Protein AF-0000000068079926 (afdb_homodimer)

InterPro domains:
  IPR004012 RUN domain [PF02759] (60-182)
  IPR004012 RUN domain [PS50826] (52-184)
  IPR004012 RUN domain [SM00593] (120-182)
  IPR037213 RUN domain superfamily [G3DSA:1.20.58.900] (18-195)
  IPR037213 RUN domain superfamily [SSF140741] (26-188)
  IPR047338 RUN domain-containing protein 3A, RUN domain [cd17699] (30-180)
  IPR047340 RUN domain-containing protein 3A/B [PTHR46251] (5-224)

Solvent-accessible surface area (backbone atoms only — not comparable to full-atom values): 28903 Å² total; per-residue (Å²): 116,67,62,62,51,49,51,48,50,49,52,38,50,50,49,45,49,51,52,50,52,50,33,50,54,38,50,48,49,38,52,53,52,52,44,54,46,40,50,53,49,46,58,55,46,50,77,78,40,83,47,37,76,81,34,63,66,46,49,35,39,53,28,43,52,51,48,52,61,41,38,55,51,64,44,67,81,56,86,66,68,69,79,77,66,75,48,49,30,66,50,48,54,62,45,32,62,77,45,80,90,52,62,58,67,63,49,72,64,35,82,68,37,80,48,46,55,18,40,35,51,46,46,56,50,51,30,39,51,67,44,38,45,28,56,44,52,50,50,24,58,70,41,52,69,63,50,56,58,33,31,42,79,81,11,45,78,64,40,75,56,37,59,54,49,37,58,55,40,52,62,49,45,77,48,75,50,52,74,78,92,48,36,63,73,40,51,53,88,62,83,61,62,64,63,54,57,92,28,56,47,82,74,57,71,73,50,52,56,50,53,53,48,49,52,54,51,58,63,65,63,66,74,87,71,79,75,82,63,84,72,72,82,81,66,79,78,78,74,76,76,82,74,85,79,73,73,72,70,81,119,116,65,64,63,50,49,52,48,48,49,52,37,50,51,49,46,49,52,52,49,51,50,34,51,54,38,49,49,51,37,52,54,53,50,44,56,44,39,50,53,49,46,58,58,46,51,76,78,39,84,48,38,76,81,34,64,66,47,49,36,41,52,27,43,52,52,48,51,61,42,38,54,50,64,43,67,83,56,85,66,67,69,81,74,68,75,46,48,31,65,50,46,56,61,45,32,61,78,45,82,90,52,60,57,67,62,48,73,64,34,84,70,37,81,48,45,55,19,38,34,50,48,46,55,51,50,31,38,52,68,44,37,44,28,56,43,54,50,52,25,60,68,40,52,69,62,49,56,58,33,32,42,81,82,10,44,79,65,41,75,57,37,59,54,49,38,59,56,39,51,61,51,46,77,49,76,49,54,76,78,91,48,36,65,74,40,52,54,87,62,82,61,61,64,64,52,57,91,27,55,46,82,74,58,69,73,51,52,56,51,52,52,49,48,53,53,50,59,62,64,66,67,73,88,74,80,74,82,65,86,73,73,78,82,66,78,78,77,76,76,77,83,72,86,81,74,73,72,72,80,123

Structure (mmCIF, N/CA/C/O backbone):
data_AF-0000000068079926-model_v1
#
loop_
_entity.id
_entity.type
_entity.pdbx_description
1 polymer 'RUN domain-containing protein 3A'
#
loop_
_atom_site.group_PDB
_atom_site.id
_atom_site.type_symbol
_atom_site.label_atom_id
_atom_site.label_alt_id
_atom_site.label_comp_id
_atom_site.label_asym_id
_atom_site.label_entity_id
_atom_site.label_seq_id
_atom_site.pdbx_PDB_ins_code
_atom_site.Cartn_x
_atom_site.Cartn_y
_atom_site.Cartn_z
_atom_site.occupancy
_atom_site.B_iso_or_equiv
_atom_site.auth_seq_id
_atom_site.auth_comp_id
_atom_site.auth_asym_id
_atom_site.auth_atom_id
_atom_site.pdbx_PDB_model_num
ATOM 1 N N . MET A 1 1 ? -31.656 10.062 26.359 1 41.62 1 MET A N 1
ATOM 2 C CA . MET A 1 1 ? -30.25 9.773 26.562 1 41.62 1 MET A CA 1
ATOM 3 C C . MET A 1 1 ? -29.828 8.547 25.75 1 41.62 1 MET A C 1
ATOM 5 O O . MET A 1 1 ? -28.734 8.523 25.172 1 41.62 1 MET A O 1
ATOM 9 N N . GLU A 1 2 ? -30.734 7.645 25.688 1 47.44 2 GLU A N 1
ATOM 10 C CA . GLU A 1 2 ? -30.484 6.383 25 1 47.44 2 GLU A CA 1
ATOM 11 C C . GLU A 1 2 ? -30.547 6.566 23.484 1 47.44 2 GLU A C 1
ATOM 13 O O . GLU A 1 2 ? -29.797 5.934 22.75 1 47.44 2 GLU A O 1
ATOM 18 N N . ALA A 1 3 ? -31.422 7.449 23.062 1 52.94 3 ALA A N 1
ATOM 19 C CA . ALA A 1 3 ? -31.656 7.605 21.641 1 52.94 3 ALA A CA 1
ATOM 20 C C . ALA A 1 3 ? -30.469 8.289 20.969 1 52.94 3 ALA A C 1
ATOM 22 O O . ALA A 1 3 ? -30.094 7.938 19.844 1 52.94 3 ALA A O 1
ATOM 23 N N . SER A 1 4 ? -29.844 9.281 21.656 1 49.03 4 SER A N 1
ATOM 24 C CA . SER A 1 4 ? -28.719 10.016 21.125 1 49.03 4 SER A CA 1
ATOM 25 C C . SER A 1 4 ? -27.484 9.117 21 1 49.03 4 SER A C 1
ATOM 27 O O . SER A 1 4 ? -26.719 9.227 20.031 1 49.03 4 SER A O 1
ATOM 29 N N . PHE A 1 5 ? -27.422 8.172 21.984 1 49.78 5 PHE A N 1
ATOM 30 C CA . PHE A 1 5 ? -26.297 7.25 21.953 1 49.78 5 PHE A CA 1
ATOM 31 C C . PHE A 1 5 ? -26.438 6.266 20.797 1 49.78 5 PHE A C 1
ATOM 33 O O . PHE A 1 5 ? -25.453 5.914 20.141 1 49.78 5 PHE A O 1
ATOM 40 N N . VAL A 1 6 ? -27.719 5.906 20.578 1 49.84 6 VAL A N 1
ATOM 41 C CA . VAL A 1 6 ? -27.969 4.922 19.531 1 49.84 6 VAL A CA 1
ATOM 42 C C . VAL A 1 6 ? -27.719 5.547 18.172 1 49.84 6 VAL A C 1
ATOM 44 O O . VAL A 1 6 ? -27.156 4.898 17.281 1 49.84 6 VAL A O 1
ATOM 47 N N . GLN A 1 7 ? -28.094 6.801 18.078 1 48.34 7 GLN A N 1
ATOM 48 C CA . GLN A 1 7 ? -27.906 7.465 16.781 1 48.34 7 GLN A CA 1
ATOM 49 C C . GLN A 1 7 ? -26.422 7.699 16.5 1 48.34 7 GLN A C 1
ATOM 51 O O . GLN A 1 7 ? -25.984 7.57 15.359 1 48.34 7 GLN A O 1
ATOM 56 N N . THR A 1 8 ? -25.734 7.914 17.578 1 51.56 8 THR A N 1
ATOM 57 C CA . THR A 1 8 ? -24.297 8.141 17.438 1 51.56 8 THR A CA 1
ATOM 58 C C . THR A 1 8 ? -23.578 6.832 17.125 1 51.56 8 THR A C 1
ATOM 60 O O . THR A 1 8 ? -22.688 6.797 16.25 1 51.56 8 THR A O 1
ATOM 63 N N . THR A 1 9 ? -24.047 5.828 17.734 1 52.44 9 THR A N 1
ATOM 64 C CA . THR A 1 9 ? -23.438 4.531 17.484 1 52.44 9 THR A CA 1
ATOM 65 C C . THR A 1 9 ? -23.734 4.051 16.062 1 52.44 9 THR A C 1
ATOM 67 O O . THR A 1 9 ? -22.844 3.506 15.391 1 52.44 9 THR A O 1
ATOM 70 N N . MET A 1 10 ? -24.969 4.344 15.703 1 48.91 10 MET A N 1
ATOM 71 C CA . MET A 1 10 ? -25.344 3.947 14.344 1 48.91 10 MET A CA 1
ATOM 72 C C . MET A 1 10 ? -24.562 4.75 13.305 1 48.91 10 MET A C 1
ATOM 74 O O . MET A 1 10 ? -24.125 4.203 12.297 1 48.91 10 MET A O 1
ATOM 78 N N . ALA A 1 11 ? -24.453 6.062 13.531 1 54.19 11 ALA A N 1
ATOM 79 C CA . ALA A 1 11 ? -23.703 6.914 12.609 1 54.19 11 ALA A CA 1
ATOM 80 C C . ALA A 1 11 ? -22.234 6.523 12.578 1 54.19 11 ALA A C 1
ATOM 82 O O . ALA A 1 11 ? -21.625 6.484 11.508 1 54.19 11 ALA A O 1
ATOM 83 N N . LEU A 1 12 ? -21.703 6.156 13.727 1 58.44 12 LEU A N 1
ATOM 84 C CA . LEU A 1 12 ? -20.312 5.688 13.812 1 58.44 12 LEU A CA 1
ATOM 85 C C . LEU A 1 12 ? -20.141 4.371 13.062 1 58.44 12 LEU A C 1
ATOM 87 O O . LEU A 1 12 ? -19.141 4.176 12.359 1 58.44 12 LEU A O 1
ATOM 91 N N . GLY A 1 13 ? -21.109 3.527 13.234 1 60.81 13 GLY A N 1
ATOM 92 C CA . GLY A 1 13 ? -21.094 2.252 12.531 1 60.81 13 GLY A CA 1
ATOM 93 C C . GLY A 1 13 ? -21.172 2.4 11.023 1 60.81 13 GLY A C 1
ATOM 94 O O . GLY A 1 13 ? -20.453 1.707 10.289 1 60.81 13 GLY A O 1
ATOM 95 N N . LEU A 1 14 ? -22 3.373 10.555 1 63.78 14 LEU A N 1
ATOM 96 C CA . LEU A 1 14 ? -22.172 3.582 9.117 1 63.78 14 LEU A CA 1
ATOM 97 C C . LEU A 1 14 ? -20.922 4.168 8.5 1 63.78 14 LEU A C 1
ATOM 99 O O . LEU A 1 14 ? -20.516 3.771 7.406 1 63.78 14 LEU A O 1
ATOM 103 N N . SER A 1 15 ? -20.328 5.094 9.164 1 68.94 15 SER A N 1
ATOM 104 C CA . SER A 1 15 ? -19.094 5.711 8.672 1 68.94 15 SER A CA 1
ATOM 105 C C . SER A 1 15 ? -17.953 4.707 8.617 1 68.94 15 SER A C 1
ATOM 107 O O . SER A 1 15 ? -17.188 4.688 7.664 1 68.94 15 SER A O 1
ATOM 109 N N . SER A 1 16 ? -17.953 3.867 9.57 1 74.62 16 SER A N 1
ATOM 110 C CA . SER A 1 16 ? -16.922 2.834 9.617 1 74.62 16 SER A CA 1
ATOM 111 C C . SER A 1 16 ? -17.094 1.824 8.492 1 74.62 16 SER A C 1
ATOM 113 O O . SER A 1 16 ? -16.125 1.41 7.859 1 74.62 16 SER A O 1
ATOM 115 N N . LYS A 1 17 ? -18.359 1.562 8.258 1 78.69 17 LYS A N 1
ATOM 116 C CA . LYS A 1 17 ? -18.656 0.619 7.18 1 78.69 17 LYS A CA 1
ATOM 117 C C . LYS A 1 17 ? -18.312 1.218 5.816 1 78.69 17 LYS A C 1
ATOM 119 O O . LYS A 1 17 ? -17.781 0.528 4.941 1 78.69 17 LYS A O 1
ATOM 124 N N . LYS A 1 18 ? -18.641 2.48 5.652 1 81.19 18 LYS A N 1
ATOM 125 C CA . LYS A 1 18 ? -18.328 3.152 4.395 1 81.19 18 LYS A CA 1
ATOM 126 C C . LYS A 1 18 ? -16.812 3.207 4.16 1 81.19 18 LYS A C 1
ATOM 128 O O . LYS A 1 18 ? -16.344 2.967 3.045 1 81.19 18 LYS A O 1
ATOM 133 N N . ALA A 1 19 ? -16.156 3.471 5.152 1 82.75 19 ALA A N 1
ATOM 134 C CA . ALA A 1 19 ? -14.695 3.535 5.062 1 82.75 19 ALA A CA 1
ATOM 135 C C . ALA A 1 19 ? -14.102 2.164 4.75 1 82.75 19 ALA A C 1
ATOM 137 O O . ALA A 1 19 ? -13.156 2.053 3.969 1 82.75 19 ALA A O 1
ATOM 138 N N . SER A 1 20 ? -14.664 1.221 5.316 1 86.81 20 SER A N 1
ATOM 139 C CA . SER A 1 20 ? -14.195 -0.14 5.082 1 86.81 20 SER A CA 1
ATOM 140 C C . SER A 1 20 ? -14.477 -0.582 3.648 1 86.81 20 SER A C 1
ATOM 142 O O . SER A 1 20 ? -13.641 -1.22 3.012 1 86.81 20 SER A O 1
ATOM 144 N N . SER A 1 21 ? -15.625 -0.205 3.193 1 92 21 SER A N 1
ATOM 145 C CA . SER A 1 21 ? -15.977 -0.541 1.817 1 92 21 SER A CA 1
ATOM 146 C C . SER A 1 21 ? -15.062 0.159 0.822 1 92 21 SER A C 1
ATOM 148 O O . SER A 1 21 ? -14.633 -0.443 -0.166 1 92 21 SER A O 1
ATOM 150 N N . ARG A 1 22 ? -14.727 1.391 1.054 1 93.31 22 ARG A N 1
ATOM 151 C CA . ARG A 1 22 ? -13.805 2.129 0.197 1 93.31 22 ARG A CA 1
ATOM 152 C C . ARG A 1 22 ? -12.422 1.475 0.18 1 93.31 22 ARG A C 1
ATOM 154 O O . ARG A 1 22 ? -11.812 1.331 -0.88 1 93.31 22 ARG A O 1
ATOM 161 N N . ASN A 1 23 ? -12.031 1.13 1.326 1 94.94 23 ASN A N 1
ATOM 162 C CA . ASN A 1 23 ? -1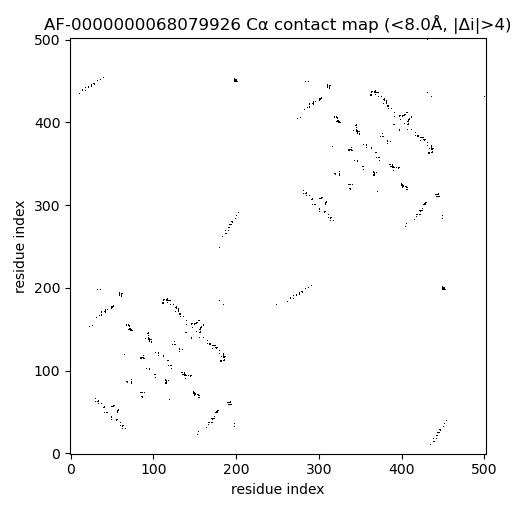0.719 0.508 1.441 1 94.94 23 ASN A CA 1
ATOM 163 C C . ASN A 1 23 ? -10.617 -0.752 0.585 1 94.94 23 ASN A C 1
ATOM 165 O O . ASN A 1 23 ? -9.656 -0.922 -0.165 1 94.94 23 ASN A O 1
ATOM 169 N N . VAL A 1 24 ? -11.617 -1.582 0.679 1 96.06 24 VAL A N 1
ATOM 170 C CA . VAL A 1 24 ? -11.609 -2.854 -0.035 1 96.06 24 VAL A CA 1
ATOM 171 C C . VAL A 1 24 ? -11.641 -2.602 -1.541 1 96.06 24 VAL A C 1
ATOM 173 O O . VAL A 1 24 ? -10.883 -3.223 -2.297 1 96.06 24 VAL A O 1
ATOM 176 N N . ALA A 1 25 ? -12.461 -1.697 -1.952 1 96.75 25 ALA A N 1
ATOM 177 C CA . ALA A 1 25 ? -12.594 -1.385 -3.371 1 96.75 25 ALA A CA 1
ATOM 178 C C . ALA A 1 25 ? -11.305 -0.795 -3.93 1 96.75 25 ALA A C 1
ATOM 180 O O . ALA A 1 25 ? -10.875 -1.157 -5.027 1 96.75 25 ALA A O 1
ATOM 181 N N . VAL A 1 26 ? -10.711 0.096 -3.189 1 97.81 26 VAL A N 1
ATOM 182 C CA . VAL A 1 26 ? -9.484 0.752 -3.623 1 97.81 26 VAL A CA 1
ATOM 183 C C . VAL A 1 26 ? -8.344 -0.262 -3.666 1 97.81 26 VAL A C 1
ATOM 185 O O . VAL A 1 26 ? -7.539 -0.259 -4.598 1 97.81 26 VAL A O 1
ATOM 188 N N . GLU A 1 27 ? -8.289 -1.098 -2.705 1 97.94 27 GLU A N 1
ATOM 189 C CA . GLU A 1 27 ? -7.262 -2.139 -2.688 1 97.94 27 GLU A CA 1
ATOM 190 C C . GLU A 1 27 ? -7.359 -3.027 -3.926 1 97.94 27 GLU A C 1
ATOM 192 O O . GLU A 1 27 ? -6.344 -3.326 -4.559 1 97.94 27 GLU A O 1
ATOM 197 N N . ARG A 1 28 ? -8.531 -3.443 -4.227 1 98.12 28 ARG A N 1
ATOM 198 C CA . ARG A 1 28 ? -8.742 -4.289 -5.398 1 98.12 28 ARG A CA 1
ATOM 199 C C . ARG A 1 28 ? -8.289 -3.588 -6.672 1 98.12 28 ARG A C 1
ATOM 201 O O . ARG A 1 28 ? -7.574 -4.172 -7.488 1 98.12 28 ARG A O 1
ATOM 208 N N . LYS A 1 29 ? -8.672 -2.346 -6.777 1 98.19 29 LYS A N 1
ATOM 209 C CA . LYS A 1 29 ? -8.32 -1.578 -7.965 1 98.19 29 LYS A CA 1
ATOM 210 C C . LYS A 1 29 ? -6.809 -1.383 -8.062 1 98.19 29 LYS A C 1
ATOM 212 O O . LYS A 1 29 ? -6.227 -1.536 -9.141 1 98.19 29 LYS A O 1
ATOM 217 N N . ASN A 1 30 ? -6.223 -1.035 -6.934 1 98.69 30 ASN A N 1
ATOM 218 C CA . ASN A 1 30 ? -4.773 -0.893 -6.906 1 98.69 30 ASN A CA 1
ATOM 219 C C . ASN A 1 30 ? -4.074 -2.164 -7.379 1 98.69 30 ASN A C 1
ATOM 221 O O . ASN A 1 30 ? -3.234 -2.117 -8.281 1 98.69 30 ASN A O 1
ATOM 225 N N . LEU A 1 31 ? -4.48 -3.262 -6.844 1 98.75 31 LEU A N 1
ATOM 226 C CA . LEU A 1 31 ? -3.781 -4.523 -7.051 1 98.75 31 LEU A CA 1
ATOM 227 C C . LEU A 1 31 ? -3.967 -5.02 -8.484 1 98.75 31 LEU A C 1
ATOM 229 O O . LEU A 1 31 ? -3.004 -5.441 -9.125 1 98.75 31 LEU A O 1
ATOM 233 N N . ILE A 1 32 ? -5.16 -4.914 -8.984 1 98.75 32 ILE A N 1
ATOM 2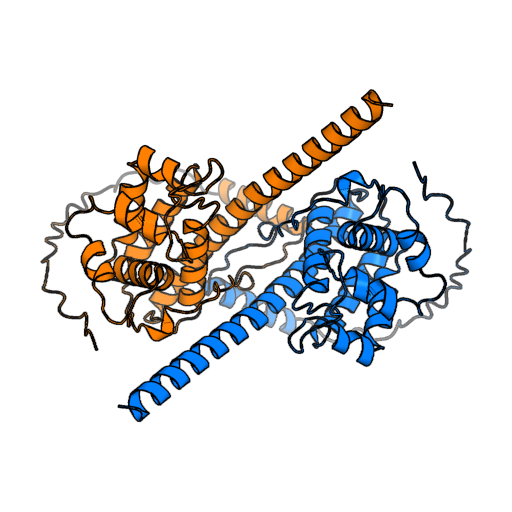34 C CA . ILE A 1 32 ? -5.434 -5.438 -10.312 1 98.75 32 ILE A CA 1
ATOM 235 C C . ILE A 1 32 ? -4.758 -4.555 -11.367 1 98.75 32 ILE A C 1
ATOM 237 O O . ILE A 1 32 ? -4.184 -5.062 -12.328 1 98.75 32 ILE A O 1
ATOM 241 N N . THR A 1 33 ? -4.77 -3.277 -11.117 1 98.69 33 THR A N 1
ATOM 242 C CA . THR A 1 33 ? -4.164 -2.359 -12.078 1 98.69 33 THR A CA 1
ATOM 243 C C . THR A 1 33 ? -2.646 -2.527 -12.102 1 98.69 33 THR A C 1
ATOM 245 O O . THR A 1 33 ? -2.047 -2.623 -13.18 1 98.69 33 THR A O 1
ATOM 248 N N . VAL A 1 34 ? -2.053 -2.574 -10.984 1 98.69 34 VAL A N 1
ATOM 249 C CA . VAL A 1 34 ? -0.599 -2.693 -10.953 1 98.69 34 VAL A CA 1
ATOM 250 C C . VAL A 1 34 ? -0.184 -4.07 -11.469 1 98.69 34 VAL A C 1
ATOM 252 O O . VAL A 1 34 ? 0.885 -4.223 -12.062 1 98.69 34 VAL A O 1
ATOM 255 N N . CYS A 1 35 ? -1.009 -5.082 -11.266 1 98.62 35 CYS A N 1
ATOM 256 C CA . CYS A 1 35 ? -0.734 -6.406 -11.805 1 98.62 35 CYS A CA 1
ATOM 257 C C . CYS A 1 35 ? -0.688 -6.371 -13.328 1 98.62 35 CYS A C 1
ATOM 259 O O . CYS A 1 35 ? 0.229 -6.922 -13.938 1 98.62 35 CYS A O 1
ATOM 261 N N . ARG A 1 36 ? -1.676 -5.695 -13.859 1 98.44 36 ARG A N 1
ATOM 262 C CA . ARG A 1 36 ? -1.729 -5.555 -15.312 1 98.44 36 ARG A CA 1
ATOM 263 C C . ARG A 1 36 ? -0.441 -4.938 -15.852 1 98.44 36 ARG A C 1
ATOM 265 O O . ARG A 1 36 ? 0.149 -5.457 -16.797 1 98.44 36 ARG A O 1
ATOM 272 N N . PHE A 1 37 ? 0.027 -3.938 -15.234 1 98.38 37 PHE A N 1
ATOM 273 C CA . PHE A 1 37 ? 1.212 -3.229 -15.711 1 98.38 37 PHE A CA 1
ATOM 274 C C . PHE A 1 37 ? 2.471 -4.047 -15.445 1 98.38 37 PHE A C 1
ATOM 276 O O . PHE A 1 37 ? 3.412 -4.016 -16.25 1 98.38 37 PHE A O 1
ATOM 283 N N . SER A 1 38 ? 2.463 -4.715 -14.359 1 98.38 38 SER A N 1
ATOM 284 C CA . SER A 1 38 ? 3.611 -5.551 -14.031 1 98.38 38 SER A CA 1
ATOM 285 C C . SER A 1 38 ? 3.77 -6.691 -15.031 1 98.38 38 SER A C 1
ATOM 287 O O . SER A 1 38 ? 4.891 -7.043 -15.406 1 98.38 38 SER A O 1
ATOM 289 N N . VAL A 1 39 ? 2.672 -7.273 -15.469 1 98.38 39 VAL A N 1
ATOM 290 C CA . VAL A 1 39 ? 2.707 -8.336 -16.469 1 98.38 39 VAL A CA 1
ATOM 291 C C . VAL A 1 39 ? 3.264 -7.793 -17.781 1 98.38 39 VAL A C 1
ATOM 293 O O . VAL A 1 39 ? 4.137 -8.414 -18.406 1 98.38 39 VAL A O 1
ATOM 296 N N . LYS A 1 40 ? 2.781 -6.66 -18.156 1 97.62 40 LYS A N 1
ATOM 297 C CA . LYS A 1 40 ? 3.289 -6.023 -19.359 1 97.62 40 LYS A CA 1
ATOM 298 C C . LYS A 1 40 ? 4.785 -5.75 -19.25 1 97.62 40 LYS A C 1
ATOM 300 O O . LYS A 1 40 ? 5.531 -5.961 -20.219 1 97.62 40 LYS A O 1
ATOM 305 N N . THR A 1 41 ? 5.195 -5.312 -18.125 1 97.75 41 THR A N 1
ATOM 306 C CA . THR A 1 41 ? 6.605 -5.023 -17.875 1 97.75 41 THR A CA 1
ATOM 307 C C . THR A 1 41 ? 7.449 -6.285 -18.016 1 97.75 41 THR A C 1
ATOM 309 O O . THR A 1 41 ? 8.539 -6.246 -18.594 1 97.75 41 THR A O 1
ATOM 312 N N . LEU A 1 42 ? 6.973 -7.379 -17.5 1 97.88 42 LEU A N 1
ATOM 313 C CA . LEU A 1 42 ? 7.707 -8.641 -17.594 1 97.88 42 LEU A CA 1
ATOM 314 C C . LEU A 1 42 ? 7.82 -9.109 -19.031 1 97.88 42 LEU A C 1
ATOM 316 O O . LEU A 1 42 ? 8.875 -9.578 -19.453 1 97.88 42 LEU A O 1
ATOM 320 N N . LEU A 1 43 ? 6.727 -9.008 -19.75 1 97.31 43 LEU A N 1
ATOM 321 C CA . LEU A 1 43 ? 6.723 -9.398 -21.156 1 97.31 43 LEU A CA 1
ATOM 322 C C . LEU A 1 43 ? 7.723 -8.57 -21.953 1 97.31 43 LEU A C 1
ATOM 324 O O . LEU A 1 43 ? 8.469 -9.109 -22.781 1 97.31 43 LEU A O 1
ATOM 328 N N . GLU A 1 44 ? 7.766 -7.293 -21.641 1 96.31 44 GLU A N 1
ATOM 329 C CA . GLU A 1 44 ? 8.727 -6.414 -22.312 1 96.31 44 GLU A CA 1
ATOM 330 C C . GLU A 1 44 ? 10.156 -6.766 -21.906 1 96.31 44 GLU A C 1
ATOM 332 O O . GLU A 1 44 ? 11.047 -6.832 -22.766 1 96.31 44 GLU A O 1
ATOM 337 N N . LYS A 1 45 ? 10.344 -6.977 -20.688 1 95.88 45 LYS A N 1
ATOM 338 C CA . LYS A 1 45 ? 11.68 -7.309 -20.203 1 95.88 45 LYS A CA 1
ATOM 339 C C . LYS A 1 45 ? 12.195 -8.602 -20.828 1 95.88 45 LYS A C 1
ATOM 341 O O . LYS A 1 45 ? 13.375 -8.703 -21.172 1 95.88 45 LYS A O 1
ATOM 346 N N . TYR A 1 46 ? 11.344 -9.555 -20.969 1 95.88 46 TYR A N 1
ATOM 347 C CA . TYR A 1 46 ? 11.703 -10.875 -21.453 1 95.88 46 TYR A CA 1
ATOM 348 C C . TYR A 1 46 ? 12.203 -10.812 -22.891 1 95.88 46 TYR A C 1
ATOM 350 O O . TYR A 1 46 ? 12.969 -11.672 -23.328 1 95.88 46 TYR A O 1
ATOM 358 N N . THR A 1 47 ? 11.703 -9.82 -23.672 1 94.81 47 THR A N 1
ATOM 359 C CA . THR A 1 47 ? 12.188 -9.664 -25.031 1 94.81 47 THR A CA 1
ATOM 360 C C . THR A 1 47 ? 13.664 -9.281 -25.047 1 94.81 47 THR A C 1
ATOM 362 O O . THR A 1 47 ? 14.375 -9.555 -26.016 1 94.81 47 THR A O 1
ATOM 365 N N . ALA A 1 48 ? 14.195 -8.758 -23.984 1 93.44 48 ALA A N 1
ATOM 366 C CA . ALA A 1 48 ? 15.562 -8.242 -23.922 1 93.44 48 ALA A CA 1
ATOM 367 C C . ALA A 1 48 ? 16.484 -9.227 -23.203 1 93.44 48 ALA A C 1
ATOM 369 O O . ALA A 1 48 ? 17.625 -9.438 -23.609 1 93.44 48 ALA A O 1
ATOM 370 N N . GLU A 1 49 ? 15.984 -9.805 -22.156 1 94.75 49 GLU A N 1
ATOM 371 C CA . GLU A 1 49 ? 16.828 -10.664 -21.328 1 94.75 49 GLU A CA 1
ATOM 372 C C . GLU A 1 49 ? 16 -11.688 -20.578 1 94.75 49 GLU A C 1
ATOM 374 O O . GLU A 1 49 ? 14.812 -11.469 -20.312 1 94.75 49 GLU A O 1
ATOM 379 N N . PRO A 1 50 ? 16.641 -12.773 -20.188 1 94.62 50 PRO A N 1
ATOM 380 C CA . PRO A 1 50 ? 15.938 -13.758 -19.359 1 94.62 50 PRO A CA 1
ATOM 381 C C . PRO A 1 50 ? 15.531 -13.195 -18 1 94.62 50 PRO A C 1
ATOM 383 O O . PRO A 1 50 ? 16.172 -12.273 -17.484 1 94.62 50 PRO A O 1
ATOM 386 N N . ILE A 1 51 ? 14.547 -13.75 -17.469 1 96.38 51 ILE A N 1
ATOM 387 C CA . ILE A 1 51 ? 14.039 -13.281 -16.188 1 96.38 51 ILE A CA 1
ATOM 388 C C . ILE A 1 51 ? 14.281 -14.359 -15.125 1 96.38 51 ILE A C 1
ATOM 390 O O . ILE A 1 51 ? 13.797 -15.484 -15.25 1 96.38 51 ILE A O 1
ATOM 394 N N . ASP A 1 52 ? 14.992 -13.977 -14.086 1 93.12 52 ASP A N 1
ATOM 395 C CA . ASP A 1 52 ? 15.227 -14.883 -12.969 1 93.12 52 ASP A CA 1
ATOM 396 C C . ASP A 1 52 ? 14.773 -14.25 -11.648 1 93.12 52 ASP A C 1
ATOM 398 O O . ASP A 1 52 ? 14.055 -13.25 -11.648 1 93.12 52 ASP A O 1
ATOM 402 N N . ASP A 1 53 ? 15.148 -14.852 -10.484 1 89.94 53 ASP A N 1
ATOM 403 C CA . ASP A 1 53 ? 14.633 -14.445 -9.18 1 89.94 53 ASP A CA 1
ATOM 404 C C . ASP A 1 53 ? 15.281 -13.141 -8.719 1 89.94 53 ASP A C 1
ATOM 406 O O . ASP A 1 53 ? 14.805 -12.508 -7.773 1 89.94 53 ASP A O 1
ATOM 410 N N . SER A 1 54 ? 16.312 -12.75 -9.391 1 89.44 54 SER A N 1
ATOM 411 C CA . SER A 1 54 ? 16.984 -11.523 -9 1 89.44 54 SER A CA 1
ATOM 412 C C . SER A 1 54 ? 16.422 -10.312 -9.727 1 89.44 54 SER A C 1
ATOM 414 O O . SER A 1 54 ? 16.703 -9.172 -9.359 1 89.44 54 SER A O 1
ATOM 416 N N . SER A 1 55 ? 15.609 -10.578 -10.742 1 94.5 55 SER A N 1
ATOM 417 C CA . SER A 1 55 ? 14.984 -9.492 -11.492 1 94.5 55 SER A CA 1
ATOM 418 C C . SER A 1 55 ? 14.016 -8.703 -10.617 1 94.5 55 SER A C 1
ATOM 420 O O . SER A 1 55 ? 13.047 -9.258 -10.094 1 94.5 55 SER A O 1
ATOM 422 N N . GLU A 1 56 ? 14.234 -7.434 -10.555 1 96.19 56 GLU A N 1
ATOM 423 C CA . GLU A 1 56 ? 13.359 -6.59 -9.75 1 96.19 56 GLU A CA 1
ATOM 424 C C . GLU A 1 56 ? 11.93 -6.605 -10.289 1 96.19 56 GLU A C 1
ATOM 426 O O . GLU A 1 56 ? 10.969 -6.523 -9.516 1 96.19 56 GLU A O 1
ATOM 431 N N . GLU A 1 57 ? 11.852 -6.711 -11.625 1 97.5 57 GLU A N 1
ATOM 432 C CA . GLU A 1 57 ? 10.531 -6.77 -12.242 1 97.5 57 GLU A CA 1
ATOM 433 C C . GLU A 1 57 ? 9.766 -8.008 -11.789 1 97.5 57 GLU A C 1
ATOM 435 O O . GLU A 1 57 ? 8.562 -7.938 -11.516 1 97.5 57 GLU A O 1
ATOM 440 N N . PHE A 1 58 ? 10.492 -9.055 -11.625 1 97.38 58 PHE A N 1
ATOM 441 C CA . PHE A 1 58 ? 9.828 -10.266 -11.156 1 97.38 58 PHE A CA 1
ATOM 442 C C . PHE A 1 58 ? 9.516 -10.172 -9.672 1 97.38 58 PHE A C 1
ATOM 444 O O . PHE A 1 58 ? 8.438 -10.57 -9.234 1 97.38 58 PHE A O 1
ATOM 451 N N . VAL A 1 59 ? 10.453 -9.68 -8.906 1 96.5 59 VAL A N 1
ATOM 452 C CA . VAL A 1 59 ? 10.234 -9.539 -7.473 1 96.5 59 VAL A CA 1
ATOM 453 C C . VAL A 1 59 ? 8.961 -8.734 -7.219 1 96.5 59 VAL A C 1
ATOM 455 O O . VAL A 1 59 ? 8.148 -9.102 -6.371 1 96.5 59 VAL A O 1
ATOM 458 N N . ASN A 1 60 ? 8.82 -7.656 -7.922 1 98.19 60 ASN A N 1
ATOM 459 C CA . ASN A 1 60 ? 7.629 -6.824 -7.777 1 98.19 60 ASN A CA 1
ATOM 460 C C . ASN A 1 60 ? 6.367 -7.578 -8.195 1 98.19 60 ASN A C 1
ATOM 462 O O . ASN A 1 60 ? 5.344 -7.508 -7.512 1 98.19 60 ASN A O 1
ATOM 466 N N . PHE A 1 61 ? 6.453 -8.328 -9.297 1 98.62 61 PHE A N 1
ATOM 467 C CA . PHE A 1 61 ? 5.309 -9.109 -9.75 1 98.62 61 PHE A CA 1
ATOM 468 C C . PHE A 1 61 ? 4.918 -10.156 -8.719 1 98.62 61 PHE A C 1
ATOM 470 O O . PHE A 1 61 ? 3.732 -10.328 -8.422 1 98.62 61 PHE A O 1
ATOM 477 N N . ALA A 1 62 ? 5.891 -10.812 -8.266 1 97.56 62 ALA A N 1
ATOM 478 C CA . ALA A 1 62 ? 5.633 -11.844 -7.262 1 97.56 62 ALA A CA 1
ATOM 479 C C . ALA A 1 62 ? 4.973 -11.25 -6.023 1 97.56 62 ALA A C 1
ATOM 481 O O . ALA A 1 62 ? 4.066 -11.859 -5.441 1 97.56 62 ALA A O 1
ATOM 482 N N . ALA A 1 63 ? 5.445 -10.062 -5.617 1 97.25 63 ALA A N 1
ATOM 483 C CA . ALA A 1 63 ? 4.832 -9.367 -4.492 1 97.25 63 ALA A CA 1
ATOM 484 C C . ALA A 1 63 ? 3.365 -9.055 -4.77 1 97.25 63 ALA A C 1
ATOM 486 O O . ALA A 1 63 ? 2.508 -9.242 -3.902 1 97.25 63 ALA A O 1
ATOM 487 N N . ILE A 1 64 ? 3.074 -8.594 -5.934 1 98.75 64 ILE A N 1
ATOM 488 C CA . ILE A 1 64 ? 1.72 -8.242 -6.34 1 98.75 64 ILE A CA 1
ATOM 489 C C . ILE A 1 64 ? 0.831 -9.484 -6.316 1 98.75 64 ILE A C 1
ATOM 491 O O . ILE A 1 64 ? -0.255 -9.461 -5.73 1 98.75 64 ILE A O 1
ATOM 495 N N . LEU A 1 65 ? 1.286 -10.547 -6.938 1 98.56 65 LEU A N 1
ATOM 496 C CA . LEU A 1 65 ? 0.494 -11.766 -7.012 1 98.56 65 LEU A CA 1
ATOM 497 C C . LEU A 1 65 ? 0.234 -12.336 -5.617 1 98.56 65 LEU A C 1
ATOM 499 O O . LEU A 1 65 ? -0.872 -12.789 -5.328 1 98.56 65 LEU A O 1
ATOM 503 N N . GLU A 1 66 ? 1.216 -12.289 -4.812 1 97.5 66 GLU A N 1
ATOM 504 C CA . GLU A 1 66 ? 1.048 -12.734 -3.434 1 97.5 66 GLU A CA 1
ATOM 505 C C . GLU A 1 66 ? -0.033 -11.922 -2.723 1 97.5 66 GLU A C 1
ATOM 507 O O . GLU A 1 66 ? -0.844 -12.484 -1.979 1 97.5 66 GLU A O 1
ATOM 512 N N . GLN A 1 67 ? 0.015 -10.664 -2.904 1 97.75 67 GLN A N 1
ATOM 513 C CA . GLN A 1 67 ? -0.98 -9.812 -2.264 1 97.75 67 GLN A CA 1
ATOM 514 C C . GLN A 1 67 ? -2.373 -10.07 -2.832 1 97.75 67 GLN A C 1
ATOM 516 O O . GLN A 1 67 ? -3.365 -10.016 -2.104 1 97.75 67 GLN A O 1
ATOM 521 N N . ILE A 1 68 ? -2.449 -10.312 -4.09 1 98.56 68 ILE A N 1
ATOM 522 C CA . ILE A 1 68 ? -3.74 -10.617 -4.699 1 98.56 68 ILE A CA 1
ATOM 523 C C . ILE A 1 68 ? -4.301 -11.906 -4.094 1 98.56 68 ILE A C 1
ATOM 525 O O . ILE A 1 68 ? -5.453 -11.945 -3.658 1 98.56 68 ILE A O 1
ATOM 529 N N . LEU A 1 69 ? -3.494 -12.914 -4.035 1 97.81 69 LEU A N 1
ATOM 530 C CA . LEU A 1 69 ? -3.93 -14.211 -3.535 1 97.81 69 LEU A CA 1
ATOM 531 C C . LEU A 1 69 ? -4.219 -14.148 -2.037 1 97.81 69 LEU A C 1
ATOM 533 O O . LEU A 1 69 ? -4.93 -15 -1.502 1 97.81 69 LEU A O 1
ATOM 537 N N . SER A 1 70 ? -3.711 -13.133 -1.376 1 96.5 70 SER A N 1
ATOM 538 C CA . SER A 1 70 ? -3.912 -12.984 0.061 1 96.5 70 SER A CA 1
ATOM 539 C C . SER A 1 70 ? -5.02 -11.977 0.361 1 96.5 70 SER A C 1
ATOM 541 O O . SER A 1 70 ? -5.398 -11.789 1.52 1 96.5 70 SER A O 1
ATOM 543 N N . HIS A 1 71 ? -5.488 -11.312 -0.591 1 97.19 71 HIS A N 1
ATOM 544 C CA . HIS A 1 71 ? -6.453 -10.234 -0.39 1 97.19 71 HIS A CA 1
ATOM 545 C C . HIS A 1 71 ? -7.742 -10.758 0.232 1 97.19 71 HIS A C 1
ATOM 547 O O . HIS A 1 71 ? -8.453 -11.555 -0.385 1 97.19 71 HIS A O 1
ATOM 553 N N . ARG A 1 72 ? -8.031 -10.281 1.464 1 95.38 72 ARG A N 1
ATOM 554 C CA . ARG A 1 72 ? -9.227 -10.641 2.217 1 95.38 72 ARG A CA 1
ATOM 555 C C . ARG A 1 72 ? -9.312 -12.156 2.416 1 95.38 72 ARG A C 1
ATOM 557 O O . ARG A 1 72 ? -10.391 -12.734 2.311 1 95.38 72 ARG A O 1
ATOM 564 N N . PHE A 1 73 ? -8.133 -12.734 2.68 1 94.31 73 PHE A N 1
ATOM 565 C CA . PHE A 1 73 ? -8.031 -14.156 2.996 1 94.31 73 PHE A CA 1
ATOM 566 C C . PHE A 1 73 ? -8.5 -14.43 4.422 1 94.31 73 PHE A C 1
ATOM 568 O O . PHE A 1 73 ? -8.016 -13.805 5.367 1 94.31 73 PHE A O 1
ATOM 575 N N . LYS A 1 74 ? -9.406 -15.078 4.766 1 88.75 74 LYS A N 1
ATOM 576 C CA . LYS A 1 74 ? -9.906 -15.359 6.109 1 88.75 74 LYS A CA 1
ATOM 577 C C . LYS A 1 74 ? -9.305 -16.641 6.664 1 88.75 74 LYS A C 1
ATOM 579 O O . LYS A 1 74 ? -9.227 -16.828 7.883 1 88.75 74 LYS A O 1
ATOM 584 N N . GLY A 1 75 ? -8.578 -17.422 5.992 1 69.44 75 GLY A N 1
ATOM 585 C CA . GLY A 1 75 ? -8.055 -18.703 6.414 1 69.44 75 GLY A CA 1
ATOM 586 C C . GLY A 1 75 ? -9.125 -19.641 6.926 1 69.44 75 GLY A C 1
ATOM 587 O O . GLY A 1 75 ? -10.258 -19.234 7.172 1 69.44 75 GLY A O 1
ATOM 588 N N . PRO A 1 76 ? -8.875 -20.891 6.785 1 61.56 76 PRO A N 1
ATOM 589 C CA . PRO A 1 76 ? -9.898 -21.781 7.34 1 61.56 76 PRO A CA 1
ATOM 590 C C . PRO A 1 76 ? -10.172 -21.516 8.82 1 61.56 76 PRO A C 1
ATOM 592 O O . PRO A 1 76 ? -9.266 -21.125 9.555 1 61.56 76 PRO A O 1
ATOM 595 N N . VAL A 1 77 ? -11.406 -21.188 9.18 1 54.5 77 VAL A N 1
ATOM 596 C CA . VAL A 1 77 ? -11.828 -21.062 10.562 1 54.5 77 VAL A CA 1
ATOM 597 C C . VAL A 1 77 ? -11.281 -22.219 11.383 1 54.5 77 VAL A C 1
ATOM 599 O O . VAL A 1 77 ? -11.773 -22.516 12.477 1 54.5 77 VAL A O 1
ATOM 602 N N . SER A 1 78 ? -10.391 -22.938 10.883 1 50.06 78 SER A N 1
ATOM 603 C CA . SER A 1 78 ? -10.055 -24.062 11.75 1 50.06 78 SER A CA 1
ATOM 604 C C . SER A 1 78 ? -9.359 -23.594 13.023 1 50.06 78 SER A C 1
ATOM 606 O O . SER A 1 78 ? -8.43 -22.781 12.969 1 50.06 78 SER A O 1
ATOM 608 N N . TRP A 1 79 ? -10.086 -23.75 14.125 1 47.53 79 TRP A N 1
ATOM 609 C CA . TRP A 1 79 ? -9.625 -23.562 15.5 1 47.53 79 TRP A CA 1
ATOM 610 C C . TRP A 1 79 ? -8.156 -23.938 15.633 1 47.53 79 TRP A C 1
ATOM 612 O O . TRP A 1 79 ? -7.488 -23.516 16.578 1 47.53 79 TRP A O 1
ATOM 622 N N . PHE A 1 80 ? -7.855 -25.125 15.055 1 42.31 80 PHE A N 1
ATOM 623 C CA . PHE A 1 80 ? -6.602 -25.797 15.367 1 42.31 80 PHE A CA 1
ATOM 624 C C . PHE A 1 80 ? -5.449 -25.203 14.562 1 42.31 80 PHE A C 1
ATOM 626 O O . PHE A 1 80 ? -4.344 -25.734 14.562 1 42.31 80 PHE A O 1
ATOM 633 N N . SER A 1 81 ? -5.812 -24.562 13.641 1 45.03 81 SER A N 1
ATOM 634 C CA . SER A 1 81 ? -4.617 -24.25 12.859 1 45.03 81 SER A CA 1
ATOM 635 C C . SER A 1 81 ? -3.539 -23.609 13.734 1 45.03 81 SER A C 1
ATOM 637 O O . SER A 1 81 ? -3.66 -22.453 14.133 1 45.03 81 SER A O 1
ATOM 639 N N . SER A 1 82 ? -3.062 -24.422 14.555 1 39.88 82 SER A N 1
ATOM 640 C CA . SER A 1 82 ? -1.94 -24.203 15.461 1 39.88 82 SER A CA 1
ATOM 641 C C . SER A 1 82 ? -0.887 -23.297 14.836 1 39.88 82 SER A C 1
ATOM 643 O O . SER A 1 82 ? -0.072 -22.703 15.539 1 39.88 82 SER A O 1
ATOM 645 N N . ASP A 1 83 ? -0.403 -23.812 13.695 1 42.53 83 ASP A N 1
ATOM 646 C CA . ASP A 1 83 ? 0.886 -23.281 13.266 1 42.53 83 ASP A CA 1
ATOM 647 C C . ASP A 1 83 ? 0.715 -21.938 12.547 1 42.53 83 ASP A C 1
ATOM 649 O O . ASP A 1 83 ? 0.231 -21.891 11.414 1 42.53 83 ASP A O 1
ATOM 653 N N . GLY A 1 84 ? 0.359 -20.891 13.32 1 48.34 84 GLY A N 1
ATOM 654 C CA . GLY A 1 84 ? 0.441 -19.438 13.164 1 48.34 84 GLY A CA 1
ATOM 655 C C . GLY A 1 84 ? 0.105 -18.969 11.758 1 48.34 84 GLY A C 1
ATOM 656 O O . GLY A 1 84 ? -0.731 -18.078 11.578 1 48.34 84 GLY A O 1
ATOM 657 N N . GLN A 1 85 ? 1.148 -19.016 10.727 1 56.97 85 GLN A N 1
ATOM 658 C CA . GLN A 1 85 ? 1.242 -18.125 9.578 1 56.97 85 GLN A CA 1
ATOM 659 C C . GLN A 1 85 ? 0.4 -18.641 8.414 1 56.97 85 GLN A C 1
ATOM 661 O O . GLN A 1 85 ? 0.928 -19.25 7.477 1 56.97 85 GLN A O 1
ATOM 666 N N . ARG A 1 86 ? -0.86 -18.734 8.453 1 72.31 86 ARG A N 1
ATOM 667 C CA . ARG A 1 86 ? -1.823 -19.062 7.402 1 72.31 86 ARG A CA 1
ATOM 668 C C . ARG A 1 86 ? -1.724 -18.078 6.242 1 72.31 86 ARG A C 1
ATOM 670 O O . ARG A 1 86 ? -1.36 -16.906 6.438 1 72.31 86 ARG A O 1
ATOM 677 N N . GLY A 1 87 ? -1.743 -18.75 5.098 1 89.06 87 GLY A N 1
ATOM 678 C CA . GLY A 1 87 ? -1.646 -17.953 3.889 1 89.06 87 GLY A CA 1
ATOM 679 C C . GLY A 1 87 ? -2.348 -18.578 2.697 1 89.06 87 GLY A C 1
ATOM 680 O O . GLY A 1 87 ? -3.049 -19.578 2.842 1 89.06 87 GLY A O 1
ATOM 681 N N . PHE A 1 88 ? -2.24 -18.031 1.655 1 95.06 88 PHE A N 1
ATOM 682 C CA . PHE A 1 88 ? -2.984 -18.438 0.467 1 95.06 88 PHE A CA 1
ATOM 683 C C . PHE A 1 88 ? -2.576 -19.828 0.019 1 95.06 88 PHE A C 1
ATOM 685 O O . PHE A 1 88 ? -3.266 -20.453 -0.791 1 95.06 88 PHE A O 1
ATOM 692 N N . TRP A 1 89 ? -1.48 -20.312 0.519 1 95.56 89 TRP A N 1
ATOM 693 C CA . TRP A 1 89 ? -1.052 -21.672 0.176 1 95.56 89 TRP A CA 1
ATOM 694 C C . TRP A 1 89 ? -2.092 -22.688 0.608 1 95.56 89 TRP A C 1
ATOM 696 O O . TRP A 1 89 ? -2.303 -23.703 -0.075 1 95.56 89 TRP A O 1
ATOM 706 N N . ASP A 1 90 ? -2.709 -22.516 1.703 1 93.69 90 ASP A N 1
ATOM 707 C CA . ASP A 1 90 ? -3.746 -23.422 2.184 1 93.69 90 ASP A CA 1
ATOM 708 C C . ASP A 1 90 ? -4.891 -23.531 1.177 1 93.69 90 ASP A C 1
ATOM 710 O O . ASP A 1 90 ? -5.469 -24.609 1 1 93.69 90 ASP A O 1
ATOM 714 N N . TYR A 1 91 ? -5.184 -22.5 0.666 1 95.75 91 TYR A N 1
ATOM 715 C CA . TYR A 1 91 ? -6.211 -22.484 -0.372 1 95.75 91 TYR A CA 1
ATOM 716 C C . TYR A 1 91 ? -5.73 -23.203 -1.627 1 95.75 91 TYR A C 1
ATOM 718 O O . TYR A 1 91 ? -6.449 -24.047 -2.178 1 95.75 91 TYR A O 1
ATOM 726 N N . ILE A 1 92 ? -4.512 -22.875 -2.066 1 96.94 92 ILE A N 1
ATOM 727 C CA . ILE A 1 92 ? -3.951 -23.422 -3.297 1 96.94 92 ILE A CA 1
ATOM 728 C C . ILE A 1 92 ? -3.826 -24.938 -3.174 1 96.94 92 ILE A C 1
ATOM 730 O O . ILE A 1 92 ? -4.176 -25.672 -4.102 1 96.94 92 ILE A O 1
ATOM 734 N N . ARG A 1 93 ? -3.387 -25.328 -2.086 1 95.25 93 ARG A N 1
ATOM 735 C CA . ARG A 1 93 ? -3.188 -26.75 -1.861 1 95.25 93 ARG A CA 1
ATOM 736 C C . ARG A 1 93 ? -4.492 -27.531 -2.041 1 95.25 93 ARG A C 1
ATOM 738 O O . ARG A 1 93 ? -4.492 -28.641 -2.562 1 95.25 93 ARG A O 1
ATOM 745 N N . LEU A 1 94 ? -5.559 -27.016 -1.645 1 95 94 LEU A N 1
ATOM 746 C CA . LEU A 1 94 ? -6.852 -27.688 -1.717 1 95 94 LEU A CA 1
ATOM 747 C C . LEU A 1 94 ? -7.504 -27.469 -3.078 1 95 94 LEU A C 1
ATOM 749 O O . LEU A 1 94 ? -7.898 -28.422 -3.742 1 95 94 LEU A O 1
ATOM 753 N N . ALA A 1 95 ? -7.535 -26.25 -3.52 1 96.62 95 ALA A N 1
ATOM 754 C CA . ALA A 1 95 ? -8.297 -25.875 -4.707 1 96.62 95 ALA A CA 1
ATOM 755 C C . ALA A 1 95 ? -7.598 -26.344 -5.98 1 96.62 95 ALA A C 1
ATOM 757 O O . ALA A 1 95 ? -8.25 -26.562 -7.004 1 96.62 95 ALA A O 1
ATOM 758 N N . CYS A 1 96 ? -6.277 -26.531 -5.926 1 97.06 96 CYS A N 1
ATOM 759 C CA . CYS A 1 96 ? -5.527 -26.875 -7.133 1 97.06 96 CYS A CA 1
ATOM 760 C C . CYS A 1 96 ? -5.156 -28.359 -7.141 1 97.06 96 CYS A C 1
ATOM 762 O O . CYS A 1 96 ? -4.418 -28.812 -8.016 1 97.06 96 CYS A O 1
ATOM 764 N N . SER A 1 97 ? -5.68 -29.094 -6.254 1 95.5 97 SER A N 1
ATOM 765 C CA . SER A 1 97 ? -5.391 -30.516 -6.188 1 95.5 97 SER A CA 1
ATOM 766 C C . SER A 1 97 ? -5.953 -31.25 -7.398 1 95.5 97 SER A C 1
ATOM 768 O O . SER A 1 97 ? -5.496 -32.344 -7.73 1 95.5 97 SER A O 1
ATOM 770 N N . LYS A 1 98 ? -6.898 -30.703 -8.031 1 94.12 98 LYS A N 1
ATOM 771 C CA . LYS A 1 98 ? -7.566 -31.359 -9.156 1 94.12 98 LYS A CA 1
ATOM 772 C C . LYS A 1 98 ? -6.844 -31.062 -10.469 1 94.12 98 LYS A C 1
ATOM 774 O O . LYS A 1 98 ? -7.152 -31.656 -11.5 1 94.12 98 LYS A O 1
ATOM 779 N N . VAL A 1 99 ? -5.898 -30.156 -10.445 1 97.12 99 VAL A N 1
ATOM 780 C CA . VAL A 1 99 ? -5.105 -29.891 -11.641 1 97.12 99 VAL A CA 1
ATOM 781 C C . VAL A 1 99 ? -4.266 -31.125 -11.984 1 97.12 99 VAL A C 1
ATOM 783 O O . VAL A 1 99 ? -3.531 -31.625 -11.141 1 97.12 99 VAL A O 1
ATOM 786 N N . PRO A 1 100 ? -4.395 -31.625 -13.25 1 96.5 100 PRO A N 1
ATOM 787 C CA . PRO A 1 100 ? -3.596 -32.781 -13.617 1 96.5 100 PRO A CA 1
ATOM 788 C C . PRO A 1 100 ? -2.094 -32.531 -13.508 1 96.5 100 PRO A C 1
ATOM 790 O O . PRO A 1 100 ? -1.604 -31.516 -13.969 1 96.5 100 PRO A O 1
ATOM 793 N N . ASN A 1 101 ? -1.373 -33.469 -12.922 1 96.56 101 ASN A N 1
ATOM 794 C CA . ASN A 1 101 ? 0.076 -33.406 -12.773 1 96.56 101 ASN A CA 1
ATOM 795 C C . ASN A 1 101 ? 0.501 -32.094 -12.086 1 96.56 101 ASN A C 1
ATOM 797 O O . ASN A 1 101 ? 1.445 -31.438 -12.523 1 96.56 101 ASN A O 1
ATOM 801 N N . ASN A 1 102 ? -0.313 -31.719 -11.156 1 96.31 102 ASN A N 1
ATOM 802 C CA . ASN A 1 102 ? 0.016 -30.5 -10.43 1 96.31 102 ASN A CA 1
ATOM 803 C C . ASN A 1 102 ? 1.282 -30.656 -9.594 1 96.31 102 ASN A C 1
ATOM 805 O O . ASN A 1 102 ? 1.754 -31.781 -9.398 1 96.31 102 ASN A O 1
ATOM 809 N N . CYS A 1 103 ? 1.797 -29.562 -9.141 1 95.38 103 CYS A N 1
ATOM 810 C CA . CYS A 1 103 ? 3.055 -29.594 -8.398 1 95.38 103 CYS A CA 1
ATOM 811 C C . CYS A 1 103 ? 2.812 -29.453 -6.902 1 95.38 103 CYS A C 1
ATOM 813 O O . CYS A 1 103 ? 3.736 -29.141 -6.145 1 95.38 103 CYS A O 1
ATOM 815 N N . VAL A 1 104 ? 1.619 -29.578 -6.406 1 96.56 104 VAL A N 1
ATOM 816 C CA . VAL A 1 104 ? 1.246 -29.297 -5.027 1 96.56 104 VAL A CA 1
ATOM 817 C C . VAL A 1 104 ? 1.982 -30.25 -4.09 1 96.56 104 VAL A C 1
ATOM 819 O O . VAL A 1 104 ? 2.631 -29.812 -3.133 1 96.56 104 VAL A O 1
ATOM 822 N N . SER A 1 105 ? 1.942 -31.531 -4.395 1 95.38 105 SER A N 1
ATOM 823 C CA . SER A 1 105 ? 2.598 -32.531 -3.553 1 95.38 105 SER A CA 1
ATOM 824 C C . SER A 1 105 ? 4.109 -32.312 -3.531 1 95.38 105 SER A C 1
ATOM 826 O O . SER A 1 105 ? 4.746 -32.5 -2.49 1 95.38 105 SER A O 1
ATOM 828 N N . SER A 1 106 ? 4.641 -32 -4.703 1 94.62 106 SER A N 1
ATOM 829 C CA . SER A 1 106 ? 6.074 -31.766 -4.801 1 94.62 106 SER A CA 1
ATOM 830 C C . SER A 1 106 ? 6.496 -30.594 -3.912 1 94.62 106 SER A C 1
ATOM 832 O O . SER A 1 106 ? 7.531 -30.672 -3.242 1 94.62 106 SER A O 1
ATOM 834 N N . ILE A 1 107 ? 5.723 -29.594 -3.838 1 94.19 107 ILE A N 1
ATOM 835 C CA . ILE A 1 107 ? 6.039 -28.422 -3.037 1 94.19 107 ILE A CA 1
ATOM 836 C C . ILE A 1 107 ? 5.879 -28.75 -1.553 1 94.19 107 ILE A C 1
ATOM 838 O O . ILE A 1 107 ? 6.723 -28.375 -0.734 1 94.19 107 ILE A O 1
ATOM 842 N N . GLU A 1 108 ? 4.844 -29.422 -1.2 1 92.5 108 GLU A N 1
ATOM 843 C CA . GLU A 1 108 ? 4.562 -29.797 0.182 1 92.5 108 GLU A CA 1
ATOM 844 C C . GLU A 1 108 ? 5.703 -30.609 0.773 1 92.5 108 GLU A C 1
ATOM 846 O O . GLU A 1 108 ? 5.98 -30.531 1.972 1 92.5 108 GLU A O 1
ATOM 851 N N . ASN A 1 109 ? 6.367 -31.328 -0.069 1 91.69 109 ASN A N 1
ATOM 852 C CA . ASN A 1 109 ? 7.371 -32.281 0.404 1 91.69 109 ASN A CA 1
ATOM 853 C C . ASN A 1 109 ? 8.781 -31.719 0.249 1 91.69 109 ASN A C 1
ATOM 855 O O . ASN A 1 109 ? 9.766 -32.438 0.463 1 91.69 109 ASN A O 1
ATOM 859 N N . MET A 1 110 ? 8.797 -30.484 -0.121 1 88.06 110 MET A N 1
ATOM 860 C CA . MET A 1 110 ? 10.125 -29.875 -0.232 1 88.06 110 MET A CA 1
ATOM 861 C C . MET A 1 110 ? 10.766 -29.734 1.142 1 88.06 110 MET A C 1
ATOM 863 O O . MET A 1 110 ? 10.18 -29.141 2.047 1 88.06 110 MET A O 1
ATOM 867 N N . GLU A 1 111 ? 11.938 -30.219 1.317 1 86.25 111 GLU A N 1
ATOM 868 C CA . GLU A 1 111 ? 12.594 -30.297 2.619 1 86.25 111 GLU A CA 1
ATOM 869 C C . GLU A 1 111 ? 13.102 -28.938 3.059 1 86.25 111 GLU A C 1
ATOM 871 O O . GLU A 1 111 ? 13.117 -28.625 4.254 1 86.25 111 GLU A O 1
ATOM 876 N N . ASN A 1 112 ? 13.531 -28.125 2.148 1 85.06 112 ASN A N 1
ATOM 877 C CA . ASN A 1 112 ? 14.172 -26.859 2.516 1 85.06 112 ASN A CA 1
ATOM 878 C C . ASN A 1 112 ? 13.156 -25.734 2.676 1 85.06 112 ASN A C 1
ATOM 880 O O . ASN A 1 112 ? 13.516 -24.609 2.994 1 85.06 112 ASN A O 1
ATOM 884 N N . ILE A 1 113 ? 11.875 -26.047 2.459 1 86.94 113 ILE A N 1
ATOM 885 C CA . ILE A 1 113 ? 10.781 -25.078 2.553 1 86.94 113 ILE A CA 1
ATOM 886 C C . ILE A 1 113 ? 9.711 -25.609 3.506 1 86.94 113 ILE A C 1
ATOM 888 O O . ILE A 1 113 ? 9.094 -26.641 3.244 1 86.94 113 ILE A O 1
ATOM 892 N N . SER A 1 114 ? 9.5 -24.859 4.594 1 84.94 114 SER A N 1
ATOM 893 C CA . SER A 1 114 ? 8.648 -25.469 5.602 1 84.94 114 SER A CA 1
ATOM 894 C C . SER A 1 114 ? 7.449 -24.594 5.93 1 84.94 114 SER A C 1
ATOM 896 O O . SER A 1 114 ? 6.375 -25.094 6.262 1 84.94 114 SER A O 1
ATOM 898 N N . THR A 1 115 ? 7.617 -23.312 5.781 1 87.88 115 THR A N 1
ATOM 899 C CA . THR A 1 115 ? 6.516 -22.438 6.156 1 87.88 115 THR A CA 1
ATOM 900 C C . THR A 1 115 ? 5.484 -22.344 5.039 1 87.88 115 THR A C 1
ATOM 902 O O . THR A 1 115 ? 5.816 -22.516 3.863 1 87.88 115 THR A O 1
ATOM 905 N N . ALA A 1 116 ? 4.254 -22.141 5.348 1 89.06 116 ALA A N 1
ATOM 906 C CA . ALA A 1 116 ? 3.188 -21.984 4.359 1 89.06 116 ALA A CA 1
ATOM 907 C C . ALA A 1 116 ? 3.5 -20.844 3.395 1 89.06 116 ALA A C 1
ATOM 909 O O . ALA A 1 116 ? 3.225 -20.938 2.197 1 89.06 116 ALA A O 1
ATOM 910 N N . ARG A 1 117 ? 4.074 -19.781 3.941 1 91.69 117 ARG A N 1
ATOM 911 C CA . ARG A 1 117 ? 4.434 -18.641 3.107 1 91.69 117 ARG A CA 1
ATOM 912 C C . ARG A 1 117 ? 5.488 -19.031 2.076 1 91.69 117 ARG A C 1
ATOM 914 O O . ARG A 1 117 ? 5.359 -18.703 0.895 1 91.69 117 ARG A O 1
ATOM 921 N N . ALA A 1 118 ? 6.465 -19.703 2.551 1 92.62 118 ALA A N 1
ATOM 922 C CA . ALA A 1 118 ? 7.535 -20.141 1.653 1 92.62 118 ALA A CA 1
ATOM 923 C C . ALA A 1 118 ? 7.008 -21.094 0.596 1 92.62 118 ALA A C 1
ATOM 925 O O . ALA A 1 118 ? 7.441 -21.062 -0.559 1 92.62 118 ALA A O 1
ATOM 926 N N . LYS A 1 119 ? 6.125 -21.953 0.964 1 94 119 LYS A N 1
ATOM 927 C CA . LYS A 1 119 ? 5.543 -22.906 0.019 1 94 119 LYS A CA 1
ATOM 928 C C . LYS A 1 119 ? 4.703 -22.188 -1.033 1 94 119 LYS A C 1
ATOM 930 O O . LYS A 1 119 ? 4.742 -22.531 -2.215 1 94 119 LYS A O 1
ATOM 935 N N . GLY A 1 120 ? 3.943 -21.219 -0.614 1 95.75 120 GLY A N 1
ATOM 936 C CA . GLY A 1 120 ? 3.211 -20.391 -1.567 1 95.75 120 GLY A CA 1
ATOM 937 C C . GLY A 1 120 ? 4.109 -19.688 -2.566 1 95.75 120 GLY A C 1
ATOM 938 O O . GLY A 1 120 ? 3.818 -19.672 -3.764 1 95.75 120 GLY A O 1
ATOM 939 N N . ARG A 1 121 ? 5.172 -19.141 -2.055 1 95.56 121 ARG A N 1
ATOM 940 C CA . ARG A 1 121 ? 6.125 -18.438 -2.918 1 95.56 121 ARG A CA 1
ATOM 941 C C . ARG A 1 121 ? 6.805 -19.422 -3.873 1 95.56 121 ARG A C 1
ATOM 943 O O . ARG A 1 121 ? 7.051 -19.078 -5.035 1 95.56 121 ARG A O 1
ATOM 950 N N . ALA A 1 122 ? 7.113 -20.562 -3.41 1 95.88 122 ALA A N 1
ATOM 951 C CA . ALA A 1 122 ? 7.66 -21.609 -4.277 1 95.88 122 ALA A CA 1
ATOM 952 C C . ALA A 1 122 ? 6.66 -22 -5.355 1 95.88 122 ALA A C 1
ATOM 954 O O . ALA A 1 122 ? 7.031 -22.172 -6.52 1 95.88 122 ALA A O 1
ATOM 955 N N . TRP A 1 123 ? 5.465 -22.125 -4.988 1 97.06 123 TRP A N 1
ATOM 956 C CA . TRP A 1 123 ? 4.418 -22.5 -5.934 1 97.06 123 TRP A CA 1
ATOM 957 C C . TRP A 1 123 ? 4.309 -21.484 -7.062 1 97.06 123 TRP A C 1
ATOM 959 O O . TRP A 1 123 ? 4.207 -21.844 -8.234 1 97.06 123 TRP A O 1
ATOM 969 N N . ILE A 1 124 ? 4.34 -20.219 -6.723 1 97.62 124 ILE A N 1
ATOM 970 C CA . ILE A 1 124 ? 4.273 -19.156 -7.73 1 97.62 124 ILE A CA 1
ATOM 971 C C . ILE A 1 124 ? 5.395 -19.344 -8.75 1 97.62 124 ILE A C 1
ATOM 973 O O . ILE A 1 124 ? 5.16 -19.281 -9.961 1 97.62 124 ILE A O 1
ATOM 977 N N . ARG A 1 125 ? 6.504 -19.641 -8.328 1 96.81 125 ARG A N 1
ATOM 978 C CA . ARG A 1 125 ? 7.664 -19.797 -9.203 1 96.81 125 ARG A CA 1
ATOM 979 C C . ARG A 1 125 ? 7.551 -21.062 -10.055 1 96.81 125 ARG A C 1
ATOM 981 O O . ARG A 1 125 ? 7.762 -21.016 -11.266 1 96.81 125 ARG A O 1
ATOM 988 N N . VAL A 1 126 ? 7.176 -22.109 -9.461 1 97.31 126 VAL A N 1
ATOM 989 C CA . VAL A 1 126 ? 7.086 -23.375 -10.188 1 97.31 126 VAL A CA 1
ATOM 990 C C . VAL A 1 126 ? 5.973 -23.297 -11.227 1 97.31 126 VAL A C 1
ATOM 992 O O . VAL A 1 126 ? 6.164 -23.688 -12.383 1 97.31 126 VAL A O 1
ATOM 995 N N . ALA A 1 127 ? 4.824 -22.75 -10.781 1 98 127 ALA A N 1
ATOM 996 C CA . ALA A 1 127 ? 3.689 -22.641 -11.695 1 98 127 ALA A CA 1
ATOM 997 C C . ALA A 1 127 ? 4.039 -21.766 -12.898 1 98 127 ALA A C 1
ATOM 999 O O . ALA A 1 127 ? 3.611 -22.047 -14.016 1 98 127 ALA A O 1
ATOM 1000 N N . LEU A 1 128 ? 4.828 -20.719 -12.664 1 98 128 LEU A N 1
ATOM 1001 C CA . LEU A 1 128 ? 5.258 -19.844 -13.742 1 98 128 LEU A CA 1
ATOM 1002 C C . LEU A 1 128 ? 6.273 -20.547 -14.641 1 98 128 LEU A C 1
ATOM 1004 O O . LEU A 1 128 ? 6.18 -20.469 -15.867 1 98 128 LEU A O 1
ATOM 1008 N N . MET A 1 129 ? 7.172 -21.203 -14.07 1 97.25 129 MET A N 1
ATOM 1009 C CA . MET A 1 129 ? 8.18 -21.922 -14.836 1 97.25 129 MET A CA 1
ATOM 1010 C C . MET A 1 129 ? 7.527 -22.984 -15.719 1 97.25 129 MET A C 1
ATOM 1012 O O . MET A 1 129 ? 7.98 -23.25 -16.828 1 97.25 129 MET A O 1
ATOM 1016 N N . GLU A 1 130 ? 6.477 -23.609 -15.227 1 97.12 130 GLU A N 1
ATOM 1017 C CA . GLU A 1 130 ? 5.754 -24.641 -15.961 1 97.12 130 GLU A CA 1
ATOM 1018 C C . GLU A 1 130 ? 4.777 -24.016 -16.969 1 97.12 130 GLU A C 1
ATOM 1020 O O . GLU A 1 130 ? 4.141 -24.734 -17.734 1 97.12 130 GLU A O 1
ATOM 1025 N N . LYS A 1 131 ? 4.688 -22.719 -16.875 1 97.69 131 LYS A N 1
ATOM 1026 C CA . LYS A 1 131 ? 3.762 -21.984 -17.75 1 97.69 131 LYS A CA 1
ATOM 1027 C C . LYS A 1 131 ? 2.324 -22.453 -17.531 1 97.69 131 LYS A C 1
ATOM 1029 O O . LYS A 1 131 ? 1.559 -22.594 -18.484 1 97.69 131 LYS A O 1
ATOM 1034 N N . ARG A 1 132 ? 1.961 -22.719 -16.25 1 98.12 132 ARG A N 1
ATOM 1035 C CA . ARG A 1 132 ? 0.651 -23.297 -15.953 1 98.12 132 ARG A CA 1
ATOM 1036 C C . ARG A 1 132 ? -0.069 -22.469 -14.891 1 98.12 132 ARG A C 1
ATOM 1038 O O . ARG A 1 132 ? -1.053 -22.922 -14.305 1 98.12 132 ARG A O 1
ATOM 1045 N N . MET A 1 133 ? 0.418 -21.297 -14.609 1 98.19 133 MET A N 1
ATOM 1046 C CA . MET A 1 133 ? -0.168 -20.453 -13.57 1 98.19 133 MET A CA 1
ATOM 1047 C C . MET A 1 133 ? -1.641 -20.188 -13.859 1 98.19 133 MET A C 1
ATOM 1049 O O . MET A 1 133 ? -2.48 -20.281 -12.961 1 98.19 133 MET A O 1
ATOM 1053 N N . SER A 1 134 ? -1.958 -19.844 -15.086 1 97.94 134 SER A N 1
ATOM 1054 C CA . SER A 1 134 ? -3.344 -19.547 -15.445 1 97.94 134 SER A CA 1
ATOM 1055 C C . SER A 1 134 ? -4.23 -20.781 -15.258 1 97.94 134 SER A C 1
ATOM 1057 O O . SER A 1 134 ? -5.383 -20.656 -14.828 1 97.94 134 SER A O 1
ATOM 1059 N N . GLU A 1 135 ? -3.723 -21.953 -15.539 1 98 135 GLU A N 1
ATOM 1060 C CA . GLU A 1 135 ? -4.469 -23.188 -15.367 1 98 135 GLU A CA 1
ATOM 1061 C C . GLU A 1 135 ? -4.805 -23.438 -13.898 1 98 135 GLU A C 1
ATOM 1063 O O . GLU A 1 135 ? -5.934 -23.797 -13.57 1 98 135 GLU A O 1
ATOM 1068 N N . TYR A 1 136 ? -3.826 -23.234 -13.094 1 98.19 136 TYR A N 1
ATOM 1069 C CA . TYR A 1 136 ? -4.035 -23.406 -11.656 1 98.19 136 TYR A CA 1
ATOM 1070 C C . TYR A 1 136 ? -5.137 -22.484 -11.148 1 98.19 136 TYR A C 1
ATOM 1072 O O . TYR A 1 136 ? -6.086 -22.938 -10.5 1 98.19 136 TYR A O 1
ATOM 1080 N N . ILE A 1 137 ? -5.051 -21.234 -11.5 1 98.19 137 ILE A N 1
ATOM 1081 C CA . ILE A 1 137 ? -5.992 -20.25 -10.984 1 98.19 137 ILE A CA 1
ATOM 1082 C C . ILE A 1 137 ? -7.379 -20.5 -11.562 1 98.19 137 ILE A C 1
ATOM 1084 O O . ILE A 1 137 ? -8.383 -20.406 -10.859 1 98.19 137 ILE A O 1
ATOM 1088 N N . THR A 1 138 ? -7.426 -20.844 -12.797 1 97.75 138 THR A N 1
ATOM 1089 C CA . THR A 1 138 ? -8.703 -21.125 -13.438 1 97.75 138 THR A CA 1
ATOM 1090 C C . THR A 1 138 ? -9.391 -22.312 -12.75 1 97.75 138 THR A C 1
ATOM 1092 O O . THR A 1 138 ? -10.586 -22.25 -12.453 1 97.75 138 THR A O 1
ATOM 1095 N N . THR A 1 139 ? -8.648 -23.344 -12.539 1 97.88 139 THR A N 1
ATOM 1096 C CA . THR A 1 139 ? -9.195 -24.516 -11.883 1 97.88 139 THR A CA 1
ATOM 1097 C C . THR A 1 139 ? -9.664 -24.188 -10.469 1 97.88 139 THR A C 1
ATOM 1099 O O . THR A 1 139 ? -10.75 -24.594 -10.055 1 97.88 139 THR A O 1
ATOM 1102 N N . ALA A 1 140 ? -8.859 -23.484 -9.734 1 97.56 140 ALA A N 1
ATOM 1103 C CA . ALA A 1 140 ? -9.211 -23.094 -8.375 1 97.56 140 ALA A CA 1
ATOM 1104 C C . ALA A 1 140 ? -10.516 -22.297 -8.344 1 97.56 140 ALA A C 1
ATOM 1106 O O . ALA A 1 140 ? -11.359 -22.531 -7.473 1 97.56 140 ALA A O 1
ATOM 1107 N N . LEU A 1 141 ? -10.703 -21.406 -9.305 1 97 141 LEU A N 1
ATOM 1108 C CA . LEU A 1 141 ? -11.852 -20.5 -9.32 1 97 141 LEU A CA 1
ATOM 1109 C C . LEU A 1 141 ? -13.117 -21.25 -9.711 1 97 141 LEU A C 1
ATOM 1111 O O . LEU A 1 141 ? -14.227 -20.781 -9.438 1 97 141 LEU A O 1
ATOM 1115 N N . ARG A 1 142 ? -12.961 -22.344 -10.352 1 96.06 142 ARG A N 1
ATOM 1116 C CA . ARG A 1 142 ? -14.117 -23.156 -10.719 1 96.06 142 ARG A CA 1
ATOM 1117 C C . ARG A 1 142 ? -14.758 -23.781 -9.484 1 96.06 142 ARG A C 1
ATOM 1119 O O . ARG A 1 142 ? -15.961 -24.031 -9.469 1 96.06 142 ARG A O 1
ATOM 1126 N N . ASP A 1 143 ? -13.961 -24.062 -8.539 1 94.81 143 ASP A N 1
ATOM 1127 C CA . ASP A 1 143 ? -14.477 -24.562 -7.27 1 94.81 143 ASP A CA 1
ATOM 1128 C C . ASP A 1 143 ? -14.875 -23.422 -6.34 1 94.81 143 ASP A C 1
ATOM 1130 O O . ASP A 1 143 ? -14.188 -23.156 -5.352 1 94.81 143 ASP A O 1
ATOM 1134 N N . THR A 1 144 ? -16.016 -22.906 -6.484 1 94.81 144 THR A N 1
ATOM 1135 C CA . THR A 1 144 ? -16.469 -21.719 -5.777 1 94.81 144 THR A CA 1
ATOM 1136 C C . THR A 1 144 ? -16.703 -22.016 -4.301 1 94.81 144 THR A C 1
ATOM 1138 O O . THR A 1 144 ? -16.484 -21.156 -3.445 1 94.81 144 THR A O 1
ATOM 1141 N N . ARG A 1 145 ? -17.125 -23.203 -4.094 1 94.94 145 ARG A N 1
ATOM 1142 C CA . ARG A 1 145 ? -17.375 -23.578 -2.707 1 94.94 145 ARG A CA 1
ATOM 1143 C C . ARG A 1 145 ? -16.094 -23.5 -1.882 1 94.94 145 ARG A C 1
ATOM 1145 O O . ARG A 1 145 ? -16.094 -22.906 -0.798 1 94.94 145 ARG A O 1
ATOM 1152 N N . THR A 1 146 ? -15.102 -24.078 -2.436 1 95.25 146 THR A N 1
ATOM 1153 C CA . THR A 1 146 ? -13.82 -24.031 -1.744 1 95.25 146 THR A CA 1
ATOM 1154 C C . THR A 1 146 ? -13.328 -22.594 -1.619 1 95.25 146 THR A C 1
ATOM 1156 O O . THR A 1 146 ? -12.844 -22.188 -0.561 1 95.25 146 THR A O 1
ATOM 1159 N N . THR A 1 147 ? -13.414 -21.781 -2.682 1 96.81 147 THR A N 1
ATOM 1160 C CA . THR A 1 147 ? -12.953 -20.406 -2.666 1 96.81 147 THR A CA 1
ATOM 1161 C C . THR A 1 147 ? -13.688 -19.594 -1.599 1 96.81 147 THR A C 1
ATOM 1163 O O . THR A 1 147 ? -13.078 -18.797 -0.883 1 96.81 147 THR A O 1
ATOM 1166 N N . ARG A 1 148 ? -14.914 -19.844 -1.388 1 96.5 148 ARG A N 1
ATOM 1167 C CA . ARG A 1 148 ? -15.727 -19.125 -0.421 1 96.5 148 ARG A CA 1
ATOM 1168 C C . ARG A 1 148 ? -15.336 -19.484 1.008 1 96.5 148 ARG A C 1
ATOM 1170 O O . ARG A 1 148 ? -15.547 -18.703 1.933 1 96.5 148 ARG A O 1
ATOM 1177 N N . ARG A 1 149 ? -14.812 -20.625 1.155 1 94.25 149 ARG A N 1
ATOM 1178 C CA . ARG A 1 149 ? -14.359 -21.062 2.475 1 94.25 149 ARG A CA 1
ATOM 1179 C C . ARG A 1 149 ? -13.125 -20.281 2.912 1 94.25 149 ARG A C 1
ATOM 1181 O O . ARG A 1 149 ? -12.922 -20.047 4.105 1 94.25 149 ARG A O 1
ATOM 1188 N N . PHE A 1 150 ? -12.359 -19.828 1.98 1 95.31 150 PHE A N 1
ATOM 1189 C CA . PHE A 1 150 ? -11.047 -19.281 2.32 1 95.31 150 PHE A CA 1
ATOM 1190 C C . PHE A 1 150 ? -11.039 -17.766 2.178 1 95.31 150 PHE A C 1
ATOM 1192 O O . PHE A 1 150 ? -10.141 -17.094 2.689 1 95.31 150 PHE A O 1
ATOM 1199 N N . TYR A 1 151 ? -12.023 -17.188 1.543 1 95.94 151 TYR A N 1
ATOM 1200 C CA . TYR A 1 151 ? -11.984 -15.75 1.253 1 95.94 151 TYR A CA 1
ATOM 1201 C C . TYR A 1 151 ? -13.281 -15.07 1.672 1 95.94 151 TYR A C 1
ATOM 1203 O O . TYR A 1 151 ? -14.352 -15.672 1.594 1 95.94 151 TYR A O 1
ATOM 1211 N N . ASP A 1 152 ? -13.133 -13.797 2.059 1 95.44 152 ASP A N 1
ATOM 1212 C CA . ASP A 1 152 ? -14.297 -12.953 2.289 1 95.44 152 ASP A CA 1
ATOM 1213 C C . ASP A 1 152 ? -14.992 -12.602 0.973 1 95.44 152 ASP A C 1
ATOM 1215 O O . ASP A 1 152 ? -14.375 -12.656 -0.093 1 95.44 152 ASP A O 1
ATOM 1219 N N . SER A 1 153 ? -16.156 -12.164 1.05 1 94.62 153 SER A N 1
ATOM 1220 C CA . SER A 1 153 ? -16.969 -11.891 -0.128 1 94.62 153 SER A CA 1
ATOM 1221 C C . SER A 1 153 ? -16.375 -10.766 -0.965 1 94.62 153 SER A C 1
ATOM 1223 O O . SER A 1 153 ? -16.578 -10.711 -2.18 1 94.62 153 SER A O 1
ATOM 1225 N N . GLY A 1 154 ? -15.633 -9.867 -0.369 1 95.44 154 GLY A N 1
ATOM 1226 C CA . GLY A 1 154 ? -15.055 -8.742 -1.091 1 95.44 154 GLY A CA 1
ATOM 1227 C C . GLY A 1 154 ? -13.695 -9.055 -1.684 1 95.44 154 GLY A C 1
ATOM 1228 O O . GLY A 1 154 ? -13.062 -8.18 -2.287 1 95.44 154 GLY A O 1
ATOM 1229 N N . ALA A 1 155 ? -13.32 -10.266 -1.633 1 97.44 155 ALA A N 1
ATOM 1230 C CA . ALA A 1 155 ? -11.984 -10.656 -2.092 1 97.44 155 ALA A CA 1
ATOM 1231 C C . ALA A 1 155 ? -11.906 -10.641 -3.617 1 97.44 155 ALA A C 1
ATOM 1233 O O . ALA A 1 155 ? -12.883 -10.961 -4.297 1 97.44 155 ALA A O 1
ATOM 1234 N N . ILE A 1 156 ? -10.742 -10.336 -4.078 1 98.31 156 ILE A N 1
ATOM 1235 C CA . ILE A 1 156 ? -10.469 -10.359 -5.512 1 98.31 156 ILE A CA 1
ATOM 1236 C C . ILE A 1 156 ? -10.844 -11.719 -6.086 1 98.31 156 ILE A C 1
ATOM 1238 O O . ILE A 1 156 ? -11.453 -11.805 -7.152 1 98.31 156 ILE A O 1
ATOM 1242 N N . MET A 1 157 ? -10.586 -12.82 -5.336 1 97.75 157 MET A N 1
ATOM 1243 C CA . MET A 1 157 ? -10.766 -14.195 -5.801 1 97.75 157 MET A CA 1
ATOM 1244 C C . MET A 1 157 ? -12.25 -14.539 -5.918 1 97.75 157 MET A C 1
ATOM 1246 O O . MET A 1 157 ? -12.609 -15.562 -6.5 1 97.75 157 MET A O 1
ATOM 1250 N N . LEU A 1 158 ? -13.086 -13.672 -5.395 1 97.5 158 LEU A N 1
ATOM 1251 C CA . LEU A 1 158 ? -14.516 -13.953 -5.414 1 97.5 158 LEU A CA 1
ATOM 1252 C C . LEU A 1 158 ? -15.266 -12.906 -6.23 1 97.5 158 LEU A C 1
ATOM 1254 O O . LEU A 1 158 ? -16.5 -12.852 -6.188 1 97.5 158 LEU A O 1
ATOM 1258 N N . ARG A 1 159 ? -14.539 -12.047 -6.922 1 97 159 ARG A N 1
ATOM 1259 C CA . ARG A 1 159 ? -15.148 -10.977 -7.703 1 97 159 ARG A CA 1
ATOM 1260 C C . ARG A 1 159 ? -14.773 -11.086 -9.18 1 97 159 ARG A C 1
ATOM 1262 O O . ARG A 1 159 ? -14.031 -11.992 -9.57 1 97 159 ARG A O 1
ATOM 1269 N N . ASP A 1 160 ? -15.227 -10.195 -9.984 1 95.69 160 ASP A N 1
ATOM 1270 C CA . ASP A 1 160 ? -15.008 -10.211 -11.422 1 95.69 160 ASP A CA 1
ATOM 1271 C C . ASP A 1 160 ? -13.523 -10.062 -11.75 1 95.69 160 ASP A C 1
ATOM 1273 O O . ASP A 1 160 ? -13.062 -10.539 -12.789 1 95.69 160 ASP A O 1
ATOM 1277 N N . GLU A 1 161 ? -12.844 -9.492 -10.844 1 97.31 161 GLU A N 1
ATOM 1278 C CA . GLU A 1 161 ? -11.414 -9.266 -11.039 1 97.31 161 GLU A CA 1
ATOM 1279 C C . GLU A 1 161 ? -10.656 -10.586 -11.172 1 97.31 161 GLU A C 1
ATOM 1281 O O . GLU A 1 161 ? -9.586 -10.633 -11.773 1 97.31 161 GLU A O 1
ATOM 1286 N N . ALA A 1 162 ? -11.227 -11.625 -10.641 1 97.25 162 ALA A N 1
ATOM 1287 C CA . ALA A 1 162 ? -10.578 -12.922 -10.727 1 97.25 162 ALA A CA 1
ATOM 1288 C C . ALA A 1 162 ? -10.438 -13.375 -12.18 1 97.25 162 ALA A C 1
ATOM 1290 O O . ALA A 1 162 ? -9.422 -13.961 -12.562 1 97.25 162 ALA A O 1
ATOM 1291 N N . THR A 1 163 ? -11.422 -13.109 -12.93 1 95.56 163 THR A N 1
ATOM 1292 C CA . THR A 1 163 ? -11.391 -13.453 -14.344 1 95.56 163 THR A CA 1
ATOM 1293 C C . THR A 1 163 ? -10.344 -12.617 -15.078 1 95.56 163 THR A C 1
ATOM 1295 O O . THR A 1 163 ? -9.633 -13.125 -15.953 1 95.56 163 THR A O 1
ATOM 1298 N N . ILE A 1 164 ? -10.258 -11.398 -14.773 1 97 164 ILE A N 1
ATOM 1299 C CA . ILE A 1 164 ? -9.258 -10.508 -15.352 1 97 164 ILE A CA 1
ATOM 1300 C C . ILE A 1 164 ? -7.855 -11.016 -15.016 1 97 164 ILE A C 1
ATOM 1302 O O . ILE A 1 164 ? -6.98 -11.055 -15.883 1 97 164 ILE A O 1
ATOM 1306 N N . LEU A 1 165 ? -7.711 -11.406 -13.812 1 98.06 165 LEU A N 1
ATOM 1307 C CA . LEU A 1 165 ? -6.438 -11.953 -13.352 1 98.06 165 LEU A CA 1
ATOM 1308 C C . LEU A 1 165 ? -6.023 -13.148 -14.203 1 98.06 165 LEU A C 1
ATOM 1310 O O . LEU A 1 165 ? -4.863 -13.25 -14.609 1 98.06 165 LEU A O 1
ATOM 1314 N N . THR A 1 166 ? -6.926 -14.047 -14.461 1 97.38 166 THR A N 1
ATOM 1315 C CA . THR A 1 166 ? -6.633 -15.227 -15.258 1 97.38 166 THR A CA 1
ATOM 1316 C C . THR A 1 166 ? -6.129 -14.828 -16.641 1 97.38 166 THR A C 1
ATOM 1318 O O . THR A 1 166 ? -5.164 -15.414 -17.141 1 97.38 166 THR A O 1
ATOM 1321 N N . GLY A 1 167 ? -6.82 -13.836 -17.219 1 96.75 167 GLY A N 1
ATOM 1322 C CA . GLY A 1 167 ? -6.375 -13.344 -18.516 1 96.75 167 GLY A CA 1
ATOM 1323 C C . GLY A 1 167 ? -4.953 -12.82 -18.484 1 96.75 167 GLY A C 1
ATOM 1324 O O . GLY A 1 167 ? -4.18 -13.078 -19.422 1 96.75 167 GLY A O 1
ATOM 1325 N N . MET A 1 168 ? -4.609 -12.141 -17.5 1 97.62 168 MET A N 1
ATOM 1326 C CA . MET A 1 168 ? -3.262 -11.602 -17.359 1 97.62 168 MET A CA 1
ATOM 1327 C C . MET A 1 168 ? -2.236 -12.719 -17.203 1 97.62 168 MET A C 1
ATOM 1329 O O . MET A 1 168 ? -1.156 -12.664 -17.797 1 97.62 168 MET A O 1
ATOM 1333 N N . LEU A 1 169 ? -2.605 -13.695 -16.5 1 98 169 LEU A N 1
ATOM 1334 C CA . LEU A 1 169 ? -1.686 -14.789 -16.188 1 98 169 LEU A CA 1
ATOM 1335 C C . LEU A 1 169 ? -1.448 -15.656 -17.422 1 98 169 LEU A C 1
ATOM 1337 O O . LEU A 1 169 ? -0.395 -16.281 -17.547 1 98 169 LEU A O 1
ATOM 1341 N N . ILE A 1 170 ? -2.404 -15.703 -18.344 1 97.88 170 ILE A N 1
ATOM 1342 C CA . ILE A 1 170 ? -2.219 -16.406 -19.609 1 97.88 170 ILE A CA 1
ATOM 1343 C C . ILE A 1 170 ? -1.053 -15.781 -20.375 1 97.88 170 ILE A C 1
ATOM 1345 O O . ILE A 1 170 ? -0.231 -16.5 -20.953 1 97.88 170 ILE A O 1
ATOM 1349 N N . GLY A 1 171 ? -0.96 -14.477 -20.328 1 96.5 171 GLY A N 1
ATOM 1350 C CA . GLY A 1 171 ? 0.123 -13.781 -21 1 96.5 171 GLY A CA 1
ATOM 1351 C C . GLY A 1 171 ? 1.497 -14.188 -20.5 1 96.5 171 GLY A C 1
ATOM 1352 O O . GLY A 1 171 ? 2.463 -14.203 -21.266 1 96.5 171 GLY A O 1
ATOM 1353 N N . LEU A 1 172 ? 1.632 -14.578 -19.344 1 97.69 172 LEU A N 1
ATOM 1354 C CA . LEU A 1 172 ? 2.914 -14.914 -18.734 1 97.69 172 LEU A CA 1
ATOM 1355 C C . LEU A 1 172 ? 3.406 -16.281 -19.219 1 97.69 172 LEU A C 1
ATOM 1357 O O . LEU A 1 172 ? 4.578 -16.609 -19.047 1 97.69 172 LEU A O 1
ATOM 1361 N N . SER A 1 173 ? 2.562 -17.047 -19.828 1 96.75 173 SER A N 1
ATOM 1362 C CA . SER A 1 173 ? 2.949 -18.359 -20.328 1 96.75 173 SER A CA 1
ATOM 1363 C C . SER A 1 173 ? 3.918 -18.234 -21.5 1 96.75 173 SER A C 1
ATOM 1365 O O . SER A 1 173 ? 4.562 -19.219 -21.875 1 96.75 173 SER A O 1
ATOM 1367 N N . ALA A 1 174 ? 4.055 -17.078 -22.016 1 96.62 174 ALA A N 1
ATOM 1368 C CA . ALA A 1 174 ? 4.996 -16.844 -23.109 1 96.62 174 ALA A CA 1
ATOM 1369 C C . ALA A 1 174 ? 6.426 -16.719 -22.578 1 96.62 174 ALA A C 1
ATOM 1371 O O . ALA A 1 174 ? 7.383 -16.781 -23.359 1 96.62 174 ALA A O 1
ATOM 1372 N N . ILE A 1 175 ? 6.598 -16.531 -21.312 1 97.94 175 ILE A N 1
ATOM 1373 C CA . ILE A 1 175 ? 7.902 -16.234 -20.734 1 97.94 175 ILE A CA 1
ATOM 1374 C C . ILE A 1 175 ? 8.539 -17.516 -20.219 1 97.94 175 ILE A C 1
ATOM 1376 O O . ILE A 1 175 ? 7.883 -18.328 -19.562 1 97.94 175 ILE A O 1
ATOM 1380 N N . ASP A 1 176 ? 9.797 -17.719 -20.547 1 97.19 176 ASP A N 1
ATOM 1381 C CA . ASP A 1 176 ? 10.602 -18.797 -19.969 1 97.19 176 ASP A CA 1
ATOM 1382 C C . ASP A 1 176 ? 11.336 -18.328 -18.719 1 97.19 176 ASP A C 1
ATOM 1384 O O . ASP A 1 176 ? 12.461 -17.828 -18.797 1 97.19 176 ASP A O 1
ATOM 1388 N N . PHE A 1 177 ? 10.695 -18.547 -17.594 1 96.19 177 PHE A N 1
ATOM 1389 C CA . PHE A 1 177 ? 11.32 -18.172 -16.328 1 96.19 177 PHE A CA 1
ATOM 1390 C C . PHE A 1 177 ? 12.344 -19.203 -15.906 1 96.19 177 PHE A C 1
ATOM 1392 O O . PHE A 1 177 ? 12.203 -20.391 -16.219 1 96.19 177 PHE A O 1
ATOM 1399 N N . SER A 1 178 ? 13.32 -18.75 -15.227 1 93.44 178 SER A N 1
ATOM 1400 C CA . SER A 1 178 ? 14.312 -19.625 -14.609 1 93.44 178 SER A CA 1
ATOM 1401 C C . SER A 1 178 ? 14.57 -19.234 -13.156 1 93.44 178 SER A C 1
ATOM 1403 O O . SER A 1 178 ? 15.266 -18.25 -12.891 1 93.44 178 SER A O 1
ATOM 1405 N N . PHE A 1 179 ? 13.984 -20.078 -12.266 1 92.56 179 PHE A N 1
ATOM 1406 C CA . PHE A 1 179 ? 14.094 -19.734 -10.852 1 92.56 179 PHE A CA 1
ATOM 1407 C C . PHE A 1 179 ? 14.867 -20.812 -10.102 1 92.56 179 PHE A C 1
ATOM 1409 O O . PHE A 1 179 ? 14.859 -21.984 -10.5 1 92.56 179 PHE A O 1
ATOM 1416 N N . CYS A 1 180 ? 15.469 -20.312 -9.094 1 85.44 180 CYS A N 1
ATOM 1417 C CA . CYS A 1 180 ? 16.062 -21.234 -8.125 1 85.44 180 CYS A CA 1
ATOM 1418 C C . CYS A 1 180 ? 15.273 -21.219 -6.816 1 85.44 180 CYS A C 1
ATOM 1420 O O . CYS A 1 180 ? 15.07 -20.156 -6.223 1 85.44 180 CYS A O 1
ATOM 1422 N N . LEU A 1 181 ? 14.781 -22.406 -6.418 1 86.31 181 LEU A N 1
ATOM 1423 C CA . LEU A 1 181 ? 13.953 -22.484 -5.219 1 86.31 181 LEU A CA 1
ATOM 1424 C C . LEU A 1 181 ? 14.805 -22.734 -3.982 1 86.31 181 LEU A C 1
ATOM 1426 O O . LEU A 1 181 ? 15.102 -23.875 -3.641 1 86.31 181 LEU A O 1
ATOM 1430 N N . LYS A 1 182 ? 15.367 -21.719 -3.553 1 78.69 182 LYS A N 1
ATOM 1431 C CA . LYS A 1 182 ? 16.125 -21.812 -2.309 1 78.69 182 LYS A CA 1
ATOM 1432 C C . LYS A 1 182 ? 15.273 -21.391 -1.114 1 78.69 182 LYS A C 1
ATOM 1434 O O . LYS A 1 182 ? 14.68 -20.312 -1.113 1 78.69 182 LYS A O 1
ATOM 1439 N N . GLY A 1 183 ? 15.289 -22.172 -0.161 1 71.38 183 GLY A N 1
ATOM 1440 C CA . GLY A 1 183 ? 14.438 -21.969 1 1 71.38 183 GLY A CA 1
ATOM 1441 C C . GLY A 1 183 ? 14.68 -20.641 1.7 1 71.38 183 GLY A C 1
ATOM 1442 O O . GLY A 1 183 ? 13.734 -19.953 2.072 1 71.38 183 GLY A O 1
ATOM 1443 N N . GLU A 1 184 ? 15.875 -20.297 1.758 1 69.31 184 GLU A N 1
ATOM 1444 C CA . GLU A 1 184 ? 16.25 -19.109 2.514 1 69.31 184 GLU A CA 1
ATOM 1445 C C . GLU A 1 184 ? 15.664 -17.844 1.883 1 69.31 184 GLU A C 1
ATOM 1447 O O . GLU A 1 184 ? 15.266 -16.922 2.59 1 69.31 184 GLU A O 1
ATOM 1452 N N . VAL A 1 185 ? 15.477 -17.828 0.71 1 73.94 185 VAL A N 1
ATOM 1453 C CA . VAL A 1 185 ? 15 -16.672 -0.024 1 73.94 185 VAL A CA 1
ATOM 1454 C C . VAL A 1 185 ? 13.477 -16.594 0.047 1 73.94 185 VAL A C 1
ATOM 1456 O O . VAL A 1 185 ? 12.906 -15.516 0.172 1 73.94 185 VAL A O 1
ATOM 1459 N N . LEU A 1 186 ? 12.906 -17.688 0.185 1 83.44 186 LEU A N 1
ATOM 1460 C CA . LEU A 1 186 ? 11.445 -17.781 0.098 1 83.44 186 LEU A CA 1
ATOM 1461 C C . LEU A 1 186 ? 10.812 -17.594 1.472 1 83.44 186 LEU A C 1
ATOM 1463 O O . LEU A 1 186 ? 9.617 -17.312 1.573 1 83.44 186 LEU A O 1
ATOM 1467 N N . ASP A 1 187 ? 11.609 -17.672 2.48 1 78.44 187 ASP A N 1
ATOM 1468 C CA . ASP A 1 187 ? 11.062 -17.719 3.832 1 78.44 187 ASP A CA 1
ATOM 1469 C C . ASP A 1 187 ? 11.023 -16.328 4.465 1 78.44 187 ASP A C 1
ATOM 1471 O O . ASP A 1 187 ? 10.867 -16.203 5.68 1 78.44 187 ASP A O 1
ATOM 1475 N N . GLY A 1 188 ? 11.164 -15.438 3.74 1 80.25 188 GLY A N 1
ATOM 1476 C CA . GLY A 1 188 ? 11.039 -14.109 4.32 1 80.25 188 GLY A CA 1
ATOM 1477 C C . GLY A 1 188 ? 9.773 -13.93 5.137 1 80.25 188 GLY A C 1
ATOM 1478 O O . GLY A 1 188 ? 8.688 -14.305 4.695 1 80.25 188 GLY A O 1
ATOM 1479 N N . LYS A 1 189 ? 9.883 -13.344 6.258 1 79.06 189 LYS A N 1
ATOM 1480 C CA . LYS A 1 189 ? 8.797 -13.273 7.23 1 79.06 189 LYS A CA 1
ATOM 1481 C C . LYS A 1 189 ? 7.848 -12.117 6.91 1 79.06 189 LYS A C 1
ATOM 1483 O O . LYS A 1 189 ? 6.676 -12.148 7.297 1 79.06 189 LYS A O 1
ATOM 1488 N N . THR A 1 190 ? 8.367 -11.172 6.172 1 84.56 190 THR A N 1
ATOM 1489 C CA . THR A 1 190 ? 7.547 -10 5.898 1 84.56 190 THR A CA 1
ATOM 1490 C C . THR A 1 190 ? 7.121 -9.961 4.434 1 84.56 190 THR A C 1
ATOM 1492 O O . THR A 1 190 ? 7.887 -10.352 3.551 1 84.56 190 THR A O 1
ATOM 1495 N N . PRO A 1 191 ? 5.918 -9.555 4.273 1 88 191 PRO A N 1
ATOM 1496 C CA . PRO A 1 191 ? 5.496 -9.383 2.881 1 88 191 PRO A CA 1
ATOM 1497 C C . PRO A 1 191 ? 6.367 -8.375 2.127 1 88 191 PRO A C 1
ATOM 1499 O O . PRO A 1 191 ? 6.848 -7.406 2.715 1 88 191 PRO A O 1
ATOM 1502 N N . VAL A 1 192 ? 6.547 -8.695 0.938 1 93.25 192 VAL A N 1
ATOM 1503 C CA . VAL A 1 192 ? 7.309 -7.793 0.075 1 93.25 192 VAL A CA 1
ATOM 1504 C C . VAL A 1 192 ? 6.426 -6.625 -0.359 1 93.25 192 VAL A C 1
ATOM 1506 O O . VAL A 1 192 ? 5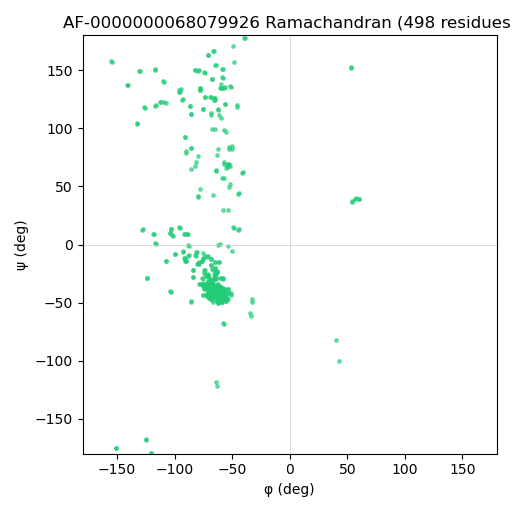.293 -6.824 -0.801 1 93.25 192 VAL A O 1
ATOM 1509 N N . VAL A 1 193 ? 6.965 -5.406 -0.243 1 97.12 193 VAL A N 1
ATOM 1510 C CA . VAL A 1 193 ? 6.207 -4.207 -0.59 1 97.12 193 VAL A CA 1
ATOM 1511 C C . VAL A 1 193 ? 6.168 -4.043 -2.107 1 97.12 193 VAL A C 1
ATOM 1513 O O . VAL A 1 193 ? 7.184 -4.219 -2.783 1 97.12 193 VAL A O 1
ATOM 1516 N N . ILE A 1 194 ? 4.992 -3.738 -2.615 1 98.5 194 ILE A N 1
ATOM 1517 C CA . ILE A 1 194 ? 4.812 -3.48 -4.039 1 98.5 194 ILE A CA 1
ATOM 1518 C C . ILE A 1 194 ? 5.398 -2.117 -4.398 1 98.5 194 ILE A C 1
ATOM 1520 O O . ILE A 1 194 ? 5.152 -1.128 -3.703 1 98.5 194 ILE A O 1
ATOM 1524 N N . ASP A 1 195 ? 6.227 -2.137 -5.355 1 98.56 195 ASP A N 1
ATOM 1525 C CA . ASP A 1 195 ? 6.738 -0.887 -5.91 1 98.56 195 ASP A CA 1
ATOM 1526 C C . ASP A 1 195 ? 5.793 -0.334 -6.977 1 98.56 195 ASP A C 1
ATOM 1528 O O . ASP A 1 195 ? 5.707 -0.874 -8.078 1 98.56 195 ASP A O 1
ATOM 1532 N N . TYR A 1 196 ? 5.156 0.763 -6.715 1 98.5 196 TYR A N 1
ATOM 1533 C CA . TYR A 1 196 ? 4.223 1.395 -7.641 1 98.5 196 TYR A CA 1
ATOM 1534 C C . TYR A 1 196 ? 4.941 2.395 -8.539 1 98.5 196 TYR A C 1
ATOM 1536 O O . TYR A 1 196 ? 4.402 2.82 -9.562 1 98.5 196 TYR A O 1
ATOM 1544 N N . THR A 1 197 ? 6.109 2.75 -8.227 1 98 197 THR A N 1
ATOM 1545 C CA . THR A 1 197 ? 6.773 3.939 -8.758 1 98 197 THR A CA 1
ATOM 1546 C C . THR A 1 197 ? 7.051 3.785 -10.25 1 98 197 THR A C 1
ATOM 1548 O O . THR A 1 197 ? 6.992 4.762 -11 1 98 197 THR A O 1
ATOM 1551 N N . PRO A 1 198 ? 7.352 2.551 -10.711 1 96.94 198 PRO A N 1
ATOM 1552 C CA . PRO A 1 198 ? 7.566 2.459 -12.156 1 96.94 198 PRO A CA 1
ATOM 1553 C C . PRO A 1 198 ? 6.328 2.852 -12.961 1 96.94 198 PRO A C 1
ATOM 1555 O O . PRO A 1 198 ? 6.438 3.172 -14.148 1 96.94 198 PRO A O 1
ATOM 1558 N N . TYR A 1 199 ? 5.242 2.895 -12.273 1 98 199 TYR A N 1
ATOM 1559 C CA . TYR A 1 199 ? 4 3.092 -13.008 1 98 199 TYR A CA 1
ATOM 1560 C C . TYR A 1 199 ? 3.334 4.406 -12.617 1 98 199 TYR A C 1
ATOM 1562 O O . TYR A 1 199 ? 2.211 4.688 -13.031 1 98 199 TYR A O 1
ATOM 1570 N N . LEU A 1 200 ? 3.871 5.137 -11.781 1 97.44 200 LEU A N 1
ATOM 1571 C CA . LEU A 1 200 ? 3.279 6.379 -11.297 1 97.44 200 LEU A CA 1
ATOM 1572 C C . LEU A 1 200 ? 3.631 7.543 -12.211 1 97.44 200 LEU A C 1
ATOM 1574 O O . LEU A 1 200 ? 4.809 7.844 -12.422 1 97.44 200 LEU A O 1
ATOM 1578 N N . LYS A 1 201 ? 2.625 8.102 -12.734 1 95.38 201 LYS A N 1
ATOM 1579 C CA . LYS A 1 201 ? 2.754 9.273 -13.602 1 95.38 201 LYS A CA 1
ATOM 1580 C C . LYS A 1 201 ? 1.627 10.266 -13.344 1 95.38 201 LYS A C 1
ATOM 1582 O O . LYS A 1 201 ? 0.473 9.875 -13.164 1 95.38 201 LYS A O 1
ATOM 1587 N N . PHE A 1 202 ? 2.031 11.539 -13.305 1 94.25 202 PHE A N 1
ATOM 1588 C CA . PHE A 1 202 ? 1.009 12.57 -13.164 1 94.25 202 PHE A CA 1
ATOM 1589 C C . PHE A 1 202 ? 0.578 13.094 -14.523 1 94.25 202 PHE A C 1
ATOM 1591 O O . PHE A 1 202 ? 1.42 13.445 -15.359 1 94.25 202 PHE A O 1
ATOM 1598 N N . THR A 1 203 ? -0.679 13.008 -14.711 1 88.12 203 THR A N 1
ATOM 1599 C CA . THR A 1 203 ? -1.247 13.586 -15.922 1 88.12 203 THR A CA 1
ATOM 1600 C C . THR A 1 203 ? -2.203 14.727 -15.578 1 88.12 203 THR A C 1
ATOM 1602 O O . THR A 1 203 ? -3.162 14.539 -14.828 1 88.12 203 THR A O 1
ATOM 1605 N N . GLN A 1 204 ? -1.812 15.953 -16.125 1 83.12 204 GLN A N 1
ATOM 1606 C CA . GLN A 1 204 ? -2.635 17.125 -15.852 1 83.12 204 GLN A CA 1
ATOM 1607 C C . GLN A 1 204 ? -4 17.016 -16.516 1 83.12 204 GLN A C 1
ATOM 1609 O O . GLN A 1 204 ? -4.117 16.469 -17.609 1 83.12 204 GLN A O 1
ATOM 1614 N N . SER A 1 205 ? -5 17.484 -15.836 1 69 205 SER A N 1
ATOM 1615 C CA . SER A 1 205 ? -6.363 17.422 -16.344 1 69 205 SER A CA 1
ATOM 1616 C C . SER A 1 205 ? -6.449 17.984 -17.766 1 69 205 SER A C 1
ATOM 1618 O O . SER A 1 205 ? -7.176 17.438 -18.609 1 69 205 SER A O 1
ATOM 1620 N N . TYR A 1 206 ? -5.805 19.047 -18.047 1 56.72 206 TYR A N 1
ATOM 1621 C CA . TYR A 1 206 ? -5.922 19.609 -19.375 1 56.72 206 TYR A CA 1
ATOM 1622 C C . TYR A 1 206 ? -5.32 18.672 -20.422 1 56.72 206 TYR A C 1
ATOM 1624 O O . TYR A 1 206 ? -5.711 18.703 -21.594 1 56.72 206 TYR A O 1
ATOM 1632 N N . ASP A 1 207 ? -4.496 17.953 -20.031 1 54.97 207 ASP A N 1
ATOM 1633 C CA . ASP A 1 207 ? -3.906 17 -20.953 1 54.97 207 ASP A CA 1
ATOM 1634 C C . ASP A 1 207 ? -4.867 15.836 -21.219 1 54.97 207 ASP A C 1
ATOM 1636 O O . ASP A 1 207 ? -4.824 15.227 -22.297 1 54.97 207 ASP A O 1
ATOM 1640 N N . TYR A 1 208 ? -5.578 15.484 -20.266 1 48.44 208 TYR A N 1
ATOM 1641 C CA . TYR A 1 208 ? -6.617 14.477 -20.469 1 48.44 208 TYR A CA 1
ATOM 1642 C C . TYR A 1 208 ? -7.539 14.875 -21.625 1 48.44 208 TYR A C 1
ATOM 1644 O O . TYR A 1 208 ? -8 14.016 -22.375 1 48.44 208 TYR A O 1
ATOM 1652 N N . LEU A 1 209 ? -7.895 16.125 -21.703 1 46.72 209 LEU A N 1
ATOM 1653 C CA . LEU A 1 209 ? -8.734 16.594 -22.797 1 46.72 209 LEU A CA 1
ATOM 1654 C C . LEU A 1 209 ? -8.039 16.375 -24.141 1 46.72 209 LEU A C 1
ATOM 1656 O O . LEU A 1 209 ? -8.672 15.992 -25.125 1 46.72 209 LEU A O 1
ATOM 1660 N N . THR A 1 210 ? -6.898 16.594 -24.125 1 46.06 210 THR A N 1
ATOM 1661 C CA . THR A 1 210 ? -6.223 16.484 -25.422 1 46.06 210 THR A CA 1
ATOM 1662 C C . THR A 1 210 ? -5.961 15.023 -25.766 1 46.06 210 THR A C 1
ATOM 1664 O O . THR A 1 210 ? -6.059 14.633 -26.938 1 46.06 210 THR A O 1
ATOM 1667 N N . ASP A 1 211 ? -5.727 14.273 -24.922 1 46.81 211 ASP A N 1
ATOM 1668 C CA . ASP A 1 211 ? -5.477 12.867 -25.219 1 46.81 211 ASP A CA 1
ATOM 1669 C C . ASP A 1 211 ? -6.77 12.133 -25.562 1 46.81 211 ASP A C 1
ATOM 1671 O O . ASP A 1 211 ? -6.797 11.297 -26.469 1 46.81 211 ASP A O 1
ATOM 1675 N N . GLU A 1 212 ? -7.836 12.422 -25 1 47 212 GLU A N 1
ATOM 1676 C CA . GLU A 1 212 ? -9.148 11.906 -25.375 1 47 212 GLU A CA 1
ATOM 1677 C C . GLU A 1 212 ? -9.562 12.414 -26.766 1 47 212 GLU A C 1
ATOM 1679 O O . GLU A 1 212 ? -10.133 11.672 -27.562 1 47 212 GLU A O 1
ATOM 1684 N N . GLU A 1 213 ? -9.297 13.539 -27.062 1 47.28 213 GLU A N 1
ATOM 1685 C CA . GLU A 1 213 ? -9.578 14.094 -28.391 1 47.28 213 GLU A CA 1
ATOM 1686 C C . GLU A 1 213 ? -8.703 13.445 -29.453 1 47.28 213 GLU A C 1
ATOM 1688 O O . GLU A 1 213 ? -9.156 13.195 -30.578 1 47.28 213 GLU A O 1
ATOM 1693 N N . GLU A 1 214 ? -7.598 13.25 -29.125 1 46.03 214 GLU A N 1
ATOM 1694 C CA . GLU A 1 214 ? -6.707 12.602 -30.078 1 46.03 214 GLU A CA 1
ATOM 1695 C C . GLU A 1 214 ? -7.059 11.125 -30.25 1 46.03 214 GLU A C 1
ATOM 1697 O O . GLU A 1 214 ? -6.973 10.586 -31.359 1 46.03 214 GLU A O 1
ATOM 1702 N N . ARG A 1 215 ? -7.504 10.539 -29.25 1 46.59 215 ARG A N 1
ATOM 1703 C CA . ARG A 1 215 ? -7.996 9.172 -29.375 1 46.59 215 ARG A CA 1
ATOM 1704 C C . ARG A 1 215 ? -9.305 9.125 -30.156 1 46.59 215 ARG A C 1
ATOM 1706 O O . ARG A 1 215 ? -9.508 8.234 -30.984 1 46.59 215 ARG A O 1
ATOM 1713 N N . HIS A 1 216 ? -10.164 10.031 -30 1 48.66 216 HIS A N 1
ATOM 1714 C CA . HIS A 1 216 ? -11.383 10.148 -30.781 1 48.66 216 HIS A CA 1
ATOM 1715 C C . HIS A 1 216 ? -11.07 10.547 -32.219 1 48.66 216 HIS A C 1
ATOM 1717 O O . HIS A 1 216 ? -11.742 10.109 -33.156 1 48.66 216 HIS A O 1
ATOM 1723 N N . SER A 1 217 ? -10.219 11.359 -32.406 1 43.19 217 SER A N 1
ATOM 1724 C CA . SER A 1 217 ? -9.891 11.758 -33.75 1 43.19 217 SER A CA 1
ATOM 1725 C C . SER A 1 217 ? -9.148 10.648 -34.5 1 43.19 217 SER A C 1
ATOM 1727 O O . SER A 1 217 ? -9.281 10.508 -35.719 1 43.19 217 SER A O 1
ATOM 1729 N N . ALA A 1 218 ? -8.305 9.969 -33.875 1 45.56 218 ALA A N 1
ATOM 1730 C CA . ALA A 1 218 ? -7.598 8.867 -34.531 1 45.56 218 ALA A CA 1
ATOM 1731 C C . ALA A 1 218 ? -8.555 7.73 -34.875 1 45.56 218 ALA A C 1
ATOM 1733 O O . ALA A 1 218 ? -8.383 7.062 -35.906 1 45.56 218 ALA A O 1
ATOM 1734 N N . GLU A 1 219 ? -9.609 7.492 -34.125 1 43.41 219 GLU A N 1
ATOM 1735 C CA . GLU A 1 219 ? -10.656 6.539 -34.5 1 43.41 219 GLU A CA 1
ATOM 1736 C C . GLU A 1 219 ? -11.461 7.023 -35.688 1 43.41 219 GLU A C 1
ATOM 1738 O O . GLU A 1 219 ? -12.055 6.223 -36.406 1 43.41 219 GLU A O 1
ATOM 1743 N N . SER A 1 220 ? -11.609 8.305 -35.781 1 39.38 220 SER A N 1
ATOM 1744 C CA . SER A 1 220 ? -12.469 8.734 -36.875 1 39.38 220 SER A CA 1
ATOM 1745 C C . SER A 1 220 ? -11.758 8.633 -38.219 1 39.38 220 SER A C 1
ATOM 1747 O O . SER A 1 220 ? -12.383 8.773 -39.281 1 39.38 220 SER A O 1
ATOM 1749 N N . SER A 1 221 ? -10.477 8.758 -38.281 1 33.69 221 SER A N 1
ATOM 1750 C CA . SER A 1 221 ? -9.922 8.828 -39.625 1 33.69 221 SER A CA 1
ATOM 1751 C C . SER A 1 221 ? -9.758 7.438 -40.25 1 33.69 221 SER A C 1
ATOM 1753 O O . SER A 1 221 ? -9.117 7.277 -41.281 1 33.69 221 SER A O 1
ATOM 1755 N N . THR A 1 222 ? -9.922 6.316 -39.469 1 31.66 222 THR A N 1
ATOM 1756 C CA . THR A 1 222 ? -9.656 5.035 -40.094 1 31.66 222 THR A CA 1
ATOM 1757 C C . THR A 1 222 ? -10.664 4.762 -41.219 1 31.66 222 THR A C 1
ATOM 1759 O O . THR A 1 222 ? -11.867 4.727 -40.969 1 31.66 222 THR A O 1
ATOM 1762 N N . SER A 1 223 ? -10.188 5.035 -42.438 1 29.81 223 SER A N 1
ATOM 1763 C CA . SER A 1 223 ? -10.727 4.762 -43.781 1 29.81 223 SER A CA 1
ATOM 1764 C C . SER A 1 223 ? -11.367 3.377 -43.844 1 29.81 223 SER A C 1
ATOM 1766 O O . SER A 1 223 ? -11.039 2.5 -43.031 1 29.81 223 SER A O 1
ATOM 1768 N N . PRO A 1 224 ? -11.977 3.012 -45.094 1 30.47 224 PRO A N 1
ATOM 1769 C CA . PRO A 1 224 ? -13 2.045 -45.531 1 30.47 224 PRO A CA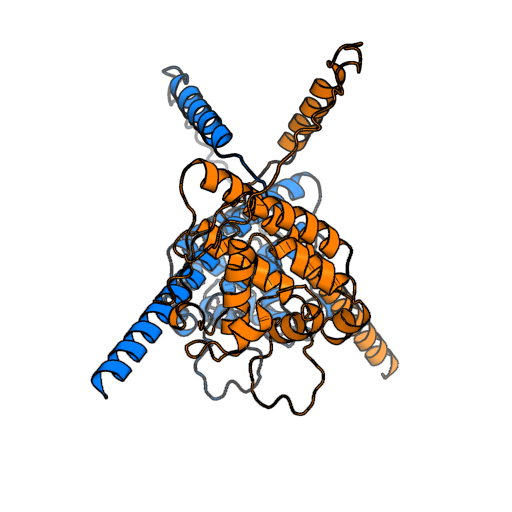 1
ATOM 1770 C C . PRO A 1 224 ? -12.578 0.599 -45.281 1 30.47 224 PRO A C 1
ATOM 1772 O O . PRO A 1 224 ? -11.445 0.345 -44.875 1 30.47 224 PRO A O 1
ATOM 1775 N N . GLY A 1 225 ? -12.547 -0.243 -46.5 1 26.05 225 GLY A N 1
ATOM 1776 C CA . GLY A 1 225 ? -12.977 -1.512 -47.062 1 26.05 225 GLY A CA 1
ATOM 1777 C C . GLY A 1 225 ? -11.953 -2.619 -46.875 1 26.05 225 GLY A C 1
ATOM 1778 O O . GLY A 1 225 ? -12.031 -3.652 -47.562 1 26.05 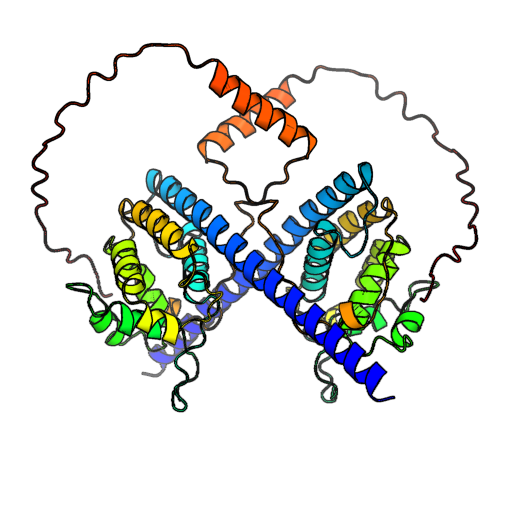225 GLY A O 1
ATOM 1779 N N . VAL A 1 226 ? -10.93 -2.58 -46.188 1 27.03 226 VAL A N 1
ATOM 1780 C CA . VAL A 1 226 ? -10.016 -3.656 -46.531 1 27.03 226 VAL A CA 1
ATOM 1781 C C . VAL A 1 226 ? -10.695 -5.008 -46.312 1 27.03 226 VAL A C 1
ATOM 1783 O O . VAL A 1 226 ? -11.336 -5.227 -45.281 1 27.03 226 VAL A O 1
ATOM 1786 N N . PRO A 1 227 ? -11.008 -5.688 -47.469 1 25.97 227 PRO A N 1
ATOM 1787 C CA . PRO A 1 227 ? -11.727 -6.965 -47.5 1 25.97 227 PRO A CA 1
ATOM 1788 C C . PRO A 1 227 ? -11.203 -7.973 -46.5 1 25.97 227 PRO A C 1
ATOM 1790 O O . PRO A 1 227 ? -10.008 -7.977 -46.156 1 25.97 227 PRO A O 1
ATOM 1793 N N . LEU A 1 228 ? -12.062 -8.398 -45.594 1 22.94 228 LEU A N 1
ATOM 1794 C CA . LEU A 1 228 ? -11.969 -9.367 -44.531 1 22.94 228 LEU A CA 1
ATOM 1795 C C . LEU A 1 228 ? -11.359 -10.68 -45.031 1 22.94 228 LEU A C 1
ATOM 1797 O O . LEU A 1 228 ? -11.547 -11.727 -44.406 1 22.94 228 LEU A O 1
ATOM 1801 N N . GLU A 1 229 ? -10.75 -10.625 -46.25 1 21.89 229 GLU A N 1
ATOM 1802 C CA . GLU A 1 229 ? -10.57 -11.977 -46.75 1 21.89 229 GLU A CA 1
ATOM 1803 C C . GLU A 1 229 ? -9.758 -12.828 -45.781 1 21.89 229 GLU A C 1
ATOM 1805 O O . GLU A 1 229 ? -10.094 -13.984 -45.531 1 21.89 229 GLU A O 1
ATOM 1810 N N . ALA A 1 230 ? -8.461 -12.523 -45.625 1 22.44 230 ALA A N 1
ATOM 1811 C CA . ALA A 1 230 ? -7.516 -13.633 -45.625 1 22.44 230 ALA A CA 1
ATOM 1812 C C . ALA A 1 230 ? -7.504 -14.367 -44.281 1 22.44 230 ALA A C 1
ATOM 1814 O O . ALA A 1 230 ? -6.883 -13.906 -43.344 1 22.44 230 ALA A O 1
ATOM 1815 N N . GLN A 1 231 ? -8.664 -14.742 -43.688 1 19.55 231 GLN A N 1
ATOM 1816 C CA . GLN A 1 231 ? -8.688 -15.594 -42.5 1 19.55 231 GLN A CA 1
ATOM 1817 C C . GLN A 1 231 ? -7.891 -16.875 -42.719 1 19.55 231 GLN A C 1
ATOM 1819 O O . GLN A 1 231 ? -8.461 -17.922 -43.031 1 19.55 231 GLN A O 1
ATOM 1824 N N . SER A 1 232 ? -6.848 -16.828 -43.562 1 19.89 232 SER A N 1
ATOM 1825 C CA . SER A 1 232 ? -6.309 -18.141 -43.875 1 19.89 232 SER A CA 1
ATOM 1826 C C . SER A 1 232 ? -6.074 -18.969 -42.625 1 19.89 232 SER A C 1
ATOM 1828 O O . SER A 1 232 ? -5.984 -18.438 -41.531 1 19.89 232 SER A O 1
ATOM 1830 N N . GLN A 1 233 ? -6.035 -20.406 -42.781 1 20.39 233 GLN A N 1
ATOM 1831 C CA . GLN A 1 233 ? -6.062 -21.781 -42.281 1 20.39 233 GLN A CA 1
ATOM 1832 C C . GLN A 1 233 ? -4.82 -22.078 -41.438 1 20.39 233 GLN A C 1
ATOM 1834 O O . GLN A 1 233 ? -3.775 -22.438 -42 1 20.39 233 GLN A O 1
ATOM 1839 N N . ILE A 1 234 ? -4.332 -21.219 -40.562 1 19.55 234 ILE A N 1
ATOM 1840 C CA . ILE A 1 234 ? -3.105 -21.656 -39.906 1 19.55 234 ILE A CA 1
ATOM 1841 C C . ILE A 1 234 ? -3.35 -23 -39.219 1 19.55 234 ILE A C 1
ATOM 1843 O O . ILE A 1 234 ? -4.027 -23.047 -38.188 1 19.55 234 ILE A O 1
ATOM 1847 N N . SER A 1 235 ? -3.773 -24.047 -39.875 1 20.8 235 SER A N 1
ATOM 1848 C CA . SER A 1 235 ? -3.891 -25.422 -39.406 1 20.8 235 SER A CA 1
ATOM 1849 C C . SER A 1 235 ? -2.592 -25.891 -38.75 1 20.8 235 SER A C 1
ATOM 1851 O O . SER A 1 235 ? -2.428 -27.078 -38.469 1 20.8 235 SER A O 1
ATOM 1853 N N . GLY A 1 236 ? -1.481 -25.109 -38.75 1 19.73 236 GLY A N 1
ATOM 1854 C CA . GLY A 1 236 ? -0.306 -25.953 -38.625 1 19.73 236 GLY A CA 1
ATOM 1855 C C . GLY A 1 236 ? -0.334 -26.828 -37.375 1 19.73 236 GLY A C 1
ATOM 1856 O O . GLY A 1 236 ? -1.062 -26.531 -36.406 1 19.73 236 GLY A O 1
ATOM 1857 N N . SER A 1 237 ? 0.013 -28.156 -37.469 1 20.77 237 SER A N 1
ATOM 1858 C CA . SER A 1 237 ? 0.235 -29.406 -36.75 1 20.77 237 SER A CA 1
ATOM 1859 C C . SER A 1 237 ? 1.195 -29.203 -35.594 1 20.77 237 SER A C 1
ATOM 1861 O O . SER A 1 237 ? 2.4 -29.031 -35.781 1 20.77 237 SER A O 1
ATOM 1863 N N . LEU A 1 238 ? 0.968 -28.25 -34.719 1 20.47 238 LEU A N 1
ATOM 1864 C CA . LEU A 1 238 ? 1.933 -28.109 -33.656 1 20.47 238 LEU A CA 1
ATOM 1865 C C . LEU A 1 238 ? 2.084 -29.422 -32.875 1 20.47 238 LEU A C 1
ATOM 1867 O O . LEU A 1 238 ? 1.147 -29.875 -32.219 1 20.47 238 LEU A O 1
ATOM 1871 N N . ARG A 1 239 ? 2.66 -30.453 -33.469 1 20.83 239 ARG A N 1
ATOM 1872 C CA . ARG A 1 239 ? 3.113 -31.656 -32.781 1 20.83 239 ARG A CA 1
ATOM 1873 C C . ARG A 1 239 ? 4.039 -31.312 -31.625 1 20.83 239 ARG A C 1
ATOM 1875 O O . ARG A 1 239 ? 5.145 -30.812 -31.828 1 20.83 239 ARG A O 1
ATOM 1882 N N . ALA A 1 240 ? 3.557 -30.719 -30.562 1 21.25 240 ALA A N 1
ATOM 1883 C CA . ALA A 1 240 ? 4.27 -30.438 -29.328 1 21.25 240 ALA A CA 1
ATOM 1884 C C . ALA A 1 240 ? 4.98 -31.688 -28.797 1 21.25 240 ALA A C 1
ATOM 1886 O O . ALA A 1 240 ? 4.336 -32.688 -28.5 1 21.25 240 ALA A O 1
ATOM 1887 N N . ASN A 1 241 ? 6.164 -31.922 -29.391 1 20.39 241 ASN A N 1
ATOM 1888 C CA . ASN A 1 241 ? 7.023 -32.938 -28.797 1 20.39 241 ASN A CA 1
ATOM 1889 C C . ASN A 1 241 ? 7.32 -32.625 -27.344 1 20.39 241 ASN A C 1
ATOM 1891 O O . ASN A 1 241 ? 7.738 -31.531 -27 1 20.39 241 ASN A O 1
ATOM 1895 N N . ALA A 1 242 ? 6.691 -33.156 -26.297 1 22.81 242 ALA A N 1
ATOM 1896 C CA . ALA A 1 242 ? 6.785 -33.25 -24.828 1 22.81 242 ALA A CA 1
ATOM 1897 C C . ALA A 1 242 ? 8.211 -33.562 -24.391 1 22.81 242 ALA A C 1
ATOM 1899 O O . ALA A 1 242 ? 8.609 -34.719 -24.344 1 22.81 242 ALA A O 1
ATOM 1900 N N . GLN A 1 243 ? 9.273 -32.938 -24.953 1 22.5 243 GLN A N 1
ATOM 1901 C CA . GLN A 1 243 ? 10.539 -33.375 -24.406 1 22.5 243 GLN A CA 1
ATOM 1902 C C . GLN A 1 243 ? 10.602 -33.125 -22.891 1 22.5 243 GLN A C 1
ATOM 1904 O O . GLN A 1 243 ? 9.891 -32.281 -22.375 1 22.5 243 GLN A O 1
ATOM 1909 N N . ASP A 1 244 ? 11.438 -34.031 -22.031 1 25.28 244 ASP A N 1
ATOM 1910 C CA . ASP A 1 244 ? 11.781 -34.375 -20.656 1 25.28 244 ASP A CA 1
ATOM 1911 C C . ASP A 1 244 ? 12.43 -33.188 -19.938 1 25.28 244 ASP A C 1
ATOM 1913 O O . ASP A 1 244 ? 13.461 -32.688 -20.375 1 25.28 244 ASP A O 1
ATOM 1917 N N . PHE A 1 245 ? 11.781 -32.25 -19.422 1 26.48 245 PHE A N 1
ATOM 1918 C CA . PHE A 1 245 ? 12.195 -31.078 -18.688 1 26.48 245 PHE A CA 1
ATOM 1919 C C . PHE A 1 245 ? 13.047 -31.453 -17.484 1 26.48 245 PHE A C 1
ATOM 1921 O O . PHE A 1 245 ? 12.516 -31.891 -16.453 1 26.48 245 PHE A O 1
ATOM 1928 N N . ASN A 1 246 ? 14.242 -32 -17.547 1 27.17 246 ASN A N 1
ATOM 1929 C CA . ASN A 1 246 ? 15.203 -32.25 -16.469 1 27.17 246 ASN A CA 1
ATOM 1930 C C . ASN A 1 246 ? 15.656 -30.953 -15.812 1 27.17 246 ASN A C 1
ATOM 1932 O O . ASN A 1 246 ? 16.672 -30.938 -15.109 1 27.17 246 ASN A O 1
ATOM 1936 N N . ALA A 1 247 ? 15.211 -29.766 -16.219 1 27.89 247 ALA A N 1
ATOM 1937 C CA . ALA A 1 247 ? 15.992 -28.594 -15.859 1 27.89 247 ALA A CA 1
ATOM 1938 C C . ALA A 1 247 ? 15.828 -28.25 -14.375 1 27.89 247 ALA A C 1
ATOM 1940 O O . ALA A 1 247 ? 16.25 -27.172 -13.93 1 27.89 247 ALA A O 1
ATOM 1941 N N . CYS A 1 248 ? 14.961 -28.812 -13.641 1 32.62 248 CYS A N 1
ATOM 1942 C CA . CYS A 1 248 ? 14.867 -28.391 -12.25 1 32.62 248 CYS A CA 1
ATOM 1943 C C . CYS A 1 248 ? 16.141 -28.719 -11.492 1 32.62 248 CYS A C 1
ATOM 1945 O O . CYS A 1 248 ? 16.453 -29.891 -11.281 1 32.62 248 CYS A O 1
ATOM 1947 N N . THR A 1 249 ? 17.312 -28.188 -11.789 1 27.34 249 THR A N 1
ATOM 1948 C CA . THR A 1 249 ? 18.406 -28.547 -10.891 1 27.34 249 THR A CA 1
ATOM 1949 C C . THR A 1 249 ? 18.016 -28.266 -9.438 1 27.34 249 THR A C 1
ATOM 1951 O O . THR A 1 249 ? 17.672 -27.141 -9.086 1 27.34 249 THR A O 1
ATOM 1954 N N . LEU A 1 250 ? 17.344 -29.172 -8.836 1 28.33 250 LEU A N 1
ATOM 1955 C CA . LEU A 1 250 ? 17.297 -29.188 -7.375 1 28.33 250 LEU A CA 1
ATOM 1956 C C . LEU A 1 250 ? 18.688 -28.891 -6.789 1 28.33 250 LEU A C 1
ATOM 1958 O O . LEU A 1 250 ? 19.609 -29.703 -6.93 1 28.33 250 LEU A O 1
ATOM 1962 N N . CYS A 1 251 ? 19.312 -27.812 -6.973 1 25.91 251 CYS A N 1
ATOM 1963 C CA . CYS A 1 251 ? 20.594 -27.656 -6.297 1 25.91 251 CYS A CA 1
ATOM 1964 C C . CYS A 1 251 ? 20.422 -27.734 -4.785 1 25.91 251 CYS A C 1
ATOM 1966 O O . CYS A 1 251 ? 19.391 -27.328 -4.25 1 25.91 251 CYS A O 1
ATOM 1968 N N . MET B 1 1 ? 28.922 -29.469 12.094 1 41.22 1 MET B N 1
ATOM 1969 C CA . MET B 1 1 ? 27.469 -29.359 12.234 1 41.22 1 MET B CA 1
ATOM 1970 C C . MET B 1 1 ? 27.078 -27.938 12.641 1 41.22 1 MET B C 1
ATOM 1972 O O . MET B 1 1 ? 26.078 -27.406 12.148 1 41.22 1 MET B O 1
ATOM 1976 N N . GLU B 1 2 ? 27.922 -27.391 13.445 1 47.56 2 GLU B N 1
ATOM 1977 C CA . GLU B 1 2 ? 27.672 -26.047 13.969 1 47.56 2 GLU B CA 1
ATOM 1978 C C . GLU B 1 2 ? 27.953 -24.984 12.922 1 47.56 2 GLU B C 1
ATOM 1980 O O . GLU B 1 2 ? 27.266 -23.953 12.859 1 47.56 2 GLU B O 1
ATOM 1985 N N . ALA B 1 3 ? 28.938 -25.25 12.086 1 53.06 3 ALA B N 1
ATOM 1986 C CA . ALA B 1 3 ? 29.359 -24.25 11.117 1 53.06 3 ALA B CA 1
ATOM 1987 C C . ALA B 1 3 ? 28.312 -24.078 10.016 1 53.06 3 ALA B C 1
ATOM 1989 O O . ALA B 1 3 ? 28.078 -22.953 9.547 1 53.06 3 ALA B O 1
ATOM 1990 N N . SER B 1 4 ? 27.688 -25.203 9.594 1 48.59 4 SER B N 1
ATOM 19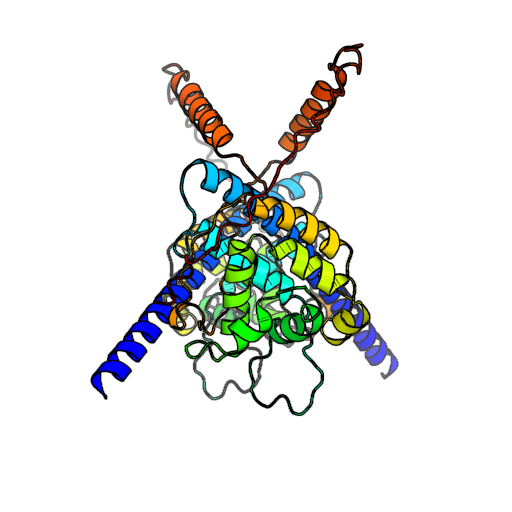91 C CA . SER B 1 4 ? 26.688 -25.172 8.531 1 48.59 4 SER B CA 1
ATOM 1992 C C . SER B 1 4 ? 25.422 -24.438 8.984 1 48.59 4 SER B C 1
ATOM 1994 O O . SER B 1 4 ? 24.812 -23.703 8.211 1 48.59 4 SER B O 1
ATOM 1996 N N . PHE B 1 5 ? 25.156 -24.625 10.297 1 49.88 5 PHE B N 1
ATOM 1997 C CA . PHE B 1 5 ? 23.984 -23.953 10.852 1 49.88 5 PHE B CA 1
ATOM 1998 C C . PHE B 1 5 ? 24.219 -22.438 10.93 1 49.88 5 PHE B C 1
ATOM 2000 O O . PHE B 1 5 ? 23.312 -21.656 10.68 1 49.88 5 PHE B O 1
ATOM 2007 N N . VAL B 1 6 ? 25.484 -22.156 11.25 1 50.5 6 VAL B N 1
ATOM 2008 C CA . VAL B 1 6 ? 25.812 -20.75 11.422 1 50.5 6 VAL B CA 1
ATOM 2009 C C . VAL B 1 6 ? 25.781 -20.047 10.062 1 50.5 6 VAL B C 1
ATOM 2011 O O . VAL B 1 6 ? 25.312 -18.906 9.961 1 50.5 6 VAL B O 1
ATOM 2014 N N . GLN B 1 7 ? 26.234 -20.766 9.078 1 48.75 7 GLN B N 1
ATOM 2015 C CA . GLN B 1 7 ? 26.266 -20.156 7.754 1 48.75 7 GLN B CA 1
ATOM 2016 C C . GLN B 1 7 ? 24.859 -19.984 7.199 1 48.75 7 GLN B C 1
ATOM 2018 O O . GLN B 1 7 ? 24.562 -18.969 6.547 1 48.75 7 GLN B O 1
ATOM 2023 N N . THR B 1 8 ? 24.047 -20.906 7.602 1 51.72 8 THR B N 1
ATOM 2024 C CA . THR B 1 8 ? 22.656 -20.844 7.145 1 51.72 8 THR B CA 1
ATOM 2025 C C . THR B 1 8 ? 21.906 -19.734 7.879 1 51.72 8 THR B C 1
ATOM 2027 O O . THR B 1 8 ? 21.141 -18.984 7.266 1 51.72 8 THR B O 1
ATOM 2030 N N . THR B 1 9 ? 22.219 -19.625 9.094 1 52.03 9 THR B N 1
ATOM 2031 C CA . THR B 1 9 ? 21.562 -18.594 9.875 1 52.03 9 THR B CA 1
ATOM 2032 C C . THR B 1 9 ? 22.016 -17.203 9.43 1 52.03 9 THR B C 1
ATOM 2034 O O . THR B 1 9 ? 21.203 -16.281 9.336 1 52.03 9 THR B O 1
ATOM 2037 N N . MET B 1 10 ? 23.297 -17.188 9.141 1 48.78 10 MET B N 1
ATOM 2038 C CA . MET B 1 10 ? 23.828 -15.906 8.68 1 48.78 10 MET B CA 1
ATOM 2039 C C . MET B 1 10 ? 23.25 -15.539 7.32 1 48.78 10 MET B C 1
ATOM 2041 O O . MET B 1 10 ? 22.906 -14.375 7.078 1 48.78 10 MET B O 1
ATOM 2045 N N . ALA B 1 11 ? 23.172 -16.531 6.398 1 53.28 11 ALA B N 1
ATOM 2046 C CA . ALA B 1 11 ? 22.594 -16.281 5.074 1 53.28 11 ALA B CA 1
ATOM 2047 C C . ALA B 1 11 ? 21.125 -15.922 5.172 1 53.28 11 ALA B C 1
ATOM 2049 O O . ALA B 1 11 ? 20.656 -15.016 4.48 1 53.28 11 ALA B O 1
ATOM 2050 N N . LEU B 1 12 ? 20.438 -16.547 6.098 1 58.59 12 LEU B N 1
ATOM 2051 C CA . LEU B 1 12 ? 19.031 -16.234 6.344 1 58.59 12 LEU B CA 1
ATOM 2052 C C . LEU B 1 12 ? 18.875 -14.812 6.895 1 58.59 12 LEU B C 1
ATOM 2054 O O . LEU B 1 12 ? 17.969 -14.078 6.496 1 58.59 12 LEU B O 1
ATOM 2058 N N . GLY B 1 13 ? 19.781 -14.477 7.789 1 61.12 13 GLY B N 1
ATOM 2059 C CA . GLY B 1 13 ? 19.781 -13.141 8.359 1 61.12 13 GLY B CA 1
ATOM 2060 C C . GLY B 1 13 ? 20.047 -12.055 7.328 1 61.12 13 GLY B C 1
ATOM 2061 O O . GLY B 1 13 ? 19.406 -11.008 7.34 1 61.12 13 GLY B O 1
ATOM 2062 N N . LEU B 1 14 ? 21 -12.336 6.387 1 63.69 14 LEU B N 1
ATOM 2063 C CA . LEU B 1 14 ? 21.375 -11.359 5.375 1 63.69 14 LEU B CA 1
ATOM 2064 C C . LEU B 1 14 ? 20.234 -11.156 4.375 1 63.69 14 LEU B C 1
ATOM 2066 O O . LEU B 1 14 ? 19.953 -10.023 3.963 1 63.69 14 LEU B O 1
ATOM 2070 N N . SER B 1 15 ? 19.625 -12.219 3.967 1 68.62 15 SER B N 1
ATOM 2071 C CA . SER B 1 15 ? 18.516 -12.133 3.021 1 68.62 15 SER B CA 1
ATOM 2072 C C . SER B 1 15 ? 17.328 -11.398 3.631 1 68.62 15 SER B C 1
ATOM 2074 O O . SER B 1 15 ? 16.672 -10.594 2.963 1 68.62 15 SER B O 1
ATOM 2076 N N . SER B 1 16 ? 17.141 -11.625 4.863 1 74.62 16 SER B N 1
ATOM 2077 C CA . SER B 1 16 ? 16.047 -10.953 5.566 1 74.62 16 SER B CA 1
ATOM 2078 C C . SER B 1 16 ? 16.312 -9.453 5.695 1 74.62 16 SER B C 1
ATOM 2080 O O . SER B 1 16 ? 15.406 -8.641 5.508 1 74.62 16 SER B O 1
ATOM 2082 N N . LYS B 1 17 ? 17.578 -9.188 5.926 1 78.75 17 LYS B N 1
ATOM 2083 C CA . LYS B 1 17 ? 17.953 -7.781 6.051 1 78.75 17 LYS B CA 1
ATOM 2084 C C . LYS B 1 17 ? 17.828 -7.062 4.707 1 78.75 17 LYS B C 1
ATOM 2086 O O . LYS B 1 17 ? 17.375 -5.918 4.648 1 78.75 17 LYS B O 1
ATOM 2091 N N . LYS B 1 18 ? 18.25 -7.738 3.66 1 80.94 18 LYS B N 1
ATOM 2092 C CA . LYS B 1 18 ? 18.156 -7.148 2.328 1 80.94 18 LYS B CA 1
ATOM 2093 C C . LYS B 1 18 ? 16.703 -6.902 1.945 1 80.94 18 LYS B C 1
ATOM 2095 O O . LYS B 1 18 ? 16.359 -5.852 1.396 1 80.94 18 LYS B O 1
ATOM 2100 N N . ALA B 1 19 ? 15.922 -7.793 2.25 1 82.69 19 ALA B N 1
ATOM 2101 C CA . ALA B 1 19 ? 14.5 -7.672 1.954 1 82.69 19 ALA B CA 1
ATOM 2102 C C . ALA B 1 19 ? 13.867 -6.543 2.762 1 82.69 19 ALA B C 1
ATOM 2104 O O . ALA B 1 19 ? 13.023 -5.801 2.252 1 82.69 19 ALA B O 1
ATOM 2105 N N . SER B 1 20 ? 14.297 -6.438 3.922 1 86.88 20 SER B N 1
ATOM 2106 C CA . SER B 1 20 ? 13.781 -5.383 4.785 1 86.88 20 SER B CA 1
ATOM 2107 C C . SER B 1 20 ? 14.219 -4.004 4.297 1 86.88 20 SER B C 1
ATOM 2109 O O . SER B 1 20 ? 13.43 -3.059 4.297 1 86.88 20 SER B O 1
ATOM 2111 N N . SER B 1 21 ? 15.43 -3.959 3.865 1 92.06 21 SER B N 1
ATOM 2112 C CA . SER B 1 21 ? 15.938 -2.695 3.34 1 92.06 21 SER B CA 1
ATOM 2113 C C . SER B 1 21 ? 15.203 -2.287 2.068 1 92.06 21 SER B C 1
ATOM 2115 O O . SER B 1 21 ? 14.867 -1.115 1.886 1 92.06 21 SER B O 1
ATOM 2117 N N . ARG B 1 22 ? 14.914 -3.205 1.199 1 93.38 22 ARG B N 1
ATOM 2118 C CA . ARG B 1 22 ? 14.164 -2.93 -0.02 1 93.38 22 ARG B CA 1
ATOM 2119 C C . ARG B 1 22 ? 12.758 -2.424 0.304 1 93.38 22 ARG B C 1
ATOM 2121 O O . ARG B 1 22 ? 12.289 -1.463 -0.306 1 93.38 22 ARG B O 1
ATOM 2128 N N . ASN B 1 23 ? 12.203 -3.088 1.219 1 95 23 ASN B N 1
ATOM 2129 C CA . ASN B 1 23 ? 10.852 -2.709 1.604 1 95 23 ASN B CA 1
ATOM 2130 C C . ASN B 1 23 ? 10.781 -1.256 2.062 1 95 23 ASN B C 1
ATOM 2132 O O . ASN B 1 23 ? 9.914 -0.499 1.619 1 95 23 ASN B O 1
ATOM 2136 N N . VAL B 1 24 ? 11.703 -0.876 2.904 1 96.06 24 VAL B N 1
ATOM 2137 C CA . VAL B 1 24 ? 11.703 0.469 3.469 1 96.06 24 VAL B CA 1
ATOM 2138 C C . VAL B 1 24 ? 11.945 1.493 2.363 1 96.06 24 VAL B C 1
ATOM 2140 O O . VAL B 1 24 ? 11.258 2.516 2.293 1 96.06 24 VAL B O 1
ATOM 2143 N N . ALA B 1 25 ? 12.875 1.196 1.508 1 96.75 25 ALA B N 1
ATOM 2144 C CA . ALA B 1 25 ? 13.211 2.109 0.419 1 96.75 25 ALA B CA 1
ATOM 2145 C C . ALA B 1 25 ? 12.039 2.266 -0.549 1 96.75 25 ALA B C 1
ATOM 2147 O O . ALA B 1 25 ? 11.727 3.377 -0.983 1 96.75 25 ALA B O 1
ATOM 2148 N N . VAL B 1 26 ? 11.414 1.177 -0.878 1 97.81 26 VAL B N 1
ATOM 2149 C CA . VAL B 1 26 ? 10.297 1.19 -1.816 1 97.81 26 VAL B CA 1
ATOM 2150 C C . VAL B 1 26 ? 9.109 1.923 -1.194 1 97.81 26 VAL B C 1
ATOM 2152 O O . VAL B 1 26 ? 8.438 2.703 -1.867 1 97.81 26 VAL B O 1
ATOM 2155 N N . GLU B 1 27 ? 8.875 1.684 0.04 1 97.94 27 GLU B N 1
ATOM 2156 C CA . GLU B 1 27 ? 7.797 2.377 0.735 1 97.94 27 GLU B CA 1
ATOM 2157 C C . GLU B 1 27 ? 7.996 3.889 0.694 1 97.94 27 GLU B C 1
ATOM 2159 O O . GLU B 1 27 ? 7.055 4.637 0.414 1 97.94 27 GLU B O 1
ATOM 2164 N N . ARG B 1 28 ? 9.18 4.316 0.989 1 98.12 28 ARG B N 1
ATOM 2165 C CA . ARG B 1 28 ? 9.477 5.746 0.972 1 98.12 28 ARG B CA 1
ATOM 2166 C C . ARG B 1 28 ? 9.234 6.34 -0.412 1 98.12 28 ARG B C 1
ATOM 2168 O O . ARG B 1 28 ? 8.602 7.391 -0.539 1 98.12 28 ARG B O 1
ATOM 2175 N N . LYS B 1 29 ? 9.703 5.625 -1.404 1 98.19 29 LYS B N 1
ATOM 2176 C CA . LYS B 1 29 ? 9.555 6.109 -2.773 1 98.19 29 LYS B CA 1
ATOM 2177 C C . LYS B 1 29 ? 8.086 6.16 -3.182 1 98.19 29 LYS B C 1
ATOM 2179 O O . LYS B 1 29 ? 7.641 7.133 -3.789 1 98.19 29 LYS B O 1
ATOM 2184 N N . ASN B 1 30 ? 7.387 5.098 -2.842 1 98.69 30 ASN B N 1
ATOM 2185 C CA . ASN B 1 30 ? 5.953 5.074 -3.125 1 98.69 30 ASN B CA 1
ATOM 2186 C C . ASN B 1 30 ? 5.242 6.277 -2.508 1 98.69 30 ASN B C 1
ATOM 2188 O O . ASN B 1 30 ? 4.531 7.004 -3.199 1 98.69 30 ASN B O 1
ATOM 2192 N N . LEU B 1 31 ? 5.512 6.508 -1.265 1 98.75 31 LEU B N 1
ATOM 2193 C CA . LEU B 1 31 ? 4.766 7.492 -0.49 1 98.75 31 LEU B CA 1
ATOM 2194 C C . LEU B 1 31 ? 5.102 8.906 -0.948 1 98.75 31 LEU B C 1
ATOM 2196 O O . LEU B 1 31 ? 4.207 9.734 -1.129 1 98.75 31 LEU B O 1
ATOM 2200 N N . ILE B 1 32 ? 6.352 9.156 -1.18 1 98.75 32 ILE B N 1
ATOM 2201 C CA . ILE B 1 32 ? 6.766 10.508 -1.545 1 98.75 32 ILE B CA 1
ATOM 2202 C C . ILE B 1 32 ? 6.289 10.828 -2.959 1 98.75 32 ILE B C 1
ATOM 2204 O O . ILE B 1 32 ? 5.812 11.938 -3.225 1 98.75 32 ILE B O 1
ATOM 2208 N N . THR B 1 33 ? 6.348 9.852 -3.818 1 98.69 33 THR B N 1
ATOM 2209 C CA . THR B 1 33 ? 5.934 10.07 -5.199 1 98.69 33 THR B CA 1
ATOM 2210 C C . THR B 1 33 ? 4.426 10.289 -5.281 1 98.69 33 THR B C 1
ATOM 2212 O O . THR B 1 33 ? 3.963 11.227 -5.938 1 98.69 33 THR B O 1
ATOM 2215 N N . VAL B 1 34 ? 3.686 9.477 -4.641 1 98.69 34 VAL B N 1
ATOM 2216 C CA . VAL B 1 34 ? 2.236 9.617 -4.719 1 98.69 34 VAL B CA 1
ATOM 2217 C C . VAL B 1 34 ? 1.803 10.898 -4.004 1 98.69 34 VAL B C 1
ATOM 2219 O O . VAL B 1 34 ? 0.813 11.523 -4.391 1 98.69 34 VAL B O 1
ATOM 2222 N N . CYS B 1 35 ? 2.535 11.312 -2.98 1 98.62 35 CYS B N 1
ATOM 2223 C CA . CYS B 1 35 ? 2.248 12.57 -2.311 1 98.62 35 CYS B CA 1
ATOM 2224 C C . CYS B 1 35 ? 2.402 13.75 -3.268 1 98.62 35 CYS B C 1
ATOM 2226 O O . CYS B 1 35 ? 1.542 14.625 -3.322 1 98.62 35 CYS B O 1
ATOM 2228 N N . ARG B 1 36 ? 3.488 13.688 -3.99 1 98.5 36 ARG B N 1
ATOM 2229 C CA . ARG B 1 36 ? 3.74 14.734 -4.977 1 98.5 36 ARG B CA 1
ATOM 2230 C C . ARG B 1 36 ? 2.574 14.859 -5.953 1 98.5 36 ARG B C 1
ATOM 2232 O O . ARG B 1 36 ? 2.084 15.961 -6.203 1 98.5 36 ARG B O 1
ATOM 2239 N N . PHE B 1 37 ? 2.092 13.789 -6.43 1 98.44 37 PHE B N 1
ATOM 2240 C CA . PHE B 1 37 ? 1.024 13.797 -7.426 1 98.44 37 PHE B CA 1
ATOM 2241 C C . PHE B 1 37 ? -0.306 14.18 -6.789 1 98.44 37 PHE B C 1
ATOM 2243 O O . PHE B 1 37 ? -1.133 14.844 -7.418 1 98.44 37 PHE B O 1
ATOM 2250 N N . SER B 1 38 ? -0.475 13.727 -5.609 1 98.38 38 SER B N 1
ATOM 2251 C CA . SER B 1 38 ? -1.707 14.062 -4.898 1 98.38 38 SER B CA 1
ATOM 2252 C C . SER B 1 38 ? -1.807 15.562 -4.637 1 98.38 38 SER B C 1
ATOM 2254 O O . SER B 1 38 ? -2.891 16.141 -4.734 1 98.38 38 SER B O 1
ATOM 2256 N N . VAL B 1 39 ? -0.705 16.203 -4.293 1 98.38 39 VAL B N 1
ATOM 2257 C CA . VAL B 1 39 ? -0.678 17.641 -4.07 1 98.38 39 VAL B CA 1
ATOM 2258 C C . VAL B 1 39 ? -1.022 18.375 -5.367 1 98.38 39 VAL B C 1
ATOM 2260 O O . VAL B 1 39 ? -1.843 19.297 -5.367 1 98.38 39 VAL B O 1
ATOM 2263 N N . LYS B 1 40 ? -0.432 17.922 -6.418 1 97.69 40 LYS B N 1
ATOM 2264 C CA . LYS B 1 40 ? -0.736 18.516 -7.719 1 97.69 40 LYS B CA 1
ATOM 2265 C C . LYS B 1 40 ? -2.215 18.359 -8.062 1 97.69 40 LYS B C 1
ATOM 2267 O O . LYS B 1 40 ? -2.84 19.281 -8.578 1 97.69 40 LYS B O 1
ATOM 2272 N N . THR B 1 41 ? -2.74 17.219 -7.77 1 97.75 41 THR B N 1
ATOM 2273 C CA . THR B 1 41 ? -4.148 16.938 -8.031 1 97.75 41 THR B CA 1
ATOM 2274 C C . THR B 1 41 ? -5.047 17.875 -7.234 1 97.75 41 THR B C 1
ATOM 2276 O O . THR B 1 41 ? -6.043 18.391 -7.758 1 97.75 41 THR B O 1
ATOM 2279 N N . LEU B 1 42 ? -4.707 18.141 -6 1 97.88 42 LEU B N 1
ATOM 2280 C CA . LEU B 1 42 ? -5.5 19.016 -5.156 1 97.88 42 LEU B CA 1
ATOM 2281 C C . LEU B 1 42 ? -5.453 20.453 -5.684 1 97.88 42 LEU B C 1
ATOM 2283 O O . LEU B 1 42 ? -6.473 21.141 -5.707 1 97.88 42 LEU B O 1
ATOM 2287 N N . LEU B 1 43 ? -4.273 20.875 -6.066 1 97.38 43 LEU B N 1
ATOM 2288 C CA . LEU B 1 43 ? -4.113 22.219 -6.613 1 97.38 43 LEU B CA 1
ATOM 2289 C C . LEU B 1 43 ? -4.949 22.406 -7.875 1 97.38 43 LEU B C 1
ATOM 2291 O O . LEU B 1 43 ? -5.617 23.422 -8.047 1 97.38 43 LEU B O 1
ATOM 2295 N N . GLU B 1 44 ? -4.949 21.375 -8.688 1 96.31 44 GLU B N 1
ATOM 2296 C CA . GLU B 1 44 ? -5.758 21.406 -9.906 1 96.31 44 GLU B CA 1
ATOM 2297 C C . GLU B 1 44 ? -7.25 21.406 -9.57 1 96.31 44 GLU B C 1
ATOM 2299 O O . GLU B 1 44 ? -8.016 22.172 -10.148 1 96.31 44 GLU B O 1
ATOM 2304 N N . LYS B 1 45 ? -7.605 20.594 -8.703 1 95.94 45 LYS B N 1
ATOM 2305 C CA . LYS B 1 45 ? -9.008 20.5 -8.312 1 95.94 45 LYS B CA 1
ATOM 2306 C C . LYS B 1 45 ? -9.516 21.828 -7.746 1 95.94 45 LYS B C 1
ATOM 2308 O O . LYS B 1 45 ? -10.648 22.234 -8.023 1 95.94 45 LYS B O 1
ATOM 2313 N N . TYR B 1 46 ? -8.703 22.453 -6.977 1 95.94 46 TYR B N 1
ATOM 2314 C CA . TYR B 1 46 ? -9.086 23.688 -6.281 1 95.94 46 TYR B CA 1
ATOM 2315 C C . TYR B 1 46 ? -9.391 24.797 -7.273 1 95.94 46 TYR B C 1
ATOM 2317 O O . TYR B 1 46 ? -10.141 25.734 -6.965 1 95.94 46 TYR B O 1
ATOM 2325 N N . THR B 1 47 ? -8.75 24.766 -8.469 1 94.81 47 THR B N 1
ATOM 2326 C CA . THR B 1 47 ? -9.039 25.766 -9.484 1 94.81 47 THR B CA 1
ATOM 2327 C C . THR B 1 47 ? -10.477 25.641 -9.984 1 94.81 47 THR B C 1
ATOM 2329 O O . THR B 1 47 ? -11.07 26.609 -10.453 1 94.81 47 THR B O 1
ATOM 2332 N N . ALA B 1 48 ? -11.109 24.516 -9.797 1 93.56 48 ALA B N 1
ATOM 2333 C CA . ALA B 1 48 ? -12.438 24.234 -10.336 1 93.56 48 ALA B CA 1
ATOM 2334 C C . ALA B 1 48 ? -13.5 24.328 -9.25 1 93.56 48 ALA B C 1
ATOM 2336 O O . ALA B 1 48 ? -14.594 24.859 -9.477 1 93.56 48 ALA B O 1
ATOM 2337 N N . GLU B 1 49 ? -13.18 23.844 -8.094 1 94.75 49 GLU B N 1
ATOM 2338 C CA . GLU B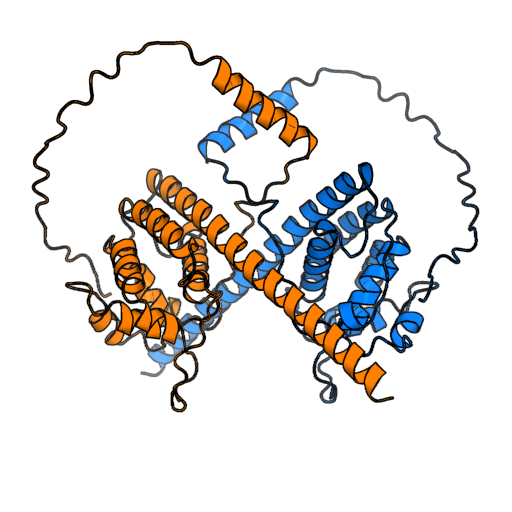 1 49 ? -14.18 23.781 -7.031 1 94.75 49 GLU B CA 1
ATOM 2339 C C . GLU B 1 49 ? -13.516 23.781 -5.656 1 94.75 49 GLU B C 1
ATOM 2341 O O . GLU B 1 49 ? -12.359 23.375 -5.52 1 94.75 49 GLU B O 1
ATOM 2346 N N . PRO B 1 50 ? -14.281 24.172 -4.664 1 94.69 50 PRO B N 1
ATOM 2347 C CA . PRO B 1 50 ? -13.75 24.094 -3.301 1 94.69 50 PRO B CA 1
ATOM 2348 C C . PRO B 1 50 ? -13.484 22.656 -2.857 1 94.69 50 PRO B C 1
ATOM 2350 O O . PRO B 1 50 ? -14.117 21.719 -3.352 1 94.69 50 PRO B O 1
ATOM 2353 N N . ILE B 1 51 ? -12.602 22.531 -1.975 1 96.44 51 ILE B N 1
ATOM 2354 C CA . ILE B 1 51 ? -12.242 21.203 -1.485 1 96.44 51 ILE B CA 1
ATOM 2355 C C . ILE B 1 51 ? -12.68 21.047 -0.031 1 96.44 51 ILE B C 1
ATOM 2357 O O . ILE B 1 51 ? -12.25 21.812 0.835 1 96.44 51 ILE B O 1
ATOM 2361 N N . ASP B 1 52 ? -13.484 20.047 0.215 1 93.19 52 ASP B N 1
ATOM 2362 C CA . ASP B 1 52 ? -13.914 19.734 1.575 1 93.19 52 ASP B CA 1
ATOM 2363 C C . ASP B 1 52 ? -13.602 18.281 1.94 1 93.19 52 ASP B C 1
ATOM 2365 O O . ASP B 1 52 ? -12.82 17.625 1.252 1 93.19 52 ASP B O 1
ATOM 2369 N N . ASP B 1 53 ? -14.164 17.766 3.059 1 90 53 ASP B N 1
ATOM 2370 C CA . ASP B 1 53 ? -13.812 16.453 3.602 1 90 53 ASP B CA 1
ATOM 2371 C C . ASP B 1 53 ? -14.438 15.336 2.779 1 90 53 ASP B C 1
ATOM 2373 O O . ASP B 1 53 ? -14.055 14.172 2.914 1 90 53 ASP B O 1
ATOM 2377 N N . SER B 1 54 ? -15.328 15.695 1.92 1 89.38 54 SER B N 1
ATOM 2378 C CA . SER B 1 54 ? -15.977 14.68 1.109 1 89.38 54 SER B CA 1
ATOM 2379 C C . SER B 1 54 ? -15.242 14.469 -0.211 1 89.38 54 SER B C 1
ATOM 2381 O O . SER B 1 54 ? -15.5 13.492 -0.921 1 89.38 54 SER B O 1
ATOM 2383 N N . SER B 1 55 ? -14.328 15.359 -0.509 1 94.5 55 SER B N 1
ATOM 2384 C CA . SER B 1 55 ? -13.547 15.242 -1.733 1 94.5 55 SER B CA 1
ATOM 2385 C C . SER B 1 55 ? -12.648 14.008 -1.697 1 94.5 55 SER B C 1
ATOM 2387 O O . SER B 1 55 ? -11.805 13.875 -0.812 1 94.5 55 SER B O 1
ATOM 2389 N N . GLU B 1 56 ? -12.797 13.18 -2.682 1 96.12 56 GLU B N 1
ATOM 2390 C CA . GLU B 1 56 ? -11.984 11.969 -2.744 1 96.12 56 GLU B CA 1
ATOM 2391 C C . GLU B 1 56 ? -10.5 12.312 -2.869 1 96.12 56 GLU B C 1
ATOM 2393 O O . GLU B 1 56 ? -9.648 11.594 -2.348 1 96.12 56 GLU B O 1
ATOM 2398 N N . GLU B 1 57 ? -10.25 13.422 -3.588 1 97.5 57 GLU B N 1
ATOM 2399 C CA . GLU B 1 57 ? -8.867 13.859 -3.742 1 97.5 57 GLU B CA 1
ATOM 2400 C C . GLU B 1 57 ? -8.242 14.211 -2.395 1 97.5 57 GLU B C 1
ATOM 2402 O O . GLU B 1 57 ? -7.09 13.875 -2.129 1 97.5 57 GLU B O 1
ATOM 2407 N N . PHE B 1 58 ? -9.055 14.789 -1.573 1 97.38 58 PHE B N 1
ATOM 2408 C CA . PHE B 1 58 ? -8.531 15.125 -0.255 1 97.38 58 PHE B CA 1
ATOM 2409 C C . PHE B 1 58 ? -8.414 13.875 0.614 1 97.38 58 PHE B C 1
ATOM 2411 O O . PHE B 1 58 ? -7.43 13.711 1.336 1 97.38 58 PHE B O 1
ATOM 2418 N N . VAL B 1 59 ? -9.406 13.047 0.578 1 96.5 59 VAL B N 1
ATOM 2419 C CA . VAL B 1 59 ? -9.375 11.812 1.361 1 96.5 59 VAL B CA 1
ATOM 2420 C C . VAL B 1 59 ? -8.102 11.039 1.051 1 96.5 59 VAL B C 1
ATOM 2422 O O . VAL B 1 59 ? -7.426 10.547 1.962 1 96.5 59 VAL B O 1
ATOM 2425 N N . ASN B 1 60 ? -7.797 10.906 -0.204 1 98.19 60 ASN B N 1
ATOM 2426 C CA . ASN B 1 60 ? -6.586 10.203 -0.612 1 98.19 60 ASN B CA 1
ATOM 2427 C C . ASN B 1 60 ? -5.332 10.914 -0.113 1 98.19 60 ASN B C 1
ATOM 2429 O O . ASN B 1 60 ? -4.402 10.273 0.38 1 98.19 60 ASN B O 1
ATOM 2433 N N . PHE B 1 61 ? -5.316 12.258 -0.199 1 98.62 61 PHE B N 1
ATOM 2434 C CA . PHE B 1 61 ? -4.172 13.023 0.283 1 98.62 61 PHE B CA 1
ATOM 2435 C C . PHE B 1 61 ? -3.986 12.828 1.783 1 98.62 61 PHE B C 1
ATOM 2437 O O . PHE B 1 61 ? -2.865 12.633 2.254 1 98.62 61 PHE B O 1
ATOM 2444 N N . ALA B 1 62 ? -5.055 12.938 2.449 1 97.56 62 ALA B N 1
ATOM 2445 C CA . ALA B 1 62 ? -4.992 12.773 3.9 1 97.56 62 ALA B CA 1
ATOM 2446 C C . ALA B 1 62 ? -4.461 11.391 4.273 1 97.56 62 ALA B C 1
ATOM 2448 O O . ALA B 1 62 ? -3.68 11.258 5.219 1 97.56 62 ALA B O 1
ATOM 2449 N N . ALA B 1 63 ? -4.91 10.375 3.523 1 97.25 63 ALA B N 1
ATOM 2450 C CA . ALA B 1 63 ? -4.402 9.023 3.738 1 97.25 63 ALA B CA 1
ATOM 2451 C C . ALA B 1 63 ? -2.895 8.953 3.518 1 97.25 63 ALA B C 1
ATOM 2453 O O . ALA B 1 63 ? -2.174 8.336 4.305 1 97.25 63 ALA B O 1
ATOM 2454 N N . ILE B 1 64 ? -2.426 9.562 2.486 1 98.75 64 ILE B N 1
ATOM 2455 C CA . ILE B 1 64 ? -1.01 9.578 2.139 1 98.75 64 ILE B CA 1
ATOM 2456 C C . ILE B 1 64 ? -0.214 10.266 3.242 1 98.75 64 ILE B C 1
ATOM 2458 O O . ILE B 1 64 ? 0.786 9.727 3.725 1 98.75 64 ILE B O 1
ATOM 2462 N N . LEU B 1 65 ? -0.652 11.445 3.645 1 98.62 65 LEU B N 1
ATOM 2463 C CA . LEU B 1 65 ? 0.064 12.203 4.664 1 98.62 65 LEU B CA 1
ATOM 2464 C C . LEU B 1 65 ? 0.104 11.445 5.984 1 98.62 65 LEU B C 1
ATOM 2466 O O . LEU B 1 65 ? 1.131 11.43 6.668 1 98.62 65 LEU B O 1
ATOM 2470 N N . GLU B 1 66 ? -0.97 10.852 6.301 1 97.5 66 GLU B N 1
ATOM 2471 C CA . GLU B 1 66 ? -1.012 10.031 7.508 1 97.5 66 GLU B CA 1
ATOM 2472 C C . GLU B 1 66 ? 0.015 8.906 7.445 1 97.5 66 GLU B C 1
ATOM 2474 O O . GLU B 1 66 ? 0.686 8.617 8.438 1 97.5 66 GLU B O 1
ATOM 2479 N N . GLN B 1 67 ? 0.07 8.273 6.348 1 97.75 67 GLN B N 1
ATOM 2480 C CA . GLN B 1 67 ? 1.025 7.18 6.195 1 97.75 67 GLN B CA 1
ATOM 2481 C C . GLN B 1 67 ? 2.461 7.695 6.234 1 97.75 67 GLN B C 1
ATOM 2483 O O . GLN B 1 67 ? 3.352 7.031 6.766 1 97.75 67 GLN B O 1
ATOM 2488 N N . ILE B 1 68 ? 2.689 8.82 5.664 1 98.56 68 ILE B N 1
ATOM 2489 C CA . ILE B 1 68 ? 4.023 9.406 5.707 1 98.56 68 ILE B CA 1
ATOM 2490 C C . ILE B 1 68 ? 4.418 9.695 7.152 1 98.56 68 ILE B C 1
ATOM 2492 O O . ILE B 1 68 ? 5.5 9.305 7.598 1 98.56 68 ILE B O 1
ATOM 2496 N N . LEU B 1 69 ? 3.547 10.328 7.875 1 97.88 69 LEU B N 1
ATOM 2497 C CA . LEU B 1 69 ? 3.83 10.703 9.25 1 97.88 69 LEU B CA 1
ATOM 2498 C C . LEU B 1 69 ? 3.922 9.477 10.148 1 97.88 69 LEU B C 1
ATOM 2500 O O . LEU B 1 69 ? 4.5 9.539 11.234 1 97.88 69 LEU B O 1
ATOM 2504 N N . SER B 1 70 ? 3.402 8.367 9.688 1 96.5 70 SER B N 1
ATOM 2505 C CA . SER B 1 70 ? 3.422 7.133 10.469 1 96.5 70 SER B CA 1
ATOM 2506 C C . SER B 1 70 ? 4.543 6.207 10.016 1 96.5 70 SER B C 1
ATOM 2508 O O . SER B 1 70 ? 4.773 5.156 10.617 1 96.5 70 SER B O 1
ATOM 2510 N N . HIS B 1 71 ? 5.176 6.512 8.984 1 97.25 71 HIS B N 1
ATOM 2511 C CA . HIS B 1 71 ? 6.172 5.625 8.383 1 97.25 71 HIS B CA 1
ATOM 2512 C C . HIS B 1 71 ? 7.332 5.379 9.344 1 97.25 71 HIS B C 1
ATOM 2514 O O . HIS B 1 71 ? 8.07 6.309 9.68 1 97.25 71 HIS B O 1
ATOM 2520 N N . ARG B 1 72 ? 7.492 4.105 9.75 1 95.38 72 ARG B N 1
ATOM 2521 C CA . ARG B 1 72 ? 8.555 3.662 10.648 1 95.38 72 ARG B CA 1
ATOM 2522 C C . ARG B 1 72 ? 8.523 4.434 11.961 1 95.38 72 ARG B C 1
ATOM 2524 O O . ARG B 1 72 ? 9.57 4.809 12.492 1 95.38 72 ARG B O 1
ATOM 2531 N N . PHE B 1 73 ? 7.281 4.668 12.422 1 94.38 73 PHE B N 1
ATOM 2532 C CA . PHE B 1 73 ? 7.047 5.305 13.711 1 94.38 73 PHE B CA 1
ATOM 2533 C C . PHE B 1 73 ? 7.309 4.328 14.852 1 94.38 73 PHE B C 1
ATOM 2535 O O . PHE B 1 73 ? 6.738 3.234 14.883 1 94.38 73 PHE B O 1
ATOM 2542 N N . LYS B 1 74 ? 8.133 4.402 15.695 1 88.69 74 LYS B N 1
ATOM 2543 C CA . LYS B 1 74 ? 8.438 3.488 16.797 1 88.69 74 LYS B CA 1
ATOM 2544 C C . LYS B 1 74 ? 7.688 3.885 18.062 1 88.69 74 LYS B C 1
ATOM 2546 O O . LYS B 1 74 ? 7.43 3.043 18.922 1 88.69 74 LYS B O 1
ATOM 2551 N N . GLY B 1 75 ? 7 4.934 18.156 1 69.56 75 GLY B N 1
ATOM 2552 C CA . GLY B 1 75 ? 6.352 5.434 19.359 1 69.56 75 GLY B CA 1
ATOM 2553 C C . GLY B 1 75 ? 7.297 5.566 20.531 1 69.56 75 GLY B C 1
ATOM 2554 O O . GLY B 1 75 ? 8.422 5.062 20.5 1 69.56 75 GLY B O 1
ATOM 2555 N N . PRO B 1 76 ? 6.977 6.445 21.391 1 61.25 76 PRO B N 1
ATOM 2556 C CA . PRO B 1 76 ? 7.871 6.516 22.547 1 61.25 76 PRO B CA 1
ATOM 2557 C C . PRO B 1 76 ? 8 5.176 23.281 1 61.25 76 PRO B C 1
ATOM 2559 O O . PRO B 1 76 ? 7.043 4.398 23.328 1 61.25 76 PRO B O 1
ATOM 2562 N N . VAL B 1 77 ? 9.203 4.637 23.391 1 54.16 77 VAL B N 1
ATOM 2563 C CA . VAL B 1 77 ? 9.492 3.443 24.172 1 54.16 77 VAL B CA 1
ATOM 2564 C C . VAL B 1 77 ? 8.789 3.537 25.531 1 54.16 77 VAL B C 1
ATOM 2566 O O . VAL B 1 77 ? 9.117 2.799 26.453 1 54.16 77 VAL B O 1
ATOM 2569 N N . SER B 1 78 ? 7.922 4.422 25.703 1 49.94 78 SER B N 1
ATOM 2570 C CA . SER B 1 78 ? 7.426 4.43 27.078 1 49.94 78 SER B CA 1
ATOM 2571 C C . SER B 1 78 ? 6.605 3.18 27.375 1 49.94 78 SER B C 1
ATOM 2573 O O . SER B 1 78 ? 5.734 2.799 26.594 1 49.94 78 SER B O 1
ATOM 2575 N N . TRP B 1 79 ? 7.164 2.359 28.266 1 47.72 79 TRP B N 1
ATOM 2576 C CA . TRP B 1 79 ? 6.559 1.189 28.891 1 47.72 79 TRP B CA 1
ATOM 2577 C C . TRP B 1 79 ? 5.062 1.39 29.094 1 47.72 79 TRP B C 1
ATOM 2579 O O . TRP B 1 79 ? 4.316 0.422 29.25 1 47.72 79 TRP B O 1
ATOM 2589 N N . PHE B 1 80 ? 4.77 2.582 29.688 1 42.38 80 PHE B N 1
ATOM 2590 C CA . PHE B 1 80 ? 3.451 2.801 30.266 1 42.38 80 PHE B CA 1
ATOM 2591 C C . PHE B 1 80 ? 2.438 3.154 29.188 1 42.38 80 PHE B C 1
ATOM 2593 O O . PHE B 1 80 ? 1.307 3.541 29.484 1 42.38 80 PHE B O 1
ATOM 2600 N N . SER B 1 81 ? 2.941 3.475 28.156 1 44.84 81 SER B N 1
ATOM 2601 C CA . SER B 1 81 ? 1.877 3.982 27.297 1 44.84 81 SER B CA 1
ATOM 2602 C C . SER B 1 81 ? 0.727 2.986 27.203 1 44.84 81 SER B C 1
ATOM 2604 O O . SER B 1 81 ? 0.845 1.961 26.531 1 44.84 81 SER B O 1
ATOM 2606 N N . SER B 1 82 ? 0.124 2.857 28.281 1 39.78 82 SER B N 1
ATOM 2607 C CA . SER B 1 82 ? -1.098 2.098 28.531 1 39.78 82 SER B CA 1
ATOM 2608 C C . SER B 1 82 ? -2.025 2.139 27.312 1 39.78 82 SER B C 1
ATOM 2610 O O . SER B 1 82 ? -2.898 1.28 27.172 1 39.78 82 SER B O 1
ATOM 2612 N N . ASP B 1 83 ? -2.402 3.416 27.031 1 41.72 83 ASP B N 1
ATOM 2613 C CA . ASP B 1 83 ? -3.609 3.566 26.219 1 41.72 83 ASP B CA 1
ATOM 2614 C C . ASP B 1 83 ? -3.309 3.342 24.734 1 41.72 83 ASP B C 1
ATOM 2616 O O . ASP B 1 83 ? -2.666 4.176 24.094 1 41.72 83 ASP B O 1
ATOM 2620 N N . GLY B 1 84 ? -3.145 2.045 24.328 1 48.25 84 GLY B N 1
ATOM 2621 C CA . GLY B 1 84 ? -3.217 1.345 23.047 1 48.25 84 GLY B CA 1
ATOM 2622 C C . GLY B 1 84 ? -2.551 2.102 21.922 1 48.25 84 GLY B C 1
ATOM 2623 O O . GLY B 1 84 ? -1.338 2.002 21.719 1 48.25 84 GLY B O 1
ATOM 2624 N N . GLN B 1 85 ? -3.404 2.883 20.984 1 56.66 85 GLN B N 1
ATOM 2625 C CA . GLN B 1 85 ? -3.201 3.172 19.578 1 56.66 85 GLN B CA 1
ATOM 2626 C C . GLN B 1 85 ? -2.264 4.359 19.391 1 56.66 85 GLN B C 1
ATOM 2628 O O . GLN B 1 85 ? -2.717 5.492 19.188 1 56.66 85 GLN B O 1
ATOM 2633 N N . ARG B 1 86 ? -1.028 4.336 19.688 1 72.56 86 ARG B N 1
ATOM 2634 C CA . ARG B 1 86 ? 0.036 5.301 19.438 1 72.56 86 ARG B CA 1
ATOM 2635 C C . ARG B 1 86 ? 0.158 5.602 17.953 1 72.56 86 ARG B C 1
ATOM 2637 O O . ARG B 1 86 ? -0.152 4.754 17.109 1 72.56 86 ARG B O 1
ATOM 2644 N N . GLY B 1 87 ? 0.283 6.906 17.797 1 89.12 87 GLY B N 1
ATOM 2645 C CA . GLY B 1 87 ? 0.398 7.355 16.422 1 89.12 87 GLY B CA 1
ATOM 2646 C C . GLY B 1 87 ? 1.205 8.633 16.281 1 89.12 87 GLY B C 1
ATOM 2647 O O . GLY B 1 87 ? 1.815 9.102 17.234 1 89.12 87 GLY B O 1
ATOM 2648 N N . PHE B 1 88 ? 1.267 9.117 15.203 1 95.06 88 PHE B N 1
ATOM 2649 C CA . PHE B 1 88 ? 2.129 10.25 14.891 1 95.06 88 PHE B CA 1
ATOM 2650 C C . PHE B 1 88 ? 1.694 11.492 15.656 1 95.06 88 PHE B C 1
ATOM 2652 O O . PHE B 1 88 ? 2.439 12.469 15.742 1 95.06 88 PHE B O 1
ATOM 2659 N N . TRP B 1 89 ? 0.515 11.469 16.203 1 95.62 89 TRP B N 1
ATOM 2660 C CA . TRP B 1 89 ? 0.047 12.602 17 1 95.62 89 TRP B CA 1
ATOM 2661 C C . TRP B 1 89 ? 0.955 12.836 18.203 1 95.62 89 TRP B C 1
ATOM 2663 O O . TRP B 1 89 ? 1.185 13.977 18.594 1 95.62 89 TRP B O 1
ATOM 2673 N N . ASP B 1 90 ? 1.431 11.828 18.797 1 93.75 90 ASP B N 1
ATOM 2674 C CA . ASP B 1 90 ? 2.338 11.953 19.938 1 93.75 90 ASP B CA 1
ATOM 2675 C C . ASP B 1 90 ? 3.592 12.734 19.562 1 93.75 90 ASP B C 1
ATOM 2677 O O . ASP B 1 90 ? 4.121 13.5 20.375 1 93.75 90 ASP B O 1
ATOM 2681 N N . TYR B 1 91 ? 4.02 12.477 18.484 1 95.75 91 TYR B N 1
ATOM 2682 C CA . TYR B 1 91 ? 5.168 13.211 17.953 1 95.75 91 TYR B CA 1
ATOM 2683 C C . TYR B 1 91 ? 4.812 14.672 17.703 1 95.75 91 TYR B C 1
ATOM 2685 O O . TYR B 1 91 ? 5.543 15.57 18.109 1 95.75 91 TYR B O 1
ATOM 2693 N N . ILE B 1 92 ? 3.682 14.883 17.016 1 97 92 ILE B N 1
ATOM 2694 C CA . ILE B 1 92 ? 3.254 16.219 16.625 1 97 92 ILE B CA 1
ATOM 2695 C C . ILE B 1 92 ? 3.021 17.078 17.875 1 97 92 ILE B C 1
ATOM 2697 O O . ILE B 1 92 ? 3.439 18.234 17.938 1 97 92 ILE B O 1
ATOM 2701 N N . ARG B 1 93 ? 2.428 16.5 18.797 1 95.25 93 ARG B N 1
ATOM 2702 C CA . ARG B 1 93 ? 2.113 17.219 20.016 1 95.25 93 ARG B CA 1
ATOM 2703 C C . ARG B 1 93 ? 3.379 17.75 20.688 1 95.25 93 ARG B C 1
ATOM 2705 O O . ARG B 1 93 ? 3.379 18.859 21.234 1 95.25 93 ARG B O 1
ATOM 2712 N N . LEU B 1 94 ? 4.414 17.047 20.656 1 95 94 LEU B N 1
ATOM 2713 C CA . LEU B 1 94 ? 5.66 17.438 21.297 1 95 94 LEU B CA 1
ATOM 2714 C C . LEU B 1 94 ? 6.496 18.328 20.375 1 95 94 LEU B C 1
ATOM 2716 O O . LEU B 1 94 ? 6.922 19.422 20.781 1 95 94 LEU B O 1
ATOM 2720 N N . ALA B 1 95 ? 6.664 17.906 19.172 1 96.62 95 ALA B N 1
ATOM 2721 C CA . ALA B 1 95 ? 7.594 18.562 18.25 1 96.62 95 ALA B CA 1
ATOM 2722 C C . ALA B 1 95 ? 7.043 19.891 17.766 1 96.62 95 ALA B C 1
ATOM 2724 O O . ALA B 1 95 ? 7.805 20.797 17.391 1 96.62 95 ALA B O 1
ATOM 2725 N N . CYS B 1 96 ? 5.707 20.047 17.766 1 97.06 96 CYS B N 1
ATOM 2726 C CA . CYS B 1 96 ? 5.102 21.25 17.203 1 97.06 96 CYS B CA 1
ATOM 2727 C C . CYS B 1 96 ? 4.641 22.188 18.312 1 97.06 96 CYS B C 1
ATOM 2729 O O . CYS B 1 96 ? 4.004 23.203 18.031 1 97.06 96 CYS B O 1
ATOM 2731 N N . SER B 1 97 ? 5 21.922 19.5 1 95.56 97 SER B N 1
ATOM 2732 C CA . SER B 1 97 ? 4.613 22.766 20.625 1 95.56 97 SER B CA 1
ATOM 2733 C C . SER B 1 97 ? 5.277 24.141 20.547 1 95.56 97 SER B C 1
ATOM 2735 O O . SER B 1 97 ? 4.797 25.094 21.141 1 95.56 97 SER B O 1
ATOM 2737 N N . LYS B 1 98 ? 6.32 24.234 19.844 1 94.12 98 LYS B N 1
ATOM 2738 C CA . LYS B 1 98 ? 7.082 25.469 19.766 1 94.12 98 LYS B CA 1
ATOM 2739 C C . LYS B 1 98 ? 6.559 26.359 18.641 1 94.12 98 LYS B C 1
ATOM 2741 O O . LYS B 1 98 ? 6.953 27.531 18.531 1 94.12 98 LYS B O 1
ATOM 2746 N N . VAL B 1 99 ? 5.688 25.844 17.812 1 97.19 99 VAL B N 1
ATOM 2747 C CA . VAL B 1 99 ? 5.074 26.672 16.781 1 97.19 99 VAL B CA 1
ATOM 2748 C C . VAL B 1 99 ? 4.215 27.766 17.438 1 97.19 99 VAL B C 1
ATOM 2750 O O . VAL B 1 99 ? 3.348 27.469 18.25 1 97.19 99 VAL B O 1
ATOM 2753 N N . PRO B 1 100 ? 4.473 29.047 17.078 1 96.56 100 PRO B N 1
ATOM 2754 C CA . PRO B 1 100 ? 3.656 30.109 17.672 1 96.56 100 PRO B CA 1
ATOM 2755 C C . PRO B 1 100 ? 2.172 29.969 17.344 1 96.56 100 PRO B C 1
ATOM 2757 O O . PRO B 1 100 ? 1.809 29.719 16.188 1 96.56 100 PRO B O 1
ATOM 2760 N N . ASN B 1 101 ? 1.314 30.125 18.344 1 96.62 101 ASN B N 1
ATOM 2761 C CA . ASN B 1 101 ? -0.134 30.047 18.188 1 96.62 101 ASN B CA 1
ATOM 2762 C C . ASN B 1 101 ? -0.562 28.734 17.531 1 96.62 101 ASN B C 1
ATOM 2764 O O . ASN B 1 101 ? -1.396 28.734 16.625 1 96.62 101 ASN B O 1
ATOM 2768 N N . ASN B 1 102 ? 0.15 27.719 17.891 1 96.38 102 ASN B N 1
ATOM 2769 C CA . ASN B 1 102 ? -0.194 26.422 17.328 1 96.38 102 ASN B CA 1
ATOM 2770 C C . ASN B 1 102 ? -1.566 25.953 17.812 1 96.38 102 ASN B C 1
ATOM 2772 O O . ASN B 1 102 ? -2.129 26.516 18.75 1 96.38 102 ASN B O 1
ATOM 2776 N N . CYS B 1 103 ? -2.064 24.953 17.156 1 95.44 103 CYS B N 1
ATOM 2777 C CA . CYS B 1 103 ? -3.406 24.469 17.469 1 95.44 103 CYS B CA 1
ATOM 2778 C C . CYS B 1 103 ? -3.352 23.188 18.297 1 95.44 103 CYS B C 1
ATOM 2780 O O . CYS B 1 103 ? -4.34 22.469 18.391 1 95.44 103 CYS B O 1
ATOM 2782 N N . VAL B 1 104 ? -2.244 22.812 18.844 1 96.62 104 VAL B N 1
ATOM 2783 C CA . VAL B 1 104 ? -2.035 21.531 19.516 1 96.62 104 VAL B CA 1
ATOM 2784 C C . VAL B 1 104 ? -2.947 21.422 20.734 1 96.62 104 VAL B C 1
ATOM 2786 O O . VAL B 1 104 ? -3.68 20.453 20.891 1 96.62 104 VAL B O 1
ATOM 2789 N N . SER B 1 105 ? -2.957 22.453 21.547 1 95.44 105 SER B N 1
ATOM 2790 C CA . SER B 1 105 ? -3.777 22.453 22.75 1 95.44 105 SER B CA 1
ATOM 2791 C C . SER B 1 105 ? -5.262 22.406 22.422 1 95.44 105 SER B C 1
ATOM 2793 O O . SER B 1 105 ? -6.043 21.734 23.094 1 95.44 105 SER B O 1
ATOM 2795 N N . SER B 1 106 ? -5.605 23.172 21.391 1 94.69 106 SER B N 1
ATOM 2796 C CA . SER B 1 106 ? -6.996 23.172 20.953 1 94.69 106 SER B CA 1
ATOM 2797 C C . SER B 1 106 ? -7.457 21.797 20.531 1 94.69 106 SER B C 1
ATOM 2799 O O . SER B 1 106 ? -8.57 21.375 20.844 1 94.69 106 SER B O 1
ATOM 2801 N N . ILE B 1 107 ? -6.648 21.062 19.875 1 94.25 107 ILE B N 1
ATOM 2802 C CA . ILE B 1 107 ? -6.988 19.734 19.406 1 94.25 107 ILE B CA 1
ATOM 2803 C C . ILE B 1 107 ? -7.043 18.766 20.578 1 94.25 107 ILE B C 1
ATOM 2805 O O . ILE B 1 107 ? -7.957 17.938 20.672 1 94.25 107 ILE B O 1
ATOM 2809 N N . GLU B 1 108 ? -6.094 18.828 21.453 1 92.56 108 GLU B N 1
ATOM 2810 C CA . GLU B 1 108 ? -6.016 17.953 22.625 1 92.56 108 GLU B CA 1
ATOM 2811 C C . GLU B 1 108 ? -7.273 18.078 23.484 1 92.56 108 GLU B C 1
ATOM 2813 O O . GLU B 1 108 ? -7.699 17.094 24.109 1 92.56 108 GLU B O 1
ATOM 2818 N N . ASN B 1 109 ? -7.875 19.219 23.438 1 91.75 109 ASN B N 1
ATOM 2819 C CA . ASN B 1 109 ? -8.984 19.5 24.344 1 91.75 109 ASN B CA 1
ATOM 2820 C C . ASN B 1 109 ? -10.328 19.375 23.641 1 91.75 109 ASN B C 1
ATOM 2822 O O . ASN B 1 109 ? -11.375 19.719 24.203 1 91.75 109 ASN B O 1
ATOM 2826 N N . MET B 1 110 ? -10.219 18.891 22.438 1 88.19 110 MET B N 1
ATOM 2827 C CA . MET B 1 110 ? -11.477 18.703 21.734 1 88.19 110 MET B CA 1
ATOM 2828 C C . MET B 1 110 ? -12.289 17.562 22.359 1 88.19 110 MET B C 1
ATOM 2830 O O . MET B 1 110 ? -11.781 16.453 22.531 1 88.19 110 MET B O 1
ATOM 2834 N N . GLU B 1 111 ? -13.5 17.812 22.703 1 86.31 111 GLU B N 1
ATOM 2835 C CA . GLU B 1 111 ? -14.32 16.891 23.469 1 86.31 111 GLU B CA 1
ATOM 2836 C C . GLU B 1 111 ? -14.805 15.727 22.594 1 86.31 111 GLU B C 1
ATOM 2838 O O . GLU B 1 111 ? -14.953 14.602 23.078 1 86.31 111 GLU B O 1
ATOM 2843 N N . ASN B 1 112 ? -15.062 15.977 21.359 1 85.06 112 ASN B N 1
ATOM 2844 C CA . ASN B 1 112 ? -15.664 14.953 20.5 1 85.06 112 ASN B CA 1
ATOM 2845 C C . ASN B 1 112 ? -14.602 14.07 19.859 1 85.06 112 ASN B C 1
ATOM 2847 O O . ASN B 1 112 ? -14.93 13.148 19.109 1 85.06 112 ASN B O 1
ATOM 2851 N N . ILE B 1 113 ? -13.328 14.336 20.125 1 86.88 113 ILE B N 1
ATOM 2852 C CA . ILE B 1 113 ? -12.195 13.602 19.578 1 86.88 113 ILE B CA 1
ATOM 2853 C C . ILE B 1 113 ? -11.297 13.109 20.703 1 86.88 113 ILE B C 1
ATOM 2855 O O . ILE B 1 113 ? -10.711 13.914 21.438 1 86.88 113 ILE B O 1
ATOM 2859 N N . SER B 1 114 ? -11.18 11.781 20.797 1 85.06 114 SER B N 1
ATOM 2860 C CA . SER B 1 114 ? -10.508 11.32 22.016 1 85.06 114 SER B CA 1
ATOM 2861 C C . SER B 1 114 ? -9.305 10.438 21.672 1 85.06 114 SER B C 1
ATOM 2863 O O . SER B 1 114 ? -8.32 10.414 22.422 1 85.06 114 SER B O 1
ATOM 2865 N N . THR B 1 115 ? -9.375 9.773 20.547 1 87.94 115 THR B N 1
ATOM 2866 C CA . THR B 1 115 ? -8.281 8.859 20.234 1 87.94 115 THR B CA 1
ATOM 2867 C C . THR B 1 115 ? -7.105 9.625 19.625 1 87.94 115 THR B C 1
ATOM 2869 O O . THR B 1 115 ? -7.297 10.664 19 1 87.94 115 THR B O 1
ATOM 2872 N N . ALA B 1 116 ? -5.906 9.164 19.812 1 89.06 116 ALA B N 1
ATOM 2873 C CA . ALA B 1 116 ? -4.715 9.773 19.219 1 89.06 116 ALA B CA 1
ATOM 2874 C C . ALA B 1 116 ? -4.828 9.844 17.703 1 89.06 116 ALA B C 1
ATOM 2876 O O . ALA B 1 116 ? -4.402 10.828 17.094 1 89.06 116 ALA B O 1
ATOM 2877 N N . ARG B 1 117 ? -5.398 8.797 17.141 1 91.69 117 ARG B N 1
ATOM 2878 C CA . ARG B 1 117 ? -5.578 8.773 15.688 1 91.69 117 ARG B CA 1
ATOM 2879 C C . ARG B 1 117 ? -6.512 9.883 15.227 1 91.69 117 ARG B C 1
ATOM 2881 O O . ARG B 1 117 ? -6.211 10.602 14.266 1 91.69 117 ARG B O 1
ATOM 2888 N N . ALA B 1 118 ? -7.582 9.992 15.914 1 92.62 118 ALA B N 1
ATOM 2889 C CA . ALA B 1 118 ? -8.555 11.031 15.57 1 92.62 118 ALA B CA 1
ATOM 2890 C C . ALA B 1 118 ? -7.957 12.422 15.75 1 92.62 118 ALA B C 1
ATOM 2892 O O . ALA B 1 118 ? -8.234 13.328 14.961 1 92.62 118 ALA B O 1
ATOM 2893 N N . LYS B 1 119 ? -7.18 12.609 16.75 1 94.06 119 LYS B N 1
ATOM 2894 C CA . LYS B 1 119 ? -6.543 13.898 17 1 94.06 119 LYS B CA 1
ATOM 2895 C C . LYS B 1 119 ? -5.531 14.227 15.906 1 94.06 119 LYS B C 1
ATOM 2897 O O . LYS B 1 119 ? -5.438 15.375 15.461 1 94.06 119 LYS B O 1
ATOM 2902 N N . GLY B 1 120 ? -4.77 13.258 15.5 1 95.75 120 GLY B N 1
ATOM 2903 C CA . GLY B 1 120 ? -3.869 13.453 14.375 1 95.75 120 GLY B CA 1
ATOM 2904 C C . GLY B 1 120 ? -4.586 13.859 13.102 1 95.75 120 GLY B C 1
ATOM 2905 O O . GLY B 1 120 ? -4.137 14.766 12.391 1 95.75 120 GLY B O 1
ATOM 2906 N N . ARG B 1 121 ? -5.66 13.172 12.836 1 95.5 121 ARG B N 1
ATOM 2907 C CA . ARG B 1 121 ? -6.449 13.477 11.648 1 95.5 121 ARG B CA 1
ATOM 2908 C C . ARG B 1 121 ? -7.059 14.875 11.742 1 95.5 121 ARG B C 1
ATOM 2910 O O . ARG B 1 121 ? -7.133 15.594 10.742 1 95.5 121 ARG B O 1
ATOM 2917 N N . ALA B 1 122 ? -7.496 15.242 12.883 1 95.88 122 ALA B N 1
ATOM 2918 C CA . ALA B 1 122 ? -7.992 16.594 13.102 1 95.88 122 ALA B CA 1
ATOM 2919 C C . ALA B 1 122 ? -6.887 17.625 12.891 1 95.88 122 ALA B C 1
ATOM 2921 O O . ALA B 1 122 ? -7.113 18.672 12.266 1 95.88 122 ALA B O 1
ATOM 2922 N N . TRP B 1 123 ? -5.758 17.344 13.359 1 97.12 123 TRP B N 1
ATOM 2923 C CA . TRP B 1 123 ? -4.625 18.25 13.219 1 97.12 123 TRP B CA 1
ATOM 2924 C C . TRP B 1 123 ? -4.309 18.5 11.742 1 97.12 123 TRP B C 1
ATOM 2926 O O . TRP B 1 123 ? -4.074 19.641 11.336 1 97.12 123 TRP B O 1
ATOM 2936 N N . ILE B 1 124 ? -4.301 17.453 10.953 1 97.62 124 ILE B N 1
ATOM 2937 C CA . ILE B 1 124 ? -4.035 17.578 9.523 1 97.62 124 ILE B CA 1
ATOM 2938 C C . ILE B 1 124 ? -5.023 18.562 8.906 1 97.62 124 ILE B C 1
ATOM 2940 O O . ILE B 1 124 ? -4.633 19.453 8.148 1 97.62 124 ILE B O 1
ATOM 2944 N N . ARG B 1 125 ? -6.191 18.484 9.25 1 96.88 125 ARG B N 1
ATOM 2945 C CA . ARG B 1 125 ? -7.238 19.344 8.688 1 96.88 125 ARG B CA 1
ATOM 2946 C C . ARG B 1 125 ? -7.09 20.781 9.172 1 96.88 125 ARG B C 1
ATOM 2948 O O . ARG B 1 125 ? -7.141 21.719 8.375 1 96.88 125 ARG B O 1
ATOM 2955 N N . VAL B 1 126 ? -6.871 20.953 10.414 1 97.31 126 VAL B N 1
ATOM 2956 C CA . VAL B 1 126 ? -6.77 22.297 10.969 1 97.31 126 VAL B CA 1
ATOM 2957 C C . VAL B 1 126 ? -5.527 22.984 10.422 1 97.31 126 VAL B C 1
ATOM 2959 O O . VAL B 1 126 ? -5.59 24.141 10 1 97.31 126 VAL B O 1
ATOM 2962 N N . ALA B 1 127 ? -4.418 22.234 10.414 1 98 127 ALA B N 1
ATOM 2963 C CA . ALA B 1 127 ? -3.17 22.797 9.922 1 98 127 ALA B CA 1
ATOM 2964 C C . ALA B 1 127 ? -3.303 23.219 8.461 1 98 127 ALA B C 1
ATOM 2966 O O . ALA B 1 127 ? -2.75 24.25 8.047 1 98 127 ALA B O 1
ATOM 2967 N N . LEU B 1 128 ? -4.051 22.438 7.688 1 98 128 LEU B N 1
ATOM 2968 C CA . LEU B 1 128 ? -4.281 22.781 6.285 1 98 128 LEU B CA 1
ATOM 2969 C C . LEU B 1 128 ? -5.211 23.969 6.156 1 98 128 LEU B C 1
ATOM 2971 O O . LEU B 1 128 ? -4.953 24.875 5.359 1 98 128 LEU B O 1
ATOM 2975 N N . MET B 1 129 ? -6.215 24 6.91 1 97.25 129 MET B N 1
ATOM 2976 C CA . MET B 1 129 ? -7.156 25.109 6.883 1 97.25 129 MET B CA 1
ATOM 2977 C C . MET B 1 129 ? -6.465 26.406 7.266 1 97.25 129 MET B C 1
ATOM 2979 O O . MET B 1 129 ? -6.789 27.469 6.727 1 97.25 129 MET B O 1
ATOM 2983 N N . GLU B 1 130 ? -5.535 26.344 8.172 1 97.12 130 GLU B N 1
ATOM 2984 C CA . GLU B 1 130 ? -4.789 27.516 8.625 1 97.12 130 GLU B CA 1
ATOM 2985 C C . GLU B 1 130 ? -3.658 27.859 7.664 1 97.12 130 GLU B C 1
ATOM 2987 O O . GLU B 1 130 ? -2.977 28.859 7.832 1 97.12 130 GLU B O 1
ATOM 2992 N N . LYS B 1 131 ? -3.488 26.969 6.699 1 97.69 131 LYS B N 1
ATOM 2993 C CA . LYS B 1 131 ? -2.418 27.141 5.723 1 97.69 131 LYS B CA 1
ATOM 2994 C C . LYS B 1 131 ? -1.052 27.172 6.402 1 97.69 131 LYS B C 1
ATOM 2996 O O . LYS B 1 131 ? -0.179 27.953 6.031 1 97.69 131 LYS B O 1
ATOM 3001 N N . ARG B 1 132 ? -0.878 26.312 7.438 1 98.12 132 ARG B N 1
ATOM 3002 C CA . ARG B 1 132 ? 0.344 26.344 8.234 1 98.12 132 ARG B CA 1
ATOM 3003 C C . ARG B 1 132 ? 0.972 24.953 8.32 1 98.12 132 ARG B C 1
ATOM 3005 O O . ARG B 1 132 ? 1.847 24.719 9.156 1 98.12 132 ARG B O 1
ATOM 3012 N N . MET B 1 133 ? 0.532 24.047 7.516 1 98.19 133 MET B N 1
ATOM 3013 C CA . MET B 1 133 ? 1.029 22.672 7.562 1 98.19 133 MET B CA 1
ATOM 3014 C C . MET B 1 133 ? 2.541 22.641 7.367 1 98.19 133 MET B C 1
ATOM 3016 O O . MET B 1 133 ? 3.25 21.938 8.094 1 98.19 133 MET B O 1
ATOM 3020 N N . SER B 1 134 ? 3.029 23.375 6.395 1 97.94 134 SER B N 1
ATOM 3021 C CA . SER B 1 134 ? 4.465 23.375 6.133 1 97.94 134 SER B CA 1
ATOM 3022 C C . SER B 1 134 ? 5.242 23.938 7.32 1 97.94 134 SER B C 1
ATOM 3024 O O . SER B 1 134 ? 6.328 23.453 7.641 1 97.94 134 SER B O 1
ATOM 3026 N N . GLU B 1 135 ? 4.707 24.922 7.996 1 98 135 GLU B N 1
ATOM 3027 C CA . GLU B 1 135 ? 5.34 25.5 9.172 1 98 135 GLU B CA 1
ATOM 3028 C C . GLU B 1 135 ? 5.469 24.484 10.297 1 98 135 GLU B C 1
ATOM 3030 O O . GLU B 1 135 ? 6.52 24.391 10.938 1 98 135 GLU B O 1
ATOM 3035 N N . TYR B 1 136 ? 4.414 23.781 10.508 1 98.19 136 TYR B N 1
ATOM 3036 C CA . TYR B 1 136 ? 4.422 22.75 11.547 1 98.19 136 TYR B CA 1
ATOM 3037 C C . TYR B 1 136 ? 5.504 21.719 11.273 1 98.19 136 TYR B C 1
ATOM 3039 O O . TYR B 1 136 ? 6.328 21.438 12.148 1 98.19 136 TYR B O 1
ATOM 3047 N N . ILE B 1 137 ? 5.543 21.219 10.062 1 98.19 137 ILE B N 1
ATOM 3048 C CA . ILE B 1 137 ? 6.465 20.141 9.727 1 98.19 137 ILE B CA 1
ATOM 3049 C C . ILE B 1 137 ? 7.898 20.672 9.742 1 98.19 137 ILE B C 1
ATOM 3051 O O . ILE B 1 137 ? 8.805 20 10.234 1 98.19 137 ILE B O 1
ATOM 3055 N N . THR B 1 138 ? 8.086 21.844 9.281 1 97.81 138 THR B N 1
ATOM 3056 C CA . THR B 1 138 ? 9.422 22.453 9.289 1 97.81 138 THR B CA 1
ATOM 3057 C C . THR B 1 138 ? 9.938 22.594 10.719 1 97.81 138 THR B C 1
ATOM 3059 O O . THR B 1 138 ? 11.086 22.25 11.008 1 97.81 138 THR B O 1
ATOM 3062 N N . THR B 1 139 ? 9.109 23.109 11.555 1 97.88 139 THR B N 1
ATOM 3063 C CA . THR B 1 139 ? 9.492 23.297 12.953 1 97.88 139 THR B CA 1
ATOM 3064 C C . THR B 1 139 ? 9.797 21.953 13.609 1 97.88 139 THR B C 1
ATOM 3066 O O . THR B 1 139 ? 10.789 21.812 14.328 1 97.88 139 THR B O 1
ATOM 3069 N N . ALA B 1 140 ? 8.945 20.984 13.398 1 97.62 140 ALA B N 1
ATOM 3070 C CA . ALA B 1 140 ? 9.141 19.656 13.977 1 97.62 140 ALA B CA 1
ATOM 3071 C C . ALA B 1 140 ? 10.477 19.062 13.539 1 97.62 140 ALA B C 1
ATOM 3073 O O . ALA B 1 140 ? 11.188 18.469 14.352 1 97.62 140 ALA B O 1
ATOM 3074 N N . LEU B 1 141 ? 10.844 19.25 12.273 1 97.06 141 LEU B N 1
ATOM 3075 C CA . LEU B 1 141 ? 12.039 18.625 11.703 1 97.06 141 LEU B CA 1
ATOM 3076 C C . LEU B 1 141 ? 13.297 19.312 12.219 1 97.06 141 LEU B C 1
ATOM 3078 O O . LEU B 1 141 ? 14.391 18.75 12.164 1 97.06 141 LEU B O 1
ATOM 3082 N N . ARG B 1 142 ? 13.156 20.516 12.664 1 96.12 142 ARG B N 1
ATOM 3083 C CA . ARG B 1 142 ? 14.297 21.234 13.227 1 96.12 142 ARG B CA 1
ATOM 3084 C C . ARG B 1 142 ? 14.734 20.609 14.555 1 96.12 142 ARG B C 1
ATOM 3086 O O . ARG B 1 142 ? 15.906 20.688 14.922 1 96.12 142 ARG B O 1
ATOM 3093 N N . ASP B 1 143 ? 13.805 20.094 15.25 1 94.75 143 ASP B N 1
ATOM 3094 C CA . ASP B 1 143 ? 14.117 19.375 16.484 1 94.75 143 ASP B CA 1
ATOM 3095 C C . ASP B 1 143 ? 14.461 17.906 16.203 1 94.75 143 ASP B C 1
ATOM 3097 O O . ASP B 1 143 ? 13.672 17.016 16.5 1 94.75 143 ASP B O 1
ATOM 3101 N N . THR B 1 144 ? 15.633 17.641 15.852 1 94.81 144 THR B N 1
ATOM 3102 C CA . THR B 1 144 ? 16.062 16.312 15.398 1 94.81 144 THR B CA 1
ATOM 3103 C C . THR B 1 144 ? 16.078 15.328 16.562 1 94.81 144 THR B C 1
ATOM 3105 O O . THR B 1 144 ? 15.812 14.133 16.375 1 94.81 144 THR B O 1
ATOM 3108 N N . ARG B 1 145 ? 16.406 15.867 17.672 1 94.88 145 ARG B N 1
ATOM 3109 C CA . ARG B 1 145 ? 16.453 15.008 18.844 1 94.88 145 ARG B CA 1
ATOM 3110 C C . ARG B 1 145 ? 15.086 14.383 19.109 1 94.88 145 ARG B C 1
ATOM 3112 O O . ARG B 1 145 ? 14.977 13.172 19.312 1 94.88 145 ARG B O 1
ATOM 3119 N N . THR B 1 146 ? 14.141 15.25 19.109 1 95.25 146 THR B N 1
ATOM 3120 C CA . THR B 1 146 ? 12.781 14.758 19.328 1 95.25 146 THR B CA 1
ATOM 3121 C C . THR B 1 146 ? 12.367 13.805 18.203 1 95.25 146 THR B C 1
ATOM 3123 O O . THR B 1 146 ? 11.773 12.75 18.469 1 95.25 146 THR B O 1
ATOM 3126 N N . THR B 1 147 ? 12.633 14.117 16.938 1 96.81 147 THR B N 1
ATOM 3127 C CA . THR B 1 147 ? 12.258 13.281 15.805 1 96.81 147 THR B CA 1
ATOM 3128 C C . THR B 1 147 ? 12.898 11.906 15.922 1 96.81 147 THR B C 1
ATOM 3130 O O . THR B 1 147 ? 12.258 10.891 15.648 1 96.81 147 THR B O 1
ATOM 3133 N N . ARG B 1 148 ? 14.07 11.828 16.391 1 96.44 148 ARG B N 1
ATOM 3134 C CA . ARG B 1 148 ? 14.805 10.57 16.516 1 96.44 148 ARG B CA 1
ATOM 3135 C C . ARG B 1 148 ? 14.211 9.695 17.625 1 96.44 148 ARG B C 1
ATOM 3137 O O . ARG B 1 148 ? 14.344 8.477 17.594 1 96.44 148 ARG B O 1
ATOM 3144 N N . ARG B 1 149 ? 13.594 10.32 18.531 1 94.12 149 ARG B N 1
ATOM 3145 C CA . ARG B 1 149 ? 12.953 9.578 19.625 1 94.12 149 ARG B CA 1
ATOM 3146 C C . ARG B 1 149 ? 11.719 8.836 19.109 1 94.12 149 ARG B C 1
ATOM 3148 O O . ARG B 1 149 ? 11.375 7.777 19.641 1 94.12 149 ARG B O 1
ATOM 3155 N N . PHE B 1 150 ? 11.109 9.328 18.094 1 95.19 150 PHE B N 1
ATOM 3156 C CA . PHE B 1 150 ? 9.805 8.812 17.703 1 95.19 150 PHE B CA 1
ATOM 3157 C C . PHE B 1 150 ? 9.906 7.984 16.438 1 95.19 150 PHE B C 1
ATOM 3159 O O . PHE B 1 150 ? 8.992 7.227 16.109 1 95.19 150 PHE B O 1
ATOM 3166 N N . TYR B 1 151 ? 11 8.062 15.711 1 95.94 151 TYR B N 1
ATOM 3167 C CA . TYR B 1 151 ? 11.086 7.406 14.406 1 95.94 151 TYR B CA 1
ATOM 3168 C C . TYR B 1 151 ? 12.359 6.574 14.297 1 95.94 151 TYR B C 1
ATOM 3170 O O . TYR B 1 151 ? 13.391 6.938 14.859 1 95.94 151 TYR B O 1
ATOM 3178 N N . ASP B 1 152 ? 12.234 5.5 13.508 1 95.38 152 ASP B N 1
ATOM 3179 C CA . ASP B 1 152 ? 13.414 4.723 13.133 1 95.38 152 ASP B CA 1
ATOM 3180 C C . ASP B 1 152 ? 14.289 5.492 12.148 1 95.38 152 ASP B C 1
ATOM 3182 O O . ASP B 1 152 ? 13.812 6.398 11.461 1 95.38 152 ASP B O 1
ATOM 3186 N N . SER B 1 153 ? 15.461 5.086 12.008 1 94.62 153 SER B N 1
ATOM 3187 C CA . SER B 1 153 ? 16.438 5.789 11.188 1 94.62 153 SER B CA 1
ATOM 3188 C C . SER B 1 153 ? 16.031 5.785 9.719 1 94.62 153 SER B C 1
ATOM 3190 O O . SER B 1 153 ? 16.391 6.691 8.969 1 94.62 153 SER B O 1
ATOM 3192 N N . GLY B 1 154 ? 15.273 4.809 9.281 1 95.44 154 GLY B N 1
ATOM 3193 C CA . GLY B 1 154 ? 14.867 4.719 7.891 1 95.44 154 GLY B CA 1
ATOM 3194 C C . GLY B 1 154 ? 13.578 5.461 7.598 1 95.44 154 GLY B C 1
ATOM 3195 O O . GLY B 1 154 ? 13.086 5.438 6.469 1 95.44 154 GLY B O 1
ATOM 3196 N N . ALA B 1 155 ? 13.117 6.195 8.531 1 97.5 155 ALA B N 1
ATOM 3197 C CA . ALA B 1 155 ? 11.836 6.883 8.391 1 97.5 155 ALA B CA 1
ATOM 3198 C C . ALA B 1 155 ? 11.961 8.07 7.441 1 97.5 155 ALA B C 1
ATOM 3200 O O . ALA B 1 155 ? 12.992 8.742 7.406 1 97.5 155 ALA B O 1
ATOM 3201 N N . ILE B 1 156 ? 10.898 8.312 6.77 1 98.38 156 ILE B N 1
ATOM 3202 C CA . ILE B 1 156 ? 10.812 9.469 5.883 1 98.38 156 ILE B CA 1
ATOM 3203 C C . ILE B 1 156 ? 11.172 10.742 6.652 1 98.38 156 ILE B C 1
ATOM 3205 O O . ILE B 1 156 ? 11.906 11.594 6.148 1 98.38 156 ILE B O 1
ATOM 3209 N N . MET B 1 157 ? 10.742 10.844 7.945 1 97.75 157 MET B N 1
ATOM 3210 C CA . MET B 1 157 ? 10.898 12.047 8.766 1 97.75 157 MET B CA 1
ATOM 3211 C C . MET B 1 157 ? 12.359 12.258 9.156 1 97.75 157 MET B C 1
ATOM 3213 O O . MET B 1 157 ? 12.727 13.32 9.648 1 97.75 157 MET B O 1
ATOM 3217 N N . LEU B 1 158 ? 13.172 11.258 8.891 1 97.56 158 LEU B N 1
ATOM 3218 C CA . LEU B 1 158 ? 14.57 11.359 9.289 1 97.56 158 LEU B CA 1
ATOM 3219 C C . LEU B 1 158 ? 15.492 11.297 8.07 1 97.56 158 LEU B C 1
ATOM 3221 O O . LEU B 1 158 ? 16.703 11.148 8.211 1 97.56 158 LEU B O 1
ATOM 3225 N N . ARG B 1 159 ? 14.914 11.352 6.879 1 97.06 159 ARG B N 1
ATOM 3226 C CA . ARG B 1 159 ? 15.68 11.266 5.645 1 97.06 159 ARG B CA 1
ATOM 3227 C C . ARG B 1 159 ? 15.492 12.508 4.785 1 97.06 159 ARG B C 1
ATOM 3229 O O . ARG B 1 159 ? 14.758 13.422 5.164 1 97.06 159 ARG B O 1
ATOM 3236 N N . ASP B 1 160 ? 16.109 12.562 3.662 1 95.75 160 ASP B N 1
ATOM 3237 C CA . ASP B 1 160 ? 16.078 13.711 2.768 1 95.75 160 ASP B CA 1
ATOM 3238 C C . ASP B 1 160 ? 14.664 13.969 2.256 1 95.75 160 ASP B C 1
ATOM 3240 O O . ASP B 1 160 ? 14.312 15.109 1.932 1 95.75 160 ASP B O 1
ATOM 3244 N N . GLU B 1 161 ? 13.906 12.945 2.275 1 97.38 161 GLU B N 1
ATOM 3245 C CA . GLU B 1 161 ? 12.531 13.055 1.795 1 97.38 161 GLU B CA 1
ATOM 3246 C C . GLU B 1 161 ? 11.719 14.023 2.65 1 97.38 161 GLU B C 1
ATOM 3248 O O . GLU B 1 161 ? 10.727 14.586 2.184 1 97.38 161 GLU B O 1
ATOM 3253 N N . ALA B 1 162 ? 12.148 14.227 3.861 1 97.31 162 ALA B N 1
ATOM 3254 C CA . ALA B 1 162 ? 11.43 15.141 4.746 1 97.31 162 ALA B CA 1
ATOM 3255 C C . ALA B 1 162 ? 11.461 16.562 4.199 1 97.31 162 ALA B C 1
ATOM 3257 O O . ALA B 1 162 ? 10.469 17.297 4.289 1 97.31 162 ALA B O 1
ATOM 3258 N N . THR B 1 163 ? 12.555 16.922 3.65 1 95.69 163 THR B N 1
ATOM 3259 C CA . THR B 1 163 ? 12.688 18.234 3.051 1 95.69 163 THR B CA 1
ATOM 3260 C C . THR B 1 163 ? 11.797 18.359 1.815 1 95.69 163 THR B C 1
ATOM 3262 O O . THR B 1 163 ? 11.18 19.406 1.591 1 95.69 163 THR B O 1
ATOM 3265 N N . ILE B 1 164 ? 11.734 17.375 1.034 1 97.12 164 ILE B N 1
ATOM 3266 C CA . ILE B 1 164 ? 10.875 17.328 -0.144 1 97.12 164 ILE B CA 1
ATOM 3267 C C . ILE B 1 164 ? 9.414 17.469 0.278 1 97.12 164 ILE B C 1
ATOM 3269 O O . ILE B 1 164 ? 8.664 18.234 -0.332 1 97.12 164 ILE B O 1
ATOM 3273 N N . LEU B 1 165 ? 9.094 16.781 1.308 1 98.06 165 LEU B N 1
ATOM 3274 C CA . LEU B 1 165 ? 7.742 16.844 1.849 1 98.06 165 LEU B CA 1
ATOM 3275 C C . LEU B 1 165 ? 7.367 18.281 2.217 1 98.06 165 LEU B C 1
ATOM 3277 O O . LEU B 1 165 ? 6.27 18.734 1.894 1 98.06 165 LEU B O 1
ATOM 3281 N N . THR B 1 166 ? 8.234 18.984 2.879 1 97.44 166 THR B N 1
ATOM 3282 C CA . THR B 1 166 ? 7.973 20.359 3.281 1 97.44 166 THR B CA 1
ATOM 3283 C C . THR B 1 166 ? 7.676 21.234 2.064 1 97.44 166 THR B C 1
ATOM 3285 O O . THR B 1 166 ? 6.754 22.047 2.088 1 97.44 166 THR B O 1
ATOM 3288 N N . GLY B 1 167 ? 8.5 21.016 1.017 1 96.88 167 GLY B N 1
ATOM 3289 C CA . GLY B 1 167 ? 8.258 21.75 -0.214 1 96.88 167 GLY B CA 1
ATOM 3290 C C . GLY B 1 167 ? 6.883 21.5 -0.798 1 96.88 167 GLY B C 1
ATOM 3291 O O . GLY B 1 167 ? 6.219 22.438 -1.26 1 96.88 167 GLY B O 1
ATOM 3292 N N . MET B 1 168 ? 6.449 20.328 -0.764 1 97.62 168 MET B N 1
ATOM 3293 C CA . MET B 1 168 ? 5.133 19.969 -1.275 1 97.62 168 MET B CA 1
ATOM 3294 C C . MET B 1 168 ? 4.027 20.609 -0.437 1 97.62 168 MET B C 1
ATOM 3296 O O . MET B 1 168 ? 3.039 21.109 -0.979 1 97.62 168 MET B O 1
ATOM 3300 N N . LEU B 1 169 ? 4.242 20.625 0.807 1 98 169 LEU B N 1
ATOM 3301 C CA . LEU B 1 169 ? 3.225 21.125 1.727 1 98 169 LEU B CA 1
ATOM 3302 C C . LEU B 1 169 ? 3.098 22.641 1.628 1 98 169 LEU B C 1
ATOM 3304 O O . LEU B 1 169 ? 2.031 23.203 1.901 1 98 169 LEU B O 1
ATOM 3308 N N . ILE B 1 170 ? 4.156 23.328 1.237 1 97.88 170 ILE B N 1
ATOM 3309 C CA . ILE B 1 170 ? 4.098 24.766 0.991 1 97.88 170 ILE B CA 1
ATOM 3310 C C . ILE B 1 170 ? 3.082 25.062 -0.112 1 97.88 170 ILE B C 1
ATOM 3312 O O . ILE B 1 170 ? 2.301 26.016 -0.01 1 97.88 170 ILE B O 1
ATOM 3316 N N . GLY B 1 171 ? 3.062 24.219 -1.121 1 96.5 171 GLY B N 1
ATOM 3317 C CA . GLY B 1 171 ? 2.125 24.391 -2.219 1 96.5 171 GLY B CA 1
ATOM 3318 C C . GLY B 1 171 ? 0.674 24.344 -1.778 1 96.5 171 GLY B C 1
ATOM 3319 O O . GLY B 1 171 ? -0.182 25 -2.365 1 96.5 171 GLY B O 1
ATOM 3320 N N . LEU B 1 172 ? 0.369 23.688 -0.786 1 97.75 172 LEU B N 1
ATOM 3321 C CA . LEU B 1 172 ? -1 23.484 -0.319 1 97.75 172 LEU B CA 1
ATOM 3322 C C . LEU B 1 172 ? -1.51 24.75 0.388 1 97.75 172 LEU B C 1
ATOM 3324 O O . LEU B 1 172 ? -2.715 24.891 0.608 1 97.75 172 LEU B O 1
ATOM 3328 N N . SER B 1 173 ? -0.638 25.656 0.728 1 96.81 173 SER B N 1
ATOM 3329 C CA . SER B 1 173 ? -1.039 26.891 1.403 1 96.81 173 SER B CA 1
ATOM 3330 C C . SER B 1 173 ? -1.843 27.781 0.476 1 96.81 173 SER B C 1
ATOM 3332 O O . SER B 1 173 ? -2.492 28.734 0.93 1 96.81 173 SER B O 1
ATOM 3334 N N . ALA B 1 174 ? -1.85 27.484 -0.761 1 96.62 174 ALA B N 1
ATOM 3335 C CA . ALA B 1 174 ? -2.627 28.234 -1.735 1 96.62 174 ALA B CA 1
ATOM 3336 C C . ALA B 1 174 ? -4.098 27.844 -1.696 1 96.62 174 ALA B C 1
ATOM 3338 O O . ALA B 1 174 ? -4.953 28.547 -2.234 1 96.62 174 ALA B O 1
ATOM 3339 N N . ILE B 1 175 ? -4.422 26.734 -1.106 1 97.94 175 ILE B N 1
ATOM 3340 C CA . ILE B 1 175 ? -5.77 26.188 -1.15 1 97.94 175 ILE B CA 1
ATOM 3341 C C . ILE B 1 175 ? -6.551 26.625 0.086 1 97.94 175 ILE B C 1
ATOM 3343 O O . ILE B 1 175 ? -6.035 26.562 1.206 1 97.94 175 ILE B O 1
ATOM 3347 N N . ASP B 1 176 ? -7.766 27.078 -0.122 1 97.25 176 ASP B N 1
ATOM 3348 C CA . ASP B 1 176 ? -8.703 27.344 0.965 1 97.25 176 ASP B CA 1
ATOM 3349 C C . ASP B 1 176 ? -9.562 26.109 1.266 1 97.25 176 ASP B C 1
ATOM 3351 O O . ASP B 1 176 ? -10.641 25.953 0.696 1 97.25 176 ASP B O 1
ATOM 3355 N N . PHE B 1 177 ? -9.086 25.328 2.207 1 96.19 177 PHE B N 1
ATOM 3356 C CA . PHE B 1 177 ? -9.844 24.141 2.602 1 96.19 177 PHE B CA 1
ATOM 3357 C C . PHE B 1 177 ? -10.977 24.516 3.547 1 96.19 177 PHE B C 1
ATOM 3359 O O . PHE B 1 177 ? -10.867 25.484 4.312 1 96.19 177 PHE B O 1
ATOM 3366 N N . SER B 1 178 ? -12.008 23.766 3.477 1 93.5 178 SER B N 1
ATOM 3367 C CA . SER B 1 178 ? -13.117 23.891 4.41 1 93.5 178 SER B CA 1
ATOM 3368 C C . SER B 1 178 ? -13.539 22.531 4.957 1 93.5 178 SER B C 1
ATOM 3370 O O . SER B 1 178 ? -14.203 21.75 4.27 1 93.5 178 SER B O 1
ATOM 3372 N N . PHE B 1 179 ? -13.117 22.312 6.23 1 92.56 179 PHE B N 1
ATOM 3373 C CA . PHE B 1 179 ? -13.391 21 6.816 1 92.56 179 PHE B CA 1
ATOM 3374 C C . PHE B 1 179 ? -14.312 21.141 8.023 1 92.56 179 PHE B C 1
ATOM 3376 O O . PHE B 1 179 ? -14.328 22.172 8.695 1 92.56 179 PHE B O 1
ATOM 3383 N N . CYS B 1 180 ? -15.023 20.094 8.156 1 85.31 180 CYS B N 1
ATOM 3384 C CA . CYS B 1 180 ? -15.789 19.922 9.391 1 85.31 180 CYS B CA 1
ATOM 3385 C C . CYS B 1 180 ? -15.18 18.844 10.266 1 85.31 180 CYS B C 1
ATOM 3387 O O . CYS B 1 180 ? -15 17.703 9.828 1 85.31 180 CYS B O 1
ATOM 3389 N N . LEU B 1 181 ? -14.82 19.234 11.508 1 86.38 181 LEU B N 1
ATOM 3390 C CA . LEU B 1 181 ? -14.164 18.297 12.398 1 86.38 181 LEU B CA 1
ATOM 3391 C C . LEU B 1 181 ? -15.188 17.531 13.234 1 86.38 181 LEU B C 1
ATOM 3393 O O . LEU B 1 181 ? -15.617 18 14.281 1 86.38 181 LEU B O 1
ATOM 3397 N N . LYS B 1 182 ? -15.719 16.594 12.641 1 78.88 182 LYS B N 1
ATOM 3398 C CA . LYS B 1 182 ? -16.641 15.727 13.367 1 78.88 182 LYS B CA 1
ATOM 3399 C C . LYS B 1 182 ? -15.93 14.477 13.875 1 78.88 182 LYS B C 1
ATOM 3401 O O . LYS B 1 182 ? -15.273 13.773 13.102 1 78.88 182 LYS B O 1
ATOM 3406 N N . GLY B 1 183 ? -16.125 14.203 15.055 1 71.31 183 GLY B N 1
ATOM 3407 C CA . GLY B 1 183 ? -15.422 13.109 15.711 1 71.31 183 GLY B CA 1
ATOM 3408 C C . GLY B 1 183 ? -15.672 11.766 15.062 1 71.31 183 GLY B C 1
ATOM 3409 O O . GLY B 1 183 ? -14.742 10.984 14.867 1 71.31 183 GLY B O 1
ATOM 3410 N N . GLU B 1 184 ? -16.828 11.586 14.664 1 69.38 184 GLU B N 1
ATOM 3411 C CA . GLU B 1 184 ? -17.219 10.281 14.133 1 69.38 184 GLU B CA 1
ATOM 3412 C C . GLU B 1 184 ? -16.484 9.961 12.844 1 69.38 184 GLU B C 1
ATOM 3414 O O . GLU B 1 184 ? -16.109 8.812 12.602 1 69.38 184 GLU B O 1
ATOM 3419 N N . VAL B 1 185 ? -16.141 10.859 12.148 1 74.06 185 VAL B N 1
ATOM 3420 C CA . VAL B 1 185 ? -15.492 10.688 10.844 1 74.06 185 VAL B CA 1
ATOM 3421 C C . VAL B 1 185 ? -13.992 10.492 11.031 1 74.06 185 VAL B C 1
ATOM 3423 O O . VAL B 1 185 ? -13.367 9.688 10.336 1 74.06 185 VAL B O 1
ATOM 3426 N N . LEU B 1 186 ? -13.508 11.023 12.055 1 83.44 186 LEU B N 1
ATOM 3427 C CA . LEU B 1 186 ? -12.062 11.047 12.258 1 83.44 186 LEU B CA 1
ATOM 3428 C C . LEU B 1 186 ? -11.602 9.82 13.031 1 83.44 186 LEU B C 1
ATOM 3430 O O . LEU B 1 186 ? -10.414 9.492 13.023 1 83.44 186 LEU B O 1
ATOM 3434 N N . ASP B 1 187 ? -12.523 9.125 13.594 1 78.5 187 ASP B N 1
ATOM 3435 C CA . ASP B 1 187 ? -12.164 8.062 14.531 1 78.5 187 ASP B CA 1
ATOM 3436 C C . ASP B 1 187 ? -12.125 6.703 13.828 1 78.5 187 ASP B C 1
ATOM 3438 O O . ASP B 1 187 ? -12.117 5.66 14.492 1 78.5 187 ASP B O 1
ATOM 3442 N N . GLY B 1 188 ? -12.109 6.723 12.68 1 80.38 188 GLY B N 1
ATOM 3443 C CA . GLY B 1 188 ? -11.992 5.438 12.008 1 80.38 188 GLY B CA 1
ATOM 3444 C C . GLY B 1 188 ? -10.828 4.609 12.516 1 80.38 188 GLY B C 1
ATOM 3445 O O . GLY B 1 188 ? -9.719 5.121 12.688 1 80.38 188 GLY B O 1
ATOM 3446 N N . LYS B 1 189 ? -11.039 3.371 12.727 1 79.25 189 LYS B N 1
ATOM 3447 C CA . LYS B 1 189 ? -10.078 2.502 13.398 1 79.25 189 LYS B CA 1
ATOM 3448 C C . LYS B 1 189 ? -9.031 1.98 12.422 1 79.25 189 LYS B C 1
ATOM 3450 O O . LYS B 1 189 ? -7.918 1.628 12.82 1 79.25 189 LYS B O 1
ATOM 3455 N N . THR B 1 190 ? -9.398 1.994 11.172 1 84.75 190 THR B N 1
ATOM 3456 C CA . THR B 1 190 ? -8.492 1.43 10.18 1 84.75 190 THR B CA 1
ATOM 3457 C C . THR B 1 190 ? -7.879 2.531 9.32 1 84.75 190 THR B C 1
ATOM 3459 O O . THR B 1 190 ? -8.547 3.51 8.984 1 84.75 190 THR B O 1
ATOM 3462 N N . PRO B 1 191 ? -6.633 2.336 9.07 1 88.19 191 PRO B N 1
ATOM 3463 C CA . PRO B 1 191 ? -6.023 3.291 8.141 1 88.19 191 PRO B CA 1
ATOM 3464 C C . PRO B 1 191 ? -6.723 3.318 6.785 1 88.19 191 PRO B C 1
ATOM 3466 O O . PRO B 1 191 ? -7.207 2.287 6.316 1 88.19 191 PRO B O 1
ATOM 3469 N N . VAL B 1 192 ? -6.77 4.461 6.285 1 93.31 192 VAL B N 1
ATOM 3470 C CA . VAL B 1 192 ? -7.352 4.629 4.957 1 93.31 192 VAL B CA 1
ATOM 3471 C C . VAL B 1 192 ? -6.344 4.191 3.895 1 93.31 192 VAL B C 1
ATOM 3473 O O . VAL B 1 192 ? -5.18 4.594 3.93 1 93.31 192 VAL B O 1
ATOM 3476 N N . VAL B 1 193 ? -6.812 3.381 2.932 1 97.12 193 VAL B N 1
ATOM 3477 C CA . VAL B 1 193 ? -5.941 2.867 1.88 1 97.12 193 VAL B CA 1
ATOM 3478 C C . VAL B 1 193 ? -5.691 3.953 0.836 1 97.12 193 VAL B C 1
ATOM 3480 O O . VAL B 1 193 ? -6.617 4.66 0.435 1 97.12 193 VAL B O 1
ATOM 3483 N N . ILE B 1 194 ? -4.441 4.094 0.45 1 98.5 194 ILE B N 1
ATOM 3484 C CA . ILE B 1 194 ? -4.059 5.039 -0.593 1 98.5 194 ILE B CA 1
ATOM 3485 C C . ILE B 1 194 ? -4.504 4.512 -1.955 1 98.5 194 ILE B C 1
ATOM 3487 O O . ILE B 1 194 ? -4.285 3.342 -2.279 1 98.5 194 ILE B O 1
ATOM 3491 N N . ASP B 1 195 ? -5.199 5.328 -2.629 1 98.56 195 ASP B N 1
ATOM 3492 C CA . ASP B 1 195 ? -5.555 5.023 -4.012 1 98.56 195 ASP B CA 1
ATOM 3493 C C . ASP B 1 195 ? -4.449 5.457 -4.969 1 98.56 195 ASP B C 1
ATOM 3495 O O . ASP B 1 195 ? -4.258 6.652 -5.207 1 98.56 195 ASP B O 1
ATOM 3499 N N . TYR B 1 196 ? -3.785 4.531 -5.594 1 98.5 196 TYR B N 1
ATOM 3500 C CA . TYR B 1 196 ? -2.707 4.809 -6.535 1 98.5 196 TYR B CA 1
ATOM 3501 C C . TYR B 1 196 ? -3.24 4.941 -7.957 1 98.5 196 TYR B C 1
ATOM 3503 O O . TYR B 1 196 ? -2.549 5.449 -8.844 1 98.5 196 TYR B O 1
ATOM 3511 N N . THR B 1 197 ? -4.41 4.551 -8.203 1 98 197 THR B N 1
ATOM 3512 C CA . THR B 1 197 ? -4.922 4.273 -9.539 1 98 197 THR B CA 1
ATOM 3513 C C . THR B 1 197 ? -5.02 5.555 -10.359 1 98 197 THR B C 1
ATOM 3515 O O . THR B 1 197 ? -4.801 5.535 -11.578 1 98 197 THR B O 1
ATOM 3518 N N . PRO B 1 198 ? -5.332 6.699 -9.711 1 97 198 PRO B N 1
ATOM 3519 C CA . PRO B 1 198 ? -5.363 7.898 -10.547 1 97 198 PRO B CA 1
ATOM 3520 C C . PRO B 1 198 ? -4.012 8.211 -11.188 1 97 198 PRO B C 1
ATOM 3522 O O . PRO B 1 198 ? -3.947 8.945 -12.172 1 97 198 PRO B O 1
ATOM 3525 N N . TYR B 1 199 ? -3.018 7.574 -10.656 1 98 199 TYR B N 1
ATOM 3526 C CA . TYR B 1 199 ? -1.68 7.953 -11.102 1 98 199 TYR B CA 1
ATOM 3527 C C . TYR B 1 199 ? -0.987 6.793 -11.797 1 98 199 TYR B C 1
ATOM 3529 O O . TYR B 1 199 ? 0.198 6.875 -12.133 1 98 199 TYR B O 1
ATOM 3537 N N . LEU B 1 200 ? -1.582 5.715 -11.938 1 97.5 200 LEU B N 1
ATOM 3538 C CA . LEU B 1 200 ? -0.981 4.531 -12.539 1 97.5 200 LEU B CA 1
ATOM 3539 C C . LEU B 1 200 ? -1.138 4.555 -14.062 1 97.5 200 LEU B C 1
ATOM 3541 O O . LEU B 1 200 ? -2.258 4.613 -14.57 1 97.5 200 LEU B O 1
ATOM 3545 N N . LYS B 1 201 ? -0.043 4.562 -14.688 1 95.44 201 LYS B N 1
ATOM 3546 C CA . LYS B 1 201 ? 0.013 4.523 -16.141 1 95.44 201 LYS B CA 1
ATOM 3547 C C . LYS B 1 201 ? 1.156 3.635 -16.625 1 95.44 201 LYS B C 1
ATOM 3549 O O . LYS B 1 201 ? 2.248 3.656 -16.062 1 95.44 201 LYS B O 1
ATOM 3554 N N . PHE B 1 202 ? 0.83 2.838 -17.641 1 94.25 202 PHE B N 1
ATOM 3555 C CA . PHE B 1 202 ? 1.887 2.025 -18.234 1 94.25 202 PHE B CA 1
ATOM 3556 C C . PHE B 1 202 ? 2.521 2.742 -19.422 1 94.25 202 PHE B C 1
ATOM 3558 O O . PHE B 1 202 ? 1.817 3.232 -20.297 1 94.25 202 PHE B O 1
ATOM 3565 N N . THR B 1 203 ? 3.791 2.857 -19.312 1 88.06 203 THR B N 1
ATOM 3566 C CA . THR B 1 203 ? 4.543 3.416 -20.422 1 88.06 203 THR B CA 1
ATOM 3567 C C . THR B 1 203 ? 5.52 2.385 -20.984 1 88.06 203 THR B C 1
ATOM 3569 O O . THR B 1 203 ? 6.359 1.854 -20.25 1 88.06 203 THR B O 1
ATOM 3572 N N . GLN B 1 204 ? 5.273 2.076 -22.328 1 82.94 204 GLN B N 1
ATOM 3573 C CA . GLN B 1 204 ? 6.129 1.08 -22.969 1 82.94 204 GLN B CA 1
ATOM 3574 C C . GLN B 1 204 ? 7.559 1.595 -23.109 1 82.94 204 GLN B C 1
ATOM 3576 O O . GLN B 1 204 ? 7.777 2.789 -23.328 1 82.94 204 GLN B O 1
ATOM 3581 N N . SER B 1 205 ? 8.5 0.702 -22.922 1 68.75 205 SER B N 1
ATOM 3582 C CA . SER B 1 205 ? 9.906 1.072 -23.016 1 68.75 205 SER B CA 1
ATOM 3583 C C . SER B 1 205 ? 10.211 1.818 -24.297 1 68.75 205 SER B C 1
ATOM 3585 O O . SER B 1 205 ? 11 2.764 -24.312 1 68.75 205 SER B O 1
ATOM 3587 N N . TYR B 1 206 ? 9.695 1.389 -25.406 1 56.34 206 TYR B N 1
ATOM 3588 C CA . TYR B 1 206 ? 10.023 2.072 -26.656 1 56.34 206 TYR B CA 1
ATOM 3589 C C . TYR B 1 206 ? 9.5 3.502 -26.641 1 56.34 206 TYR B C 1
ATOM 3591 O O . TYR B 1 206 ? 10.031 4.367 -27.344 1 56.34 206 TYR B O 1
ATOM 3599 N N . ASP B 1 207 ? 8.594 3.676 -25.938 1 55.12 207 ASP B N 1
ATOM 3600 C CA . ASP B 1 207 ? 8.07 5.035 -25.844 1 55.12 207 ASP B CA 1
ATOM 3601 C C . ASP B 1 207 ? 8.984 5.918 -25 1 55.12 207 ASP B C 1
ATOM 3603 O O . ASP B 1 207 ? 9.039 7.133 -25.188 1 55.12 207 ASP B O 1
ATOM 3607 N N . TYR B 1 208 ? 9.562 5.379 -24.047 1 48.28 208 TYR B N 1
ATOM 3608 C CA . TYR B 1 208 ? 10.57 6.109 -23.281 1 48.28 208 TYR B CA 1
ATOM 3609 C C . TYR B 1 208 ? 11.633 6.691 -24.203 1 48.28 208 TYR B C 1
ATOM 3611 O O . TYR B 1 208 ? 12.141 7.789 -23.953 1 48.28 208 TYR B O 1
ATOM 3619 N N . LEU B 1 209 ? 12.062 5.934 -25.188 1 46.62 209 LEU B N 1
ATOM 3620 C CA . LEU B 1 209 ? 13.055 6.438 -26.125 1 46.62 209 LEU B CA 1
ATOM 3621 C C . LEU B 1 209 ? 12.508 7.641 -26.891 1 46.62 209 LEU B C 1
ATOM 3623 O O . LEU B 1 209 ? 13.242 8.602 -27.141 1 46.62 209 LEU B O 1
ATOM 3627 N N . THR B 1 210 ? 11.383 7.555 -27.188 1 46.22 210 THR B N 1
ATOM 3628 C CA . THR B 1 210 ? 10.859 8.656 -28 1 46.22 210 THR B CA 1
ATOM 3629 C C . THR B 1 210 ? 10.57 9.875 -27.125 1 46.22 210 THR B C 1
ATOM 3631 O O . THR B 1 210 ? 10.781 11.008 -27.547 1 46.22 210 THR B O 1
ATOM 3634 N N . ASP B 1 211 ? 10.203 9.719 -26.031 1 46.59 211 ASP B N 1
ATOM 3635 C CA . ASP B 1 211 ? 9.914 10.859 -25.172 1 46.59 211 ASP B CA 1
ATOM 3636 C C . ASP B 1 211 ? 11.203 11.508 -24.672 1 46.59 211 ASP B C 1
ATOM 3638 O O . ASP B 1 211 ? 11.297 12.734 -24.594 1 46.59 211 ASP B O 1
ATOM 3642 N N . GLU B 1 212 ? 12.211 10.828 -24.422 1 46.66 212 GLU B N 1
ATOM 3643 C CA . GLU B 1 212 ? 13.539 11.359 -24.109 1 46.66 212 GLU B CA 1
ATOM 3644 C C . GLU B 1 212 ? 14.133 12.07 -25.328 1 46.66 212 GLU B C 1
ATOM 3646 O O . GLU B 1 212 ? 14.758 13.125 -25.188 1 46.66 212 GLU B O 1
ATOM 3651 N N . GLU B 1 213 ? 13.969 11.586 -26.422 1 47.19 213 GLU B N 1
ATOM 3652 C CA . GLU B 1 213 ? 14.43 12.234 -27.641 1 47.19 213 GLU B CA 1
ATOM 3653 C C . GLU B 1 213 ? 13.648 13.516 -27.922 1 47.19 213 GLU B C 1
ATOM 3655 O O . GLU B 1 213 ? 14.219 14.508 -28.375 1 47.19 213 GLU B O 1
ATOM 3660 N N . GLU B 1 214 ? 12.508 13.453 -27.688 1 46.16 214 GLU B N 1
ATOM 3661 C CA . GLU B 1 214 ? 11.711 14.656 -27.891 1 46.16 214 GLU B CA 1
ATOM 3662 C C . GLU B 1 214 ? 12.008 15.703 -26.828 1 46.16 214 GLU B C 1
ATOM 3664 O O . GLU B 1 214 ? 12.023 16.906 -27.109 1 46.16 214 GLU B O 1
ATOM 3669 N N . ARG B 1 215 ? 12.297 15.281 -25.703 1 46.28 215 ARG B N 1
ATOM 3670 C CA . ARG B 1 215 ? 12.742 16.219 -24.672 1 46.28 215 ARG B CA 1
ATOM 3671 C C . ARG B 1 215 ? 14.133 16.75 -24.969 1 46.28 215 ARG B C 1
ATOM 3673 O O . ARG B 1 215 ? 14.398 17.938 -24.781 1 46.28 215 ARG B O 1
ATOM 3680 N N . HIS B 1 216 ? 1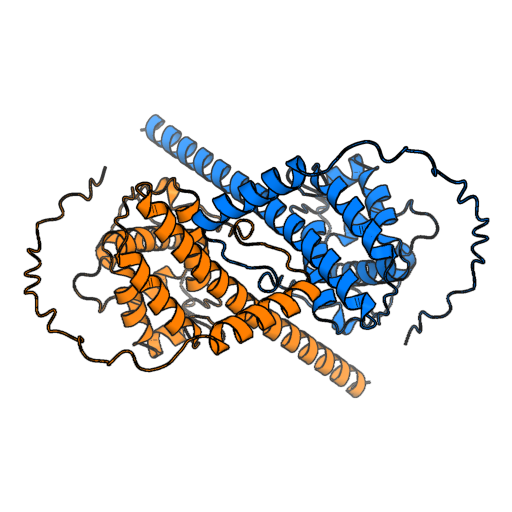4.992 15.992 -25.469 1 48.69 216 HIS B N 1
ATOM 3681 C CA . HIS B 1 216 ? 16.312 16.453 -25.922 1 48.69 216 HIS B CA 1
ATOM 3682 C C . HIS B 1 216 ? 16.188 17.312 -27.172 1 48.69 216 HIS B C 1
ATOM 3684 O O . HIS B 1 216 ? 16.953 18.266 -27.344 1 48.69 216 HIS B O 1
ATOM 3690 N N . SER B 1 217 ? 15.414 16.984 -28 1 43.12 217 SER B N 1
ATOM 3691 C CA . SER B 1 217 ? 15.273 17.797 -29.203 1 43.12 217 SER B CA 1
ATOM 3692 C C . SER B 1 217 ? 14.57 19.125 -28.891 1 43.12 217 SER B C 1
ATOM 3694 O O . SER B 1 217 ? 14.852 20.141 -29.516 1 43.12 217 SER B O 1
ATOM 3696 N N . ALA B 1 218 ? 13.633 19.141 -28.047 1 46 218 ALA B N 1
ATOM 3697 C CA . ALA B 1 218 ? 12.961 20.391 -27.688 1 46 218 ALA B CA 1
ATOM 3698 C C . ALA B 1 218 ? 13.906 21.312 -26.922 1 46 218 ALA B C 1
ATOM 3700 O O . ALA B 1 218 ? 13.836 22.531 -27.062 1 46 218 ALA B O 1
ATOM 3701 N N . GLU B 1 219 ? 14.859 20.781 -26.156 1 43.41 219 GLU B N 1
ATOM 3702 C CA . GLU B 1 219 ? 15.898 21.594 -25.516 1 43.41 219 GLU B CA 1
ATOM 3703 C C . GLU B 1 219 ? 16.875 22.156 -26.562 1 43.41 219 GLU B C 1
ATOM 3705 O O . GLU B 1 219 ? 17.5 23.172 -26.328 1 43.41 219 GLU B O 1
ATOM 3710 N N . SER B 1 220 ? 17.078 21.422 -27.578 1 39.53 220 SER B N 1
ATOM 3711 C CA . SER B 1 220 ? 18.094 21.938 -28.5 1 39.53 220 SER B CA 1
ATOM 3712 C C . SER B 1 220 ? 17.562 23.094 -29.312 1 39.53 220 SER B C 1
ATOM 3714 O O . SER B 1 220 ? 18.312 23.781 -30 1 39.53 220 SER B O 1
ATOM 3716 N N . SER B 1 221 ? 16.297 23.156 -29.594 1 34.12 221 SER B N 1
ATOM 3717 C CA . SER B 1 221 ? 15.938 24.219 -30.531 1 34.12 221 SER B CA 1
ATOM 3718 C C . SER B 1 221 ? 15.789 25.562 -29.828 1 34.12 221 SER B C 1
ATOM 3720 O O . SER B 1 221 ? 15.305 26.531 -30.422 1 34.12 221 SER B O 1
ATOM 3722 N N . THR B 1 222 ? 15.805 25.641 -28.453 1 31.94 222 THR B N 1
ATOM 3723 C CA . THR B 1 222 ? 15.578 26.969 -27.875 1 31.94 222 THR B CA 1
ATOM 3724 C C . THR B 1 222 ? 16.734 27.906 -28.188 1 31.94 222 THR B C 1
ATOM 3726 O O . THR B 1 222 ? 17.891 27.625 -27.844 1 31.94 222 THR B O 1
ATOM 3729 N N . SER B 1 223 ? 16.516 28.75 -29.219 1 30.06 223 SER B N 1
ATOM 3730 C CA . SER B 1 223 ? 17.25 29.922 -29.688 1 30.06 223 SER B CA 1
ATOM 3731 C C . SER B 1 223 ? 17.766 30.75 -28.531 1 30.06 223 SER B C 1
ATOM 3733 O O . SER B 1 223 ? 17.234 30.703 -27.422 1 30.06 223 SER B O 1
ATOM 3735 N N . PRO B 1 224 ? 18.578 31.938 -28.875 1 30.75 224 PRO B N 1
ATOM 3736 C CA . PRO B 1 224 ? 19.578 32.75 -28.156 1 30.75 224 PRO B CA 1
ATOM 3737 C C . PRO B 1 224 ? 19 33.469 -26.938 1 30.75 224 PRO B C 1
ATOM 3739 O O . PRO B 1 224 ? 17.844 33.25 -26.594 1 30.75 224 PRO B O 1
ATOM 3742 N N . GLY B 1 225 ? 19.078 34.969 -27 1 26.36 225 GLY B N 1
ATOM 3743 C CA . GLY B 1 225 ? 19.516 36.156 -26.281 1 26.36 225 GLY B CA 1
ATOM 3744 C C . GLY B 1 225 ? 18.422 36.75 -25.422 1 26.36 225 GLY B C 1
ATOM 3745 O O . GLY B 1 225 ? 18.531 37.906 -24.984 1 26.36 225 GLY B O 1
ATOM 3746 N N . VAL B 1 226 ? 17.312 36.281 -25.156 1 27.58 226 VAL B N 1
ATOM 3747 C CA . VAL B 1 226 ? 16.406 37.312 -24.641 1 27.58 226 VAL B CA 1
ATOM 3748 C C . VAL B 1 226 ? 16.969 37.906 -23.344 1 27.58 226 VAL B C 1
ATOM 3750 O O . VAL B 1 226 ? 17.422 37.156 -22.469 1 27.58 226 VAL B O 1
ATOM 3753 N N . PRO B 1 227 ? 17.391 39.188 -23.422 1 26.39 227 PRO B N 1
ATOM 3754 C CA . PRO B 1 227 ? 18.016 39.969 -22.359 1 26.39 227 PRO B CA 1
ATOM 3755 C C . PRO B 1 227 ? 17.297 39.844 -21.016 1 26.39 227 PRO B C 1
ATOM 3757 O O . PRO B 1 227 ? 16.078 39.656 -20.984 1 26.39 227 PRO B O 1
ATOM 3760 N N . LEU B 1 228 ? 17.969 39.344 -20.031 1 22.95 228 LEU B N 1
ATOM 3761 C CA . LEU B 1 228 ? 17.656 39.094 -18.625 1 22.95 228 LEU B CA 1
ATOM 3762 C C . LEU B 1 228 ? 17.047 40.312 -17.969 1 22.95 228 LEU B C 1
ATOM 3764 O O . LEU B 1 228 ? 17.078 40.469 -16.734 1 22.95 228 LEU B O 1
ATOM 3768 N N . GLU B 1 229 ? 16.594 41.312 -18.812 1 21.92 229 GLU B N 1
ATOM 3769 C CA . GLU B 1 229 ? 16.406 42.562 -18.062 1 21.92 229 GLU B CA 1
ATOM 3770 C C . GLU B 1 229 ? 15.43 42.375 -16.906 1 21.92 229 GLU B C 1
ATOM 3772 O O . GLU B 1 229 ? 15.664 42.844 -15.805 1 21.92 229 GLU B O 1
ATOM 3777 N N . ALA B 1 230 ? 14.141 42.125 -17.219 1 22.12 230 ALA B N 1
ATOM 3778 C CA . ALA B 1 230 ? 13.117 42.875 -16.5 1 22.12 230 ALA B CA 1
ATOM 3779 C C . ALA B 1 230 ? 12.852 42.281 -15.117 1 22.12 230 ALA B C 1
ATOM 3781 O O . ALA B 1 230 ? 12.086 41.312 -14.992 1 22.12 230 ALA B O 1
ATOM 3782 N N . GLN B 1 231 ? 13.859 41.844 -14.305 1 19.58 231 GLN B N 1
ATOM 3783 C CA . GLN B 1 231 ? 13.586 41.344 -12.961 1 19.58 231 GLN B CA 1
ATOM 3784 C C . GLN B 1 231 ? 12.867 42.406 -12.133 1 19.58 231 GLN B C 1
ATOM 3786 O O . GLN B 1 231 ? 13.492 43.125 -11.352 1 19.58 231 GLN B O 1
ATOM 3791 N N . SER B 1 232 ? 12.07 43.281 -12.766 1 19.84 232 SER B N 1
ATOM 3792 C CA . SER B 1 232 ? 11.641 44.406 -11.922 1 19.84 232 SER B CA 1
ATOM 3793 C C . SER B 1 232 ? 11.094 43.906 -10.594 1 19.84 232 SER B C 1
ATOM 3795 O O . SER B 1 232 ? 10.758 42.719 -10.453 1 19.84 232 SER B O 1
ATOM 3797 N N . GLN B 1 233 ? 10.812 44.906 -9.539 1 20.16 233 GLN B N 1
ATOM 3798 C CA . GLN B 1 233 ? 10.664 45.375 -8.164 1 20.16 233 GLN B CA 1
ATOM 3799 C C . GLN B 1 233 ? 9.312 44.969 -7.586 1 20.16 233 GLN B C 1
ATOM 3801 O O . GLN B 1 233 ? 8.336 45.719 -7.699 1 20.16 233 GLN B O 1
ATOM 3806 N N . ILE B 1 234 ? 8.797 43.812 -7.805 1 19.8 234 ILE B N 1
ATOM 3807 C CA . ILE B 1 234 ? 7.457 43.656 -7.242 1 19.8 234 ILE B CA 1
ATOM 3808 C C . ILE B 1 234 ? 7.504 43.875 -5.734 1 19.8 234 ILE B C 1
ATOM 3810 O O . ILE B 1 234 ? 8.008 43.031 -4.992 1 19.8 234 ILE B O 1
ATOM 3814 N N . SER B 1 235 ? 7.984 45.031 -5.227 1 20.97 235 SER B N 1
ATOM 3815 C CA . SER B 1 235 ? 7.961 45.438 -3.832 1 20.97 235 SER B CA 1
ATOM 3816 C C . SER B 1 235 ? 6.551 45.375 -3.256 1 20.97 235 SER B C 1
ATOM 3818 O O . SER B 1 235 ? 6.289 45.906 -2.166 1 20.97 235 SER B O 1
ATOM 3820 N N . GLY B 1 236 ? 5.496 45 -4.023 1 20.02 236 GLY B N 1
ATOM 3821 C CA . GLY B 1 236 ? 4.289 45.562 -3.424 1 20.02 236 GLY B CA 1
ATOM 3822 C C . GLY B 1 236 ? 4.062 45.094 -2.002 1 20.02 236 GLY B C 1
ATOM 3823 O O . GLY B 1 236 ? 4.625 44.062 -1.58 1 20.02 236 GLY B O 1
ATOM 3824 N N . SER B 1 237 ? 3.643 46 -1.049 1 20.8 237 SER B N 1
ATOM 3825 C CA . SER B 1 237 ? 3.236 46.25 0.333 1 20.8 237 SER B CA 1
ATOM 3826 C C . SER B 1 237 ? 2.115 45.312 0.746 1 20.8 237 SER B C 1
ATOM 3828 O O . SER B 1 237 ? 0.97 45.469 0.319 1 20.8 237 SER B O 1
ATOM 3830 N N . LEU B 1 238 ? 2.264 44.031 0.504 1 20.53 238 LEU B N 1
ATOM 3831 C CA . LEU B 1 238 ? 1.135 43.188 0.914 1 20.53 238 LEU B CA 1
ATOM 3832 C C . LEU B 1 238 ? 0.812 43.406 2.389 1 20.53 238 LEU B C 1
ATOM 3834 O O . LEU B 1 238 ? 1.611 43.062 3.26 1 20.53 238 LEU B O 1
ATOM 3838 N N . ARG B 1 239 ? 0.323 44.531 2.797 1 20.77 239 ARG B N 1
ATOM 3839 C CA . ARG B 1 239 ? -0.267 44.781 4.109 1 20.77 239 ARG B CA 1
ATOM 3840 C C . ARG B 1 239 ? -1.365 43.781 4.414 1 20.77 239 ARG B C 1
ATOM 3842 O O . ARG B 1 239 ? -2.416 43.781 3.77 1 20.77 239 ARG B O 1
ATOM 3849 N N . ALA B 1 240 ? -1.036 42.531 4.57 1 20.84 240 ALA B N 1
ATOM 3850 C CA . ALA B 1 240 ? -1.957 41.469 4.973 1 20.84 240 ALA B CA 1
ATOM 3851 C C . ALA B 1 240 ? -2.754 41.875 6.211 1 20.84 240 ALA B C 1
ATOM 3853 O O . ALA B 1 240 ? -2.176 42.156 7.262 1 20.84 240 ALA B O 1
ATOM 3854 N N . ASN B 1 241 ? -3.836 42.594 5.926 1 20 241 ASN B N 1
ATOM 3855 C CA . ASN B 1 241 ? -4.812 42.812 6.984 1 20 241 ASN B CA 1
ATOM 3856 C C . ASN B 1 241 ? -5.309 41.5 7.586 1 20 241 ASN B C 1
ATOM 3858 O O . ASN B 1 241 ? -5.742 40.594 6.859 1 20 241 ASN B O 1
ATOM 3862 N N . ALA B 1 242 ? -4.836 40.938 8.688 1 21.42 242 ALA B N 1
ATOM 3863 C CA . ALA B 1 242 ? -5.137 39.844 9.609 1 21.42 242 ALA B CA 1
ATOM 3864 C C . ALA B 1 242 ? -6.621 39.812 9.953 1 21.42 242 ALA B C 1
ATOM 3866 O O . ALA B 1 242 ? -7.078 40.594 10.82 1 21.42 242 ALA B O 1
ATOM 3867 N N . GLN B 1 243 ? -7.566 39.969 8.992 1 21.98 243 GLN B N 1
ATOM 3868 C CA . GLN B 1 243 ? -8.922 39.906 9.531 1 21.98 243 GLN B CA 1
ATOM 3869 C C . GLN B 1 243 ? -9.188 38.594 10.242 1 21.98 243 GLN B C 1
ATOM 3871 O O . GLN B 1 243 ? -8.523 37.594 9.969 1 21.98 243 GLN B O 1
ATOM 3876 N N . ASP B 1 244 ? -10.172 38.562 11.367 1 24.58 244 ASP B N 1
ATOM 3877 C CA . ASP B 1 244 ? -10.719 37.75 12.445 1 24.58 244 ASP B CA 1
ATOM 3878 C C . ASP B 1 244 ? -11.43 36.5 11.898 1 24.58 244 ASP B C 1
ATOM 3880 O O . ASP B 1 244 ? -12.406 36.625 11.164 1 24.58 244 ASP B O 1
ATOM 3884 N N . PHE B 1 245 ? -10.812 35.5 11.492 1 25.89 245 PHE B N 1
ATOM 3885 C CA . PHE B 1 245 ? -11.336 34.25 10.938 1 25.89 245 PHE B CA 1
ATOM 3886 C C . PHE B 1 245 ? -12.281 33.594 11.93 1 25.89 245 PHE B C 1
ATOM 3888 O O . PHE B 1 245 ? -11.828 33 12.93 1 25.89 245 PHE B O 1
ATOM 3895 N N . ASN B 1 246 ? -13.477 34.031 12.25 1 26.73 246 ASN B N 1
ATOM 3896 C CA . ASN B 1 246 ? -14.547 33.406 13.023 1 26.73 246 ASN B CA 1
ATOM 3897 C C . ASN B 1 246 ? -15.023 32.125 12.383 1 26.73 246 ASN B C 1
ATOM 3899 O O . ASN B 1 246 ? -16.109 31.625 12.703 1 26.73 246 ASN B O 1
ATOM 3903 N N . ALA B 1 247 ? -14.516 31.641 11.273 1 28.48 247 ALA B N 1
ATOM 3904 C CA . ALA B 1 247 ? -15.297 30.672 10.5 1 28.48 247 ALA B CA 1
ATOM 3905 C C . ALA B 1 247 ? -15.289 29.297 11.164 1 28.48 247 ALA B C 1
ATOM 3907 O O . ALA B 1 247 ? -15.68 28.312 10.547 1 28.48 247 ALA B O 1
ATOM 3908 N N . CYS B 1 248 ? -14.562 29.031 12.172 1 31.89 248 CYS B N 1
ATOM 3909 C CA . CYS B 1 248 ? -14.617 27.672 12.695 1 31.89 248 CYS B CA 1
ATOM 3910 C C . CYS B 1 248 ? -16 27.359 13.234 1 31.89 248 CYS B C 1
ATOM 3912 O O . CYS B 1 248 ? -16.422 27.922 14.242 1 31.89 248 CYS B O 1
ATOM 3914 N N . THR B 1 249 ? -17.062 27.328 12.477 1 26.81 249 THR B N 1
ATOM 3915 C CA . THR B 1 249 ? -18.281 26.891 13.141 1 26.81 249 THR B CA 1
ATOM 3916 C C . THR B 1 249 ? -18.078 25.562 13.844 1 26.81 249 THR B C 1
ATOM 3918 O O . THR B 1 249 ? -17.703 24.578 13.211 1 26.81 249 THR B O 1
ATOM 3921 N N . LEU B 1 250 ? -17.547 25.578 15 1 27.7 250 LEU B N 1
ATOM 3922 C CA . LEU B 1 250 ? -17.703 24.438 15.906 1 27.7 250 LEU B CA 1
ATOM 3923 C C . LEU B 1 250 ? -19.125 23.891 15.852 1 27.7 250 LEU B C 1
ATOM 3925 O O . LEU B 1 250 ? -20.062 24.562 16.281 1 27.7 250 LEU B O 1
ATOM 3929 N N . CYS B 1 251 ? -19.656 23.406 14.828 1 25.41 251 CYS B N 1
ATOM 3930 C CA . CYS B 1 251 ? -21.016 22.875 14.969 1 25.41 251 CYS B CA 1
ATOM 3931 C C . CYS B 1 251 ? -21.047 21.719 15.961 1 25.41 251 CYS B C 1
ATOM 3933 O O . CYS B 1 251 ? -20.062 20.984 16.094 1 25.41 251 CYS B O 1
#

Foldseek 3Di:
DVVVVVVVVVVVVVVVVVVVVVVLVVVLVVLLVVLLVLLVVVLVVLVPHADEPVDPSVVLNLLSVQCQLFRQWPAAPPPPPPPPDDGSLVLLLPQQPPPPPQCSVVLPPDPQAHDSQLSVSVNVQVCLQVLNVLVSLVSSLVPVVSVVNTGDCSHCSNDPVSVVVSVSSNSSSVHNYDYASGRVVRPDPDRDDRDCVVPDDDDDPVVVVVVVVVVVVVVVVPDDDPDPPDPDDPVDPPPPPPPDCPPNPND/DVVVVVVVVVVVVVVVVVVVVVVLVVVLVVLLVVLLVLLVVVLVVLVPHADEPVDPSVVLNLLSVQCQLFRQWPAAPPPPPPPPDDGSLVLLLPQQVPPPPQCSVVLPPDPQAHDSQLSVSVNVQVCLQVLNVLVSLVSSLVPVVSVVNTGDCSHCSNDPVSVVVSVSSNSSSVHNYDYDSGRVVRPDPDRDDRDCVVPDDDDDPVVVVVVVVVVVVVVVVPDDDDDPPDPDDPVDPPPPPPPDCPPNPPD

Sequence (502 aa):
MEASFVQTTMALGLSSKKASSRNVAVERKNLITVCRFSVKTLLEKYTAEPIDDSSEEFVNFAAILEQILSHRFKGPVSWFSSDGQRGFWDYIRLACSKVPNNCVSSIENMENISTARAKGRAWIRVALMEKRMSEYITTALRDTRTTRRFYDSGAIMLRDEATILTGMLIGLSAIDFSFCLKGEVLDGKTPVVIDYTPYLKFTQSYDYLTDEEERHSAESSTSPGVPLEAQSQISGSLRANAQDFNACTLCMEASFVQTTMALGLSSKKASSRNVAVERKNLITVCRFSVKTLLEKYTAEPIDDSSEEFVNFAAILEQILSHRFKGPVSWFSSDGQRGFWDYIRLACSKVPNNCVSSIENMENISTARAKGRAWIRVALMEKRMSEYITTALRDTRTTRRFYDSGAIMLRDEATILTGMLIGLSAIDFSFCLKGEVLDGKTPVVIDYTPYLKFTQSYDYLTDEEERHSAESSTSPGVPLEAQSQISGSLRANAQDFNACTLC

Organism: Macaca mulatta (NCBI:txid9544)

Nearest PDB structures (foldseek):
  2dwg-assembly1_A  TM=8.909E-01  e=6.229E-10  Mus musculus
  2cxf-assembly1_A  TM=8.727E-01  e=5.603E-10  Mus musculus
  7bqi-assembly1_A  TM=8.940E-01  e=4.193E-09  Homo sapiens
  8jca-assembly1_B  TM=8.803E-01  e=9.542E-08  Homo sapiens
  8jc5-assembly2_C-3  TM=8.100E-01  e=6.586E-08  Homo sapiens

Radius of gyration: 27.19 Å; Cα contacts (8 Å, |Δi|>4): 520; chains: 2; bounding box: 61×81×78 Å

pLDDT: mean 78.3, std 26.45, range [19.55, 98.75]

Secondary structure (DSSP, 8-state):
-HHHHHHHHHHHHHHHHHHHHHHHHHHHHHHHHHHHHHHHHHHHHHHHS-B-TT-HHHHHHHHHHHHHHHTTB-----TT--SS---HHHHHHHHTTTSTT-SHHHHHT-TT--SHHHHHHHHHHHHHHTT-HHHHHHHHHH-HHHHHHHB-TTSGGGSTHHHHHHHHHHHGGG--B-----HHHHT-SSPPPP--GGGB----HHHHHHHHHHHHHHHHT--S---S-----------------------/-HHHHHHHHHHHHHHHHHHHHHHHHHHHHHHHHHHHHHHHHHHHHHHHS-B-TT-HHHHHHHHHHHHHHHTTB-----TT--SS---HHHHHHHHTTTSTT-SHHHHHT-TT--SHHHHHHHHHHHHHHTT-HHHHHHHHHH-HHHHHHHB-TTSGGGSTHHHHHHHHHHHGGG--B-----HHHHT-SSPPPP--GGGB----HHHHHHHHHHHHHHHHT--S---------------------------